Protein AF-A0A0P1AI54-F1 (afdb_monomer_lite)

Structure (mmCIF, N/CA/C/O backbone):
data_AF-A0A0P1AI54-F1
#
_entry.id   AF-A0A0P1AI54-F1
#
loop_
_atom_site.group_PDB
_atom_site.id
_atom_site.type_symbol
_atom_site.label_atom_id
_atom_site.label_alt_id
_atom_site.label_comp_id
_atom_site.label_asym_id
_atom_site.label_entity_id
_atom_site.label_seq_id
_atom_site.pdbx_PDB_ins_code
_atom_site.Cartn_x
_atom_site.Cartn_y
_atom_site.Cartn_z
_atom_site.occupancy
_atom_site.B_iso_or_equiv
_atom_site.auth_seq_id
_atom_site.auth_comp_id
_atom_site.auth_asym_id
_atom_site.auth_atom_id
_atom_site.pdbx_PDB_model_num
ATOM 1 N N . MET A 1 1 ? -17.563 -30.679 -16.418 1.00 31.25 1 MET A N 1
ATOM 2 C CA . MET A 1 1 ? -17.330 -30.135 -15.068 1.00 31.25 1 MET A CA 1
ATOM 3 C C . MET A 1 1 ? -17.591 -28.644 -15.200 1.00 31.25 1 MET A C 1
ATOM 5 O O . MET A 1 1 ? -16.714 -27.919 -15.642 1.00 31.25 1 MET A O 1
ATOM 9 N N . ASP A 1 2 ? -18.848 -28.240 -15.010 1.00 28.00 2 ASP A N 1
ATOM 10 C CA . ASP A 1 2 ? -19.284 -26.843 -15.130 1.00 28.00 2 ASP A CA 1
ATOM 11 C C . ASP A 1 2 ? -18.928 -26.114 -13.836 1.00 28.00 2 ASP A C 1
ATOM 13 O O . ASP A 1 2 ? -19.722 -26.059 -12.901 1.00 28.00 2 ASP A O 1
ATOM 17 N N . ILE A 1 3 ? -17.706 -25.594 -13.763 1.00 29.05 3 ILE A N 1
ATOM 18 C CA . ILE A 1 3 ? -17.363 -24.559 -12.791 1.00 29.05 3 ILE A CA 1
ATOM 19 C C . ILE A 1 3 ? -17.560 -23.247 -13.541 1.00 29.05 3 ILE A C 1
ATOM 21 O O . ILE A 1 3 ? -16.809 -22.941 -14.469 1.00 29.05 3 ILE A O 1
ATOM 25 N N . ARG A 1 4 ? -18.610 -22.494 -13.197 1.00 36.34 4 ARG A N 1
ATOM 26 C CA . ARG A 1 4 ? -18.769 -21.134 -13.715 1.00 36.34 4 ARG A CA 1
ATOM 27 C C . ARG A 1 4 ? -17.551 -20.339 -13.228 1.00 36.34 4 ARG A C 1
ATOM 29 O O . ARG A 1 4 ? -17.322 -20.323 -12.021 1.00 36.34 4 ARG A O 1
ATOM 36 N N . PRO A 1 5 ? -16.784 -19.667 -14.106 1.00 43.66 5 PRO A N 1
ATOM 37 C CA . PRO A 1 5 ? -15.589 -18.914 -13.704 1.00 43.66 5 PRO A CA 1
ATOM 38 C C . PRO A 1 5 ? -15.851 -17.884 -12.593 1.00 43.66 5 PRO A C 1
ATOM 40 O O . PRO A 1 5 ? -14.940 -17.531 -11.856 1.00 43.66 5 PRO A O 1
ATOM 43 N N . TYR A 1 6 ? -17.105 -17.443 -12.455 1.00 44.25 6 TYR A N 1
ATOM 44 C CA . TYR A 1 6 ? -17.569 -16.526 -11.418 1.00 44.25 6 TYR A CA 1
ATOM 45 C C . TYR A 1 6 ? -17.588 -17.131 -10.009 1.00 44.25 6 TYR A C 1
ATOM 47 O O . TYR A 1 6 ? -17.234 -16.433 -9.066 1.00 44.25 6 TYR A O 1
ATOM 55 N N . ASP A 1 7 ? -17.921 -18.417 -9.853 1.00 40.78 7 ASP A N 1
ATOM 56 C CA . ASP A 1 7 ? -17.997 -19.053 -8.527 1.00 40.78 7 ASP A CA 1
ATOM 57 C C . ASP A 1 7 ? -16.594 -19.362 -7.964 1.00 40.78 7 ASP A C 1
ATOM 59 O O . ASP A 1 7 ? -16.395 -19.417 -6.752 1.00 40.78 7 ASP A O 1
ATOM 63 N N . ALA A 1 8 ? -15.598 -19.511 -8.847 1.00 41.72 8 ALA A N 1
ATOM 64 C CA . ALA A 1 8 ? -14.188 -19.710 -8.501 1.00 41.72 8 ALA A CA 1
ATOM 65 C C . ALA A 1 8 ? -13.423 -18.398 -8.230 1.00 41.72 8 ALA A C 1
ATOM 67 O O . ALA A 1 8 ? -12.221 -18.445 -7.991 1.00 41.72 8 ALA A O 1
ATOM 68 N N . ALA A 1 9 ? -14.103 -17.246 -8.297 1.00 47.72 9 ALA A N 1
ATOM 69 C CA . ALA A 1 9 ? -13.555 -15.925 -7.985 1.00 47.72 9 ALA A CA 1
ATOM 70 C C . ALA A 1 9 ? -14.192 -15.296 -6.727 1.00 47.72 9 ALA A C 1
ATOM 72 O O . ALA A 1 9 ? -14.035 -14.088 -6.508 1.00 47.72 9 ALA A O 1
ATOM 73 N N . ASN A 1 10 ? -14.900 -16.098 -5.919 1.00 55.19 10 ASN A N 1
ATOM 74 C CA . ASN A 1 10 ? -15.492 -15.696 -4.640 1.00 55.19 10 ASN A CA 1
ATOM 75 C C . ASN A 1 10 ? -14.417 -15.294 -3.613 1.00 55.19 10 ASN A C 1
ATOM 77 O O . ASN A 1 10 ? -13.265 -15.718 -3.712 1.00 55.19 10 ASN A O 1
ATOM 81 N N . GLU A 1 11 ? -14.799 -14.490 -2.620 1.00 55.06 11 GLU A N 1
ATOM 82 C CA . GLU A 1 11 ? -13.898 -13.928 -1.592 1.00 55.06 11 GLU A CA 1
ATOM 83 C C . GLU A 1 11 ? -13.115 -15.007 -0.811 1.00 55.06 11 GLU A C 1
ATOM 85 O O . GLU A 1 11 ? -11.970 -14.774 -0.431 1.00 55.06 11 GLU A O 1
ATOM 90 N N . ASP A 1 12 ? -13.667 -16.223 -0.701 1.00 55.34 12 ASP A N 1
ATOM 91 C CA . ASP A 1 12 ? -13.059 -17.364 0.004 1.00 55.34 12 ASP A CA 1
ATOM 92 C C . ASP A 1 12 ? -12.129 -18.240 -0.865 1.00 55.34 12 ASP A C 1
ATOM 94 O O . ASP A 1 12 ? -11.528 -19.199 -0.374 1.00 55.34 12 ASP A O 1
ATOM 98 N N . SER A 1 13 ? -12.022 -17.966 -2.170 1.00 66.81 13 SER A N 1
ATOM 99 C CA . SER A 1 13 ? -11.227 -18.780 -3.102 1.00 66.81 13 SER A CA 1
ATOM 100 C C . SER A 1 13 ? -9.772 -18.304 -3.189 1.00 66.81 13 SER A C 1
ATOM 102 O O . SER A 1 13 ? -9.500 -17.107 -3.245 1.00 66.81 13 SER A O 1
ATOM 104 N N . SER A 1 14 ? -8.824 -19.249 -3.201 1.00 82.69 14 SER A N 1
ATOM 105 C CA . SER A 1 14 ? -7.398 -18.954 -3.400 1.00 82.69 14 SER A CA 1
ATOM 106 C C . SER A 1 14 ? -7.132 -18.554 -4.854 1.00 82.69 14 SER A C 1
ATOM 108 O O . SER A 1 14 ? -7.448 -19.303 -5.787 1.00 82.69 14 SER A O 1
ATOM 110 N N . LEU A 1 15 ? -6.530 -17.378 -5.049 1.00 86.56 15 LEU A N 1
ATOM 111 C CA . LEU A 1 15 ? -6.048 -16.925 -6.348 1.00 86.56 15 LEU A CA 1
ATOM 112 C C . LEU A 1 15 ? -4.911 -17.809 -6.864 1.00 86.56 15 LEU A C 1
ATOM 114 O O . LEU A 1 15 ? -4.839 -18.036 -8.067 1.00 86.56 15 LEU A O 1
ATOM 118 N N . GLU A 1 16 ? -4.070 -18.376 -6.004 1.00 86.19 16 GLU A N 1
ATOM 119 C CA . GLU A 1 16 ? -3.041 -19.336 -6.406 1.00 86.19 16 GLU A CA 1
ATOM 120 C C . GLU A 1 16 ? -3.656 -20.507 -7.177 1.00 86.19 16 GLU A C 1
ATOM 122 O O . GLU A 1 16 ? -3.238 -20.803 -8.301 1.00 86.19 16 GLU A O 1
ATOM 127 N N . GLU A 1 17 ? -4.704 -21.124 -6.627 1.00 87.00 17 GLU A N 1
ATOM 128 C CA . GLU A 1 17 ? -5.417 -22.208 -7.301 1.00 87.00 17 GLU A CA 1
ATOM 129 C C . GLU A 1 17 ? -6.096 -21.721 -8.589 1.00 87.00 17 GLU A C 1
ATOM 131 O O . GLU A 1 17 ? -5.990 -22.371 -9.632 1.00 87.00 17 GLU A O 1
ATOM 136 N N . PHE A 1 18 ? -6.736 -20.549 -8.557 1.00 89.38 18 PHE A N 1
ATOM 137 C CA . PHE A 1 18 ? -7.361 -19.930 -9.730 1.00 89.38 18 PHE A CA 1
ATOM 138 C C . PHE A 1 18 ? -6.363 -19.731 -10.885 1.00 89.38 18 PHE A C 1
ATOM 140 O O . PHE A 1 18 ? -6.665 -20.036 -12.047 1.00 89.38 18 PHE A O 1
ATOM 147 N N . PHE A 1 19 ? -5.151 -19.266 -10.571 1.00 89.50 19 PHE A N 1
ATOM 148 C CA . PHE A 1 19 ? -4.081 -19.068 -11.541 1.00 89.50 19 PHE A CA 1
ATOM 149 C C . PHE A 1 19 ? -3.450 -20.381 -11.996 1.00 89.50 19 PHE A C 1
ATOM 151 O O . PHE A 1 19 ? -3.228 -20.564 -13.196 1.00 89.50 19 PHE A O 1
ATOM 158 N N . ARG A 1 20 ? -3.245 -21.335 -11.085 1.00 87.75 20 ARG A N 1
ATOM 159 C CA . ARG A 1 20 ? -2.769 -22.687 -11.408 1.00 87.75 20 ARG A CA 1
ATOM 160 C C . ARG A 1 20 ? -3.699 -23.401 -12.389 1.00 87.75 20 ARG A C 1
ATOM 162 O O . ARG A 1 20 ? -3.227 -24.034 -13.333 1.00 87.75 20 ARG A O 1
ATOM 169 N N . LEU A 1 21 ? -5.011 -23.249 -12.210 1.00 89.62 21 LEU A N 1
ATOM 170 C CA . LEU A 1 21 ? -6.045 -23.790 -13.098 1.00 89.62 21 LEU A CA 1
ATOM 171 C C . LEU A 1 21 ? -6.255 -22.966 -14.381 1.00 89.62 21 LEU A C 1
ATOM 173 O O . LEU A 1 21 ? -7.090 -23.329 -15.208 1.00 89.62 21 LEU A O 1
ATOM 177 N N . LYS A 1 22 ? -5.501 -21.874 -14.572 1.00 89.31 22 LYS A N 1
ATOM 178 C CA . LYS A 1 22 ? -5.599 -20.956 -15.720 1.00 89.31 22 LYS A CA 1
ATOM 179 C C . LYS A 1 22 ? -6.990 -20.346 -15.926 1.00 89.31 22 LYS A C 1
ATOM 181 O O . LYS A 1 22 ? -7.345 -19.966 -17.042 1.00 89.31 22 LYS A O 1
ATOM 186 N N . LEU A 1 23 ? -7.773 -20.203 -14.856 1.00 89.88 23 LEU A N 1
ATOM 187 C CA . LEU A 1 23 ? -9.117 -19.619 -14.921 1.00 89.88 23 LEU A CA 1
ATOM 188 C C . LEU A 1 23 ? -9.090 -18.106 -15.200 1.00 89.88 23 LEU A C 1
ATOM 190 O O . LEU A 1 23 ? -10.095 -17.545 -15.637 1.00 89.88 23 LEU A O 1
ATOM 194 N N . TYR A 1 24 ? -7.933 -17.453 -15.040 1.00 88.94 24 TYR A N 1
ATOM 195 C CA . TYR A 1 24 ? -7.753 -16.049 -15.419 1.00 88.94 24 TYR A CA 1
ATOM 196 C C . TYR A 1 24 ? -7.961 -15.813 -16.915 1.00 88.94 24 TYR A C 1
ATOM 198 O O . TYR A 1 24 ? -8.472 -14.763 -17.274 1.00 88.94 24 TYR A O 1
ATOM 206 N N . SER A 1 25 ? -7.602 -16.749 -17.798 1.00 88.75 25 SER A N 1
ATOM 207 C CA . SER A 1 25 ? -7.679 -16.510 -19.245 1.00 88.75 25 SER A CA 1
ATOM 208 C C . SER A 1 25 ? -9.127 -16.341 -19.730 1.00 88.75 25 SER A C 1
ATOM 210 O O . SER A 1 25 ? -9.440 -15.289 -20.290 1.00 88.75 25 SER A O 1
ATOM 212 N N . PRO A 1 26 ? -10.077 -17.261 -19.439 1.00 90.88 26 PRO A N 1
ATOM 213 C CA . PRO A 1 26 ? -11.476 -17.033 -19.803 1.00 90.88 26 PRO A CA 1
ATOM 214 C C . PRO A 1 26 ? -12.078 -15.796 -19.119 1.00 90.88 26 PRO A C 1
ATOM 216 O O . PRO A 1 26 ? -12.930 -15.137 -19.717 1.00 90.88 26 PRO A O 1
ATOM 219 N N . LEU A 1 27 ? -11.623 -15.442 -17.909 1.00 91.06 27 LEU A N 1
ATOM 220 C CA . LEU A 1 27 ? -12.035 -14.214 -17.227 1.00 91.06 27 LEU A CA 1
ATOM 221 C C . LEU A 1 27 ? -11.553 -12.956 -17.969 1.00 91.06 27 LEU A C 1
ATOM 223 O O . LEU A 1 27 ? -12.364 -12.080 -18.261 1.00 91.06 27 LEU A O 1
ATOM 227 N N . LEU A 1 28 ? -10.264 -12.874 -18.311 1.00 91.50 28 LEU A N 1
ATOM 228 C CA . LEU A 1 28 ? -9.674 -11.759 -19.061 1.00 91.50 28 LEU A CA 1
ATOM 229 C C . LEU A 1 28 ? -10.356 -11.596 -20.420 1.00 91.50 28 LEU A C 1
ATOM 231 O O . LEU A 1 28 ? -10.807 -10.503 -20.758 1.00 91.50 28 LEU A O 1
ATOM 235 N N . SER A 1 29 ? -10.517 -12.697 -21.153 1.00 90.25 29 SER A N 1
ATOM 236 C CA . SER A 1 29 ? -11.259 -12.740 -22.412 1.00 90.25 29 SER A CA 1
ATOM 237 C C . SER A 1 29 ? -12.693 -12.208 -22.270 1.00 90.25 29 SER A C 1
ATOM 239 O O . SER A 1 29 ? -13.188 -11.518 -23.162 1.00 90.25 29 SER A O 1
ATOM 241 N N . HIS A 1 30 ? -13.383 -12.510 -21.165 1.00 91.62 30 HIS A N 1
ATOM 242 C CA . HIS A 1 30 ? -14.716 -11.970 -20.904 1.00 91.62 30 HIS A CA 1
ATOM 243 C C . HIS A 1 30 ? -14.678 -10.465 -20.607 1.00 91.62 30 HIS A C 1
ATOM 245 O O . HIS A 1 30 ? -15.420 -9.714 -21.235 1.00 91.62 30 HIS A O 1
ATOM 251 N N . ILE A 1 31 ? -13.789 -10.015 -19.715 1.00 91.38 31 ILE A N 1
ATOM 252 C CA . ILE A 1 31 ? -13.626 -8.594 -19.365 1.00 91.38 31 ILE A CA 1
ATOM 253 C C . ILE A 1 31 ? -13.360 -7.754 -20.619 1.00 91.38 31 ILE A C 1
ATOM 255 O O . ILE A 1 31 ? -14.019 -6.738 -20.832 1.00 91.38 31 ILE A O 1
ATOM 259 N N . ILE A 1 32 ? -12.438 -8.200 -21.478 1.00 91.12 32 ILE A N 1
ATOM 260 C CA . ILE A 1 32 ? -12.094 -7.511 -22.730 1.00 91.12 32 ILE A CA 1
ATOM 261 C C . ILE A 1 32 ? -13.328 -7.388 -23.630 1.00 91.12 32 ILE A C 1
ATOM 263 O O . ILE A 1 32 ? -13.641 -6.291 -24.088 1.00 91.12 32 ILE A O 1
ATOM 267 N N . LYS A 1 33 ? -14.084 -8.480 -23.814 1.00 91.12 33 LYS A N 1
ATOM 268 C CA . LYS A 1 33 ? -15.316 -8.468 -24.617 1.00 91.12 33 LYS A CA 1
ATOM 269 C C . LYS A 1 33 ? -16.362 -7.502 -24.077 1.00 91.12 33 LYS A C 1
ATOM 271 O O . LYS A 1 33 ? -17.040 -6.867 -24.872 1.00 91.12 33 LYS A O 1
ATOM 276 N N . VAL A 1 34 ? -16.510 -7.395 -22.756 1.00 88.69 34 VAL A N 1
ATOM 277 C CA . VAL A 1 34 ? -17.476 -6.468 -22.145 1.00 88.69 34 VAL A CA 1
ATOM 278 C C . VAL A 1 34 ? -17.059 -5.012 -22.377 1.00 88.69 34 VAL A C 1
ATOM 280 O O . VAL A 1 34 ? -17.919 -4.188 -22.675 1.00 88.69 34 VAL A O 1
ATOM 283 N N . TYR A 1 35 ? -15.758 -4.704 -22.327 1.00 86.50 35 TYR A N 1
ATOM 284 C CA . TYR A 1 35 ? -15.234 -3.387 -22.711 1.00 86.50 35 TYR A CA 1
ATOM 285 C C . TYR A 1 35 ? -15.419 -3.063 -24.201 1.00 86.50 35 TYR A C 1
ATOM 287 O O . TYR A 1 35 ? -15.546 -1.893 -24.552 1.00 86.50 35 TYR A O 1
ATOM 295 N N . ASP A 1 36 ? -15.416 -4.075 -25.073 1.00 85.69 36 ASP A N 1
ATOM 296 C CA . ASP A 1 36 ? -15.605 -3.924 -26.523 1.00 85.69 36 ASP A CA 1
ATOM 297 C C . ASP A 1 36 ? -17.067 -3.722 -26.944 1.00 85.69 36 ASP A C 1
ATOM 299 O O . ASP A 1 36 ? -17.335 -3.432 -28.112 1.00 85.69 36 ASP A O 1
ATOM 303 N N . LEU A 1 37 ? -18.028 -3.873 -26.028 1.00 85.44 37 LEU A N 1
ATOM 304 C CA . LEU A 1 37 ? -19.430 -3.622 -26.342 1.00 85.44 37 LEU A CA 1
ATOM 305 C C . LEU A 1 37 ? -19.642 -2.125 -26.606 1.00 85.44 37 LEU A C 1
ATOM 307 O O . LEU A 1 37 ? -19.552 -1.301 -25.691 1.00 85.44 37 LEU A O 1
ATOM 311 N N . ASP A 1 38 ? -19.970 -1.788 -27.855 1.00 70.44 38 ASP A N 1
ATOM 312 C CA . ASP A 1 38 ? -20.347 -0.434 -28.268 1.00 70.44 38 ASP A CA 1
ATOM 313 C C . ASP A 1 38 ? -21.663 -0.035 -27.583 1.00 70.44 38 ASP A C 1
ATOM 315 O O . ASP A 1 38 ? -22.762 -0.459 -27.950 1.00 70.44 38 ASP A O 1
ATOM 319 N N . THR A 1 39 ? -21.525 0.688 -26.478 1.00 76.19 39 THR A N 1
ATOM 320 C CA . THR A 1 39 ? -22.579 0.963 -25.502 1.00 76.19 39 THR A CA 1
ATOM 321 C C . THR A 1 39 ? -22.452 2.395 -24.998 1.00 76.19 39 THR A C 1
ATOM 323 O O . THR A 1 39 ? -21.457 3.080 -25.230 1.00 76.19 39 THR A O 1
ATOM 326 N N . SER A 1 40 ? -23.486 2.889 -24.314 1.00 81.56 40 SER A N 1
ATOM 327 C CA . SER A 1 40 ? -23.472 4.247 -23.770 1.00 81.56 40 SER A CA 1
ATOM 328 C C . SER A 1 40 ? -22.318 4.459 -22.778 1.00 81.56 40 SER A C 1
ATOM 330 O O . SER A 1 40 ? -21.909 3.543 -22.062 1.00 81.56 40 SER A O 1
ATOM 332 N N . SER A 1 41 ? -21.842 5.702 -22.661 1.00 81.88 41 SER A N 1
ATOM 333 C CA . SER A 1 41 ? -20.772 6.073 -21.720 1.00 81.88 41 SER A CA 1
ATOM 334 C C . SER A 1 41 ? -21.094 5.714 -20.262 1.00 81.88 41 SER A C 1
ATOM 336 O O . SER A 1 41 ? -20.203 5.357 -19.490 1.00 81.88 41 SER A O 1
ATOM 338 N N . THR A 1 42 ? -22.374 5.750 -19.878 1.00 83.75 42 THR A N 1
ATOM 339 C CA . THR A 1 42 ? -22.841 5.317 -18.553 1.00 83.75 42 THR A CA 1
ATOM 340 C C . THR A 1 42 ? -22.618 3.823 -18.327 1.00 83.75 42 THR A C 1
ATOM 342 O O . THR A 1 42 ? -22.170 3.441 -17.249 1.00 83.75 42 THR A O 1
ATOM 345 N N . TYR A 1 43 ? -22.888 2.983 -19.330 1.00 85.75 43 TYR A N 1
ATOM 346 C CA . TYR A 1 43 ? -22.650 1.543 -19.231 1.00 85.75 43 TYR A CA 1
ATOM 347 C C . TYR A 1 43 ? -21.152 1.239 -19.139 1.00 85.75 43 TYR A C 1
ATOM 349 O O . TYR A 1 43 ? -20.738 0.493 -18.259 1.00 85.75 43 TYR A O 1
ATOM 357 N N . GLN A 1 44 ? -20.326 1.885 -19.968 1.00 84.75 44 GLN A N 1
ATOM 358 C CA . GLN A 1 44 ? -18.869 1.724 -19.907 1.00 84.75 44 GLN A CA 1
ATOM 359 C C . GLN A 1 44 ? -18.282 2.145 -18.553 1.00 84.75 44 GLN A C 1
ATOM 361 O O . GLN A 1 44 ? -17.369 1.494 -18.050 1.00 84.75 44 GLN A O 1
ATOM 366 N N . THR A 1 45 ? -18.832 3.194 -17.934 1.00 86.12 45 THR A N 1
ATOM 367 C CA . THR A 1 45 ? -18.430 3.612 -16.583 1.00 86.12 45 THR A CA 1
ATOM 368 C C . THR A 1 45 ? -18.776 2.539 -15.550 1.00 86.12 45 THR A C 1
ATOM 370 O O . THR A 1 45 ? -17.922 2.193 -14.740 1.00 86.12 45 THR A O 1
ATOM 373 N N . ALA A 1 46 ? -19.989 1.978 -15.601 1.00 86.56 46 ALA A N 1
ATOM 374 C CA . ALA A 1 46 ? -20.408 0.911 -14.690 1.00 86.56 46 ALA A CA 1
ATOM 375 C C . ALA A 1 46 ? -19.546 -0.353 -14.855 1.00 86.56 46 ALA A C 1
ATOM 377 O O . ALA A 1 46 ? -19.052 -0.893 -13.871 1.00 86.56 46 ALA A O 1
ATOM 378 N N . VAL A 1 47 ? -19.268 -0.762 -16.099 1.00 89.44 47 VAL A N 1
ATOM 379 C CA . VAL A 1 47 ? -18.339 -1.864 -16.398 1.00 89.44 47 VAL A CA 1
ATOM 380 C C . VAL A 1 47 ? -16.960 -1.594 -15.802 1.00 89.44 47 VAL A C 1
ATOM 382 O O . VAL A 1 47 ? -16.359 -2.483 -15.206 1.00 89.44 47 VAL A O 1
ATOM 385 N N . ALA A 1 48 ? -16.444 -0.373 -15.946 1.00 89.75 48 ALA A N 1
ATOM 386 C CA . ALA A 1 48 ? -15.135 -0.021 -15.414 1.00 89.75 48 ALA A CA 1
ATOM 387 C C . ALA A 1 48 ? -15.098 -0.033 -13.879 1.00 89.75 48 ALA A C 1
ATOM 389 O O . ALA A 1 48 ? -14.091 -0.442 -13.304 1.00 89.75 48 ALA A O 1
ATOM 390 N N . GLU A 1 49 ? -16.184 0.367 -13.214 1.00 87.44 49 GLU A N 1
ATOM 391 C CA . GLU A 1 49 ? -16.335 0.245 -11.760 1.00 87.44 49 GLU A CA 1
ATOM 392 C C . GLU A 1 49 ? -16.372 -1.227 -11.315 1.00 87.44 49 GLU A C 1
ATOM 394 O O . GLU A 1 49 ? -15.646 -1.596 -10.388 1.00 87.44 49 GLU A O 1
ATOM 399 N N . ASP A 1 50 ? -17.124 -2.083 -12.012 1.00 88.12 50 ASP A N 1
ATOM 400 C CA . ASP A 1 50 ? -17.202 -3.521 -11.724 1.00 88.12 50 ASP A CA 1
ATOM 401 C C . ASP A 1 50 ? -15.850 -4.217 -11.928 1.00 88.12 50 ASP A C 1
ATOM 403 O O . ASP A 1 50 ? -15.409 -5.005 -11.088 1.00 88.12 50 ASP A O 1
ATOM 407 N N . VAL A 1 51 ? -15.145 -3.895 -13.017 1.00 91.12 51 VAL A N 1
ATOM 408 C CA . VAL A 1 51 ? -13.802 -4.424 -13.291 1.00 91.12 51 VAL A CA 1
ATOM 409 C C . VAL A 1 51 ? -12.807 -3.924 -12.251 1.00 91.12 51 VAL A C 1
ATOM 411 O O . VAL A 1 51 ? -12.003 -4.714 -11.753 1.00 91.12 51 VAL A O 1
ATOM 414 N N . ALA A 1 52 ? -12.863 -2.642 -11.881 1.00 88.81 52 ALA A N 1
ATOM 415 C CA . ALA A 1 52 ? -12.021 -2.106 -10.820 1.00 88.81 52 ALA A CA 1
ATOM 416 C C . ALA A 1 52 ? -12.251 -2.852 -9.502 1.00 88.81 52 ALA A C 1
ATOM 418 O O . ALA A 1 52 ? -11.277 -3.252 -8.861 1.00 88.81 52 ALA A O 1
ATOM 419 N N . SER A 1 53 ? -13.512 -3.099 -9.134 1.00 84.75 53 SER A N 1
ATOM 420 C CA . SER A 1 53 ? -13.860 -3.894 -7.957 1.00 84.75 53 SER A CA 1
ATOM 421 C C . SER A 1 53 ? -13.281 -5.305 -8.063 1.00 84.75 53 SER A C 1
ATOM 423 O O . SER A 1 53 ? -12.487 -5.698 -7.217 1.00 84.75 53 SER A O 1
ATOM 425 N N . LEU A 1 54 ? -13.579 -6.043 -9.136 1.00 88.31 54 LEU A N 1
ATOM 426 C CA . LEU A 1 54 ? -13.090 -7.409 -9.351 1.00 88.31 54 LEU A CA 1
ATOM 427 C C . LEU A 1 54 ? -11.563 -7.524 -9.216 1.00 88.31 54 LEU A C 1
ATOM 429 O O . LEU A 1 54 ? -11.058 -8.468 -8.599 1.00 88.31 54 LEU A O 1
ATOM 433 N N . LEU A 1 55 ? -10.839 -6.566 -9.804 1.00 89.44 55 LEU A N 1
ATOM 434 C CA . LEU A 1 55 ? -9.381 -6.544 -9.823 1.00 89.44 55 LEU A CA 1
ATOM 435 C C . LEU A 1 55 ? -8.762 -6.243 -8.453 1.00 89.44 55 LEU A C 1
ATOM 437 O O . LEU A 1 55 ? -7.646 -6.693 -8.190 1.00 89.44 55 LEU A O 1
ATOM 441 N N . THR A 1 56 ? -9.463 -5.495 -7.599 1.00 84.81 56 THR A N 1
ATOM 442 C CA . THR A 1 56 ? -8.926 -4.963 -6.335 1.00 84.81 56 THR A CA 1
ATOM 443 C C . THR A 1 56 ? -9.512 -5.594 -5.079 1.00 84.81 56 THR A C 1
ATOM 445 O O . THR A 1 56 ? -8.912 -5.439 -4.020 1.00 84.81 56 THR A O 1
ATOM 448 N N . THR A 1 57 ? -10.617 -6.338 -5.178 1.00 81.44 57 THR A N 1
ATOM 449 C CA . THR A 1 57 ? -11.173 -7.098 -4.053 1.00 81.44 57 THR A CA 1
ATOM 450 C C . THR A 1 57 ? -10.136 -8.075 -3.503 1.00 81.44 57 THR A C 1
ATOM 452 O O . THR A 1 57 ? -9.538 -8.862 -4.250 1.00 81.44 57 THR A O 1
ATOM 455 N N . ASN A 1 58 ? -9.958 -8.027 -2.186 1.00 74.81 58 ASN A N 1
ATOM 456 C CA . ASN A 1 58 ? -9.039 -8.888 -1.456 1.00 74.81 58 ASN A CA 1
ATOM 457 C C . ASN A 1 58 ? -9.577 -10.305 -1.336 1.00 74.81 58 ASN A C 1
ATOM 459 O O . ASN A 1 58 ? -10.771 -10.515 -1.142 1.00 74.81 58 ASN A O 1
ATOM 463 N N . ARG A 1 59 ? -8.663 -11.260 -1.442 1.00 79.31 59 ARG A N 1
ATOM 464 C CA . ARG A 1 59 ? -8.863 -12.694 -1.238 1.00 79.31 59 ARG A CA 1
ATOM 465 C C . ARG A 1 59 ? -7.729 -13.213 -0.352 1.00 79.31 59 ARG A C 1
ATOM 467 O O . ARG A 1 59 ? -6.791 -12.470 -0.054 1.00 79.31 59 ARG A O 1
ATOM 474 N N . ASN A 1 60 ? -7.809 -14.480 0.049 1.00 72.12 60 ASN A N 1
ATOM 475 C CA . ASN A 1 60 ? -6.902 -15.105 1.026 1.00 72.12 60 ASN A CA 1
ATOM 476 C C . ASN A 1 60 ? -5.401 -14.913 0.730 1.00 72.12 60 ASN A C 1
ATOM 478 O O . ASN A 1 60 ? -4.597 -14.831 1.652 1.00 72.12 60 ASN A O 1
ATOM 482 N N . ASP A 1 61 ? -5.025 -14.827 -0.542 1.00 74.19 61 ASP A N 1
ATOM 483 C CA . ASP A 1 61 ? -3.651 -14.731 -1.044 1.00 74.19 61 ASP A CA 1
ATOM 484 C C . ASP A 1 61 ? -3.418 -13.472 -1.908 1.00 74.19 61 ASP A C 1
ATOM 486 O O . ASP A 1 61 ? -2.528 -13.434 -2.759 1.00 74.19 61 ASP A O 1
ATOM 490 N N . GLY A 1 62 ? -4.210 -12.414 -1.694 1.00 78.94 62 GLY A N 1
ATOM 491 C CA . GLY A 1 62 ? -4.031 -11.097 -2.315 1.00 78.94 62 GLY A CA 1
ATOM 492 C C . GLY A 1 62 ? -5.183 -10.683 -3.232 1.00 78.94 62 GLY A C 1
ATOM 493 O O . GLY A 1 62 ? -6.326 -11.092 -3.053 1.00 78.94 62 GLY A O 1
ATOM 494 N N . ASN A 1 63 ? -4.903 -9.828 -4.218 1.00 85.62 63 ASN A N 1
ATOM 495 C CA . ASN A 1 63 ? -5.895 -9.360 -5.191 1.00 85.62 63 ASN A CA 1
ATOM 496 C C . ASN A 1 63 ? -5.479 -9.686 -6.633 1.00 85.62 63 ASN A C 1
ATOM 498 O O . ASN A 1 63 ? -4.302 -9.879 -6.947 1.00 85.62 63 ASN A O 1
ATOM 502 N N . MET A 1 64 ? -6.470 -9.761 -7.523 1.00 90.00 64 MET A N 1
ATOM 503 C CA . MET A 1 64 ? -6.291 -10.225 -8.902 1.00 90.00 64 MET A CA 1
ATOM 504 C C . MET A 1 64 ? -5.285 -9.366 -9.677 1.00 90.00 64 MET A C 1
ATOM 506 O O . MET A 1 64 ? -4.498 -9.902 -10.452 1.00 90.00 64 MET A O 1
ATOM 510 N N . ILE A 1 65 ? -5.268 -8.046 -9.469 1.0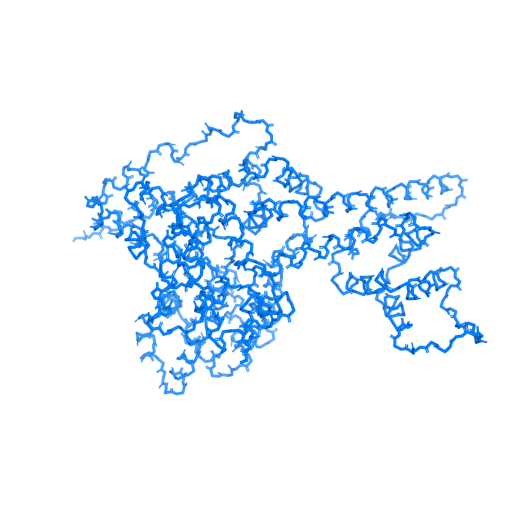0 90.88 65 ILE A N 1
ATOM 511 C CA . ILE A 1 65 ? -4.318 -7.163 -10.157 1.00 90.88 65 ILE A CA 1
ATOM 512 C C . ILE A 1 65 ? -2.862 -7.441 -9.761 1.00 90.88 65 ILE A C 1
ATOM 514 O O . ILE A 1 65 ? -2.011 -7.474 -10.650 1.00 90.88 65 ILE A O 1
ATOM 518 N N . SER A 1 66 ? -2.572 -7.695 -8.478 1.00 88.12 66 SER A N 1
ATOM 519 C CA . SER A 1 66 ? -1.232 -8.104 -8.033 1.00 88.12 66 SER A CA 1
ATOM 520 C C . SER A 1 66 ? -0.824 -9.422 -8.694 1.00 88.12 66 SER A C 1
ATOM 522 O O . SER A 1 66 ? 0.266 -9.524 -9.257 1.00 88.12 66 SER A O 1
ATOM 524 N N . TRP A 1 67 ? -1.722 -10.412 -8.710 1.00 89.06 67 TRP A N 1
ATOM 525 C CA . TRP A 1 67 ? -1.457 -11.696 -9.359 1.00 89.06 67 TRP A CA 1
ATOM 526 C C . TRP A 1 67 ? -1.219 -11.554 -10.866 1.00 89.06 67 TRP A C 1
ATOM 528 O O . TRP A 1 67 ? -0.234 -12.075 -11.379 1.00 89.06 67 TRP A O 1
ATOM 538 N N . LEU A 1 68 ? -2.038 -10.782 -11.587 1.00 91.56 68 LEU A N 1
ATOM 539 C CA . LEU A 1 68 ? -1.810 -10.489 -13.009 1.00 91.56 68 LEU A CA 1
ATOM 540 C C . LEU A 1 68 ? -0.480 -9.755 -13.249 1.00 91.56 68 LEU A C 1
ATOM 542 O O . LEU A 1 68 ? 0.134 -9.916 -14.306 1.00 91.56 68 LEU A O 1
ATOM 546 N N . GLY A 1 69 ? -0.021 -8.953 -12.288 1.00 88.69 69 GLY A N 1
ATOM 547 C CA . GLY A 1 69 ? 1.271 -8.275 -12.339 1.00 88.69 69 GLY A CA 1
ATOM 548 C C . GLY A 1 69 ? 2.463 -9.220 -12.189 1.00 88.69 69 GLY A C 1
ATOM 549 O O . GLY A 1 69 ? 3.445 -9.072 -12.914 1.00 88.69 69 GLY A O 1
ATOM 550 N N . MET A 1 70 ? 2.367 -10.196 -11.284 1.00 85.12 70 MET A N 1
ATOM 551 C CA . MET A 1 70 ? 3.500 -11.027 -10.854 1.00 85.12 70 MET A CA 1
ATOM 552 C C . MET A 1 70 ? 3.536 -12.419 -11.491 1.00 85.12 70 MET A C 1
ATOM 554 O O . MET A 1 70 ? 4.603 -13.023 -11.594 1.00 85.12 70 MET A O 1
ATOM 558 N N . TYR A 1 71 ? 2.393 -12.945 -11.932 1.00 84.06 71 TYR A N 1
ATOM 559 C CA . TYR A 1 71 ? 2.296 -14.321 -12.405 1.00 84.06 71 TYR A CA 1
ATOM 560 C C . TYR A 1 71 ? 3.048 -14.533 -13.724 1.00 84.06 71 TYR A C 1
ATOM 562 O O . TYR A 1 71 ? 2.904 -13.772 -14.693 1.00 84.06 71 TYR A O 1
ATOM 570 N N . LYS A 1 72 ? 3.824 -15.622 -13.795 1.00 79.81 72 LYS A N 1
ATOM 571 C CA . LYS A 1 72 ? 4.553 -16.023 -15.003 1.00 79.81 72 LYS A CA 1
ATOM 572 C C . LYS A 1 72 ? 3.565 -16.524 -16.056 1.00 79.81 72 LYS A C 1
ATOM 574 O O . LYS A 1 72 ? 3.046 -17.632 -15.989 1.00 79.81 72 LYS A O 1
ATOM 579 N N . CYS A 1 73 ? 3.309 -15.670 -17.035 1.00 79.69 73 CYS A N 1
ATOM 580 C CA . CYS A 1 73 ? 2.324 -15.899 -18.083 1.00 79.69 73 CYS A CA 1
ATOM 581 C C . CYS A 1 73 ? 2.966 -16.487 -19.345 1.00 79.69 73 CYS A C 1
ATOM 583 O O . CYS A 1 73 ? 4.094 -16.129 -19.697 1.00 79.69 73 CYS A O 1
ATOM 585 N N . ASP A 1 74 ? 2.219 -17.321 -20.070 1.00 83.56 74 ASP A N 1
ATOM 586 C CA . ASP A 1 74 ? 2.553 -17.637 -21.460 1.00 83.56 74 ASP A CA 1
ATOM 587 C C . ASP A 1 74 ? 2.340 -16.418 -22.382 1.00 83.56 74 ASP A C 1
ATOM 589 O O . ASP A 1 74 ? 1.817 -15.375 -21.975 1.00 83.56 74 ASP A O 1
ATOM 593 N N . ILE A 1 75 ? 2.790 -16.527 -23.636 1.00 84.25 75 ILE A N 1
ATOM 594 C CA . ILE A 1 75 ? 2.740 -15.426 -24.613 1.00 84.25 75 ILE A CA 1
ATOM 595 C C . ILE A 1 75 ? 1.296 -14.967 -24.869 1.00 84.25 75 ILE A C 1
ATOM 597 O O . ILE A 1 75 ? 1.055 -13.770 -25.013 1.00 84.25 75 ILE A O 1
ATOM 601 N N . HIS A 1 76 ? 0.339 -15.897 -24.903 1.00 84.56 76 HIS A N 1
ATOM 602 C CA . HIS A 1 76 ? -1.063 -15.575 -25.157 1.00 84.56 76 HIS A CA 1
ATOM 603 C C . HIS A 1 76 ? -1.661 -14.763 -24.006 1.00 84.56 76 HIS A C 1
ATOM 605 O O . HIS A 1 76 ? -2.192 -13.677 -24.220 1.00 84.56 76 HIS A O 1
ATOM 611 N N . THR A 1 77 ? -1.461 -15.227 -22.777 1.00 85.00 77 THR A N 1
ATOM 612 C CA . THR A 1 77 ? -1.893 -14.533 -21.561 1.00 85.00 77 THR A CA 1
ATOM 613 C C . THR A 1 77 ? -1.229 -13.163 -21.434 1.00 85.00 77 THR A C 1
ATOM 615 O O . THR A 1 77 ? -1.866 -12.182 -21.053 1.00 85.00 77 THR A O 1
ATOM 618 N N . LYS A 1 78 ? 0.063 -13.062 -21.782 1.00 88.44 78 LYS A N 1
ATOM 619 C CA . LYS A 1 78 ? 0.768 -11.777 -21.817 1.00 88.44 78 LYS A CA 1
ATOM 620 C C . LYS A 1 78 ? 0.054 -10.795 -22.750 1.00 88.44 78 LYS A C 1
ATOM 622 O O . LYS A 1 78 ? -0.146 -9.653 -22.354 1.00 88.44 78 LYS A O 1
ATOM 627 N N . HIS A 1 79 ? -0.366 -11.244 -23.930 1.00 90.19 79 HIS A N 1
ATOM 628 C CA . HIS A 1 79 ? -1.123 -10.415 -24.863 1.00 90.19 79 HIS A CA 1
ATOM 629 C C . HIS A 1 79 ? -2.497 -10.003 -24.308 1.00 90.19 79 HIS A C 1
ATOM 631 O O . HIS A 1 79 ? -2.835 -8.825 -24.377 1.00 90.19 79 HIS A O 1
ATOM 637 N N . GLU A 1 80 ? -3.264 -10.915 -23.698 1.00 91.75 80 GLU A N 1
ATOM 638 C CA . GLU A 1 80 ? -4.560 -10.575 -23.078 1.00 91.75 80 GLU A CA 1
ATOM 639 C C . GLU A 1 80 ? -4.412 -9.501 -21.988 1.00 91.75 80 GLU A C 1
ATOM 641 O O . GLU A 1 80 ? -5.188 -8.547 -21.936 1.00 91.75 80 GLU A O 1
ATOM 646 N N . ILE A 1 81 ? -3.377 -9.605 -21.151 1.00 93.12 81 ILE A N 1
ATOM 647 C CA . ILE A 1 81 ? -3.082 -8.600 -20.123 1.00 93.12 81 ILE A CA 1
ATOM 648 C C . ILE A 1 81 ? -2.730 -7.249 -20.754 1.00 93.12 81 ILE A C 1
ATOM 650 O O . ILE A 1 81 ? -3.175 -6.206 -20.281 1.00 93.12 81 ILE A O 1
ATOM 654 N N . GLU A 1 82 ? -1.952 -7.244 -21.833 1.00 92.06 82 GLU A N 1
ATOM 655 C CA . GLU A 1 82 ? -1.607 -6.018 -22.553 1.00 92.06 82 GLU A CA 1
ATOM 656 C C . GLU A 1 82 ? -2.832 -5.345 -23.190 1.00 92.06 82 GLU A C 1
ATOM 658 O O . GLU A 1 82 ? -2.935 -4.116 -23.156 1.00 92.06 82 GLU A O 1
ATOM 663 N N . VAL A 1 83 ? -3.778 -6.130 -23.716 1.00 93.25 83 VAL A N 1
ATOM 664 C CA . VAL A 1 83 ? -5.069 -5.627 -24.210 1.00 93.25 83 VAL A CA 1
ATOM 665 C C . VAL A 1 83 ? -5.895 -5.055 -23.058 1.00 93.25 83 VAL A C 1
ATOM 667 O O . VAL A 1 83 ? -6.430 -3.953 -23.184 1.00 93.25 83 VAL A O 1
ATOM 670 N N . LEU A 1 84 ? -5.952 -5.749 -21.915 1.00 94.81 84 LEU A N 1
ATOM 671 C CA . LEU A 1 84 ? -6.626 -5.253 -20.717 1.00 94.81 84 LEU A CA 1
ATOM 672 C C . LEU A 1 84 ? -6.044 -3.906 -20.266 1.00 94.81 84 LEU A C 1
ATOM 674 O O . LEU A 1 84 ? -6.815 -2.985 -20.015 1.00 94.81 84 LEU A O 1
ATOM 678 N N . ILE A 1 85 ? -4.713 -3.751 -20.216 1.00 95.69 85 ILE A N 1
ATOM 679 C CA . ILE A 1 85 ? -4.062 -2.465 -19.894 1.00 95.69 85 ILE A CA 1
ATOM 680 C C . ILE A 1 85 ? -4.590 -1.364 -20.823 1.00 95.69 85 ILE A C 1
ATOM 682 O O . ILE A 1 85 ? -5.024 -0.323 -20.335 1.00 95.69 85 ILE A O 1
ATOM 686 N N . GLY A 1 86 ? -4.628 -1.612 -22.137 1.00 93.75 86 GLY A N 1
ATOM 687 C CA . GLY A 1 86 ? -5.187 -0.675 -23.117 1.00 93.75 86 GLY A CA 1
ATOM 688 C C . GLY A 1 86 ? -6.633 -0.271 -22.810 1.00 93.75 86 GLY A C 1
ATOM 689 O O . GLY A 1 86 ? -6.962 0.912 -22.841 1.00 93.75 86 GLY A O 1
ATOM 690 N N . LYS A 1 87 ? -7.492 -1.229 -22.438 1.00 92.69 87 LYS A N 1
ATOM 691 C CA . LYS A 1 87 ? -8.888 -0.950 -22.052 1.00 92.69 87 LYS A CA 1
ATOM 692 C C . LYS A 1 87 ? -8.992 -0.129 -20.773 1.00 92.69 87 LYS A C 1
ATOM 694 O O . LYS A 1 87 ? -9.741 0.846 -20.739 1.00 92.69 87 LYS A O 1
ATOM 699 N N . LEU A 1 88 ? -8.209 -0.465 -19.751 1.00 94.38 88 LEU A N 1
ATOM 700 C CA . LEU A 1 88 ? -8.210 0.246 -18.471 1.00 94.38 88 LEU A CA 1
ATOM 701 C C . LEU A 1 88 ? -7.768 1.717 -18.618 1.00 94.38 88 LEU A C 1
ATOM 703 O O . LEU A 1 88 ? -8.243 2.560 -17.857 1.00 94.38 88 LEU A O 1
ATOM 707 N N . LEU A 1 89 ? -6.916 2.043 -19.601 1.00 94.06 89 LEU A N 1
ATOM 708 C CA . LEU A 1 89 ? -6.492 3.422 -19.900 1.00 94.06 89 LEU A CA 1
ATOM 709 C C . LEU A 1 89 ? -7.628 4.312 -20.429 1.00 94.06 89 LEU A C 1
ATOM 711 O O . LEU A 1 89 ? -7.544 5.531 -20.306 1.00 94.06 89 LEU A O 1
ATOM 715 N N . THR A 1 90 ? -8.683 3.728 -21.006 1.00 90.00 90 THR A N 1
ATOM 716 C CA . THR A 1 90 ? -9.783 4.495 -21.623 1.00 90.00 90 THR A CA 1
ATOM 717 C C . THR A 1 90 ? -10.745 5.114 -20.611 1.00 90.00 90 THR A C 1
ATOM 719 O O . THR A 1 90 ? -11.515 6.003 -20.965 1.00 90.00 90 THR A O 1
ATOM 722 N N . GLN A 1 91 ? -10.713 4.667 -19.350 1.00 89.12 91 GLN A N 1
ATOM 723 C CA . GLN A 1 91 ? -11.656 5.099 -18.320 1.00 89.12 91 GLN A CA 1
ATOM 724 C C . GLN A 1 91 ? -10.921 5.721 -17.124 1.00 89.12 91 GLN A C 1
ATOM 726 O O . GLN A 1 91 ? -10.033 5.084 -16.547 1.00 89.12 91 GLN A O 1
ATOM 731 N N . PRO A 1 92 ? -11.315 6.927 -16.664 1.00 86.69 92 PRO A N 1
ATOM 732 C CA . PRO A 1 92 ? -10.660 7.588 -15.534 1.00 86.69 92 PRO A CA 1
ATOM 733 C C . PRO A 1 92 ? -10.629 6.755 -14.245 1.00 86.69 92 PRO A C 1
ATOM 735 O O . PRO A 1 92 ? -9.663 6.831 -13.489 1.00 86.69 92 PRO A O 1
ATOM 738 N N . VAL A 1 93 ? -11.666 5.944 -13.994 1.00 85.75 93 VAL A N 1
ATOM 739 C CA . VAL A 1 93 ? -11.778 5.112 -12.781 1.00 85.75 93 VAL A CA 1
ATOM 740 C C . VAL A 1 93 ? -10.781 3.945 -12.759 1.00 85.75 93 VAL A C 1
ATOM 742 O O . VAL A 1 93 ? -10.354 3.529 -11.684 1.00 85.75 93 VAL A O 1
ATOM 745 N N . THR A 1 94 ? -10.344 3.460 -13.925 1.00 91.50 94 THR A N 1
ATOM 746 C CA . THR A 1 94 ? -9.388 2.347 -14.055 1.00 91.50 94 THR A CA 1
ATOM 747 C C . THR A 1 94 ? -7.982 2.776 -14.463 1.00 91.50 94 THR A C 1
ATOM 749 O O . THR A 1 94 ? -7.081 1.939 -14.495 1.00 91.50 94 THR A O 1
ATOM 752 N N . LEU A 1 95 ? -7.753 4.065 -14.721 1.00 92.12 95 LEU A N 1
ATOM 753 C CA . LEU A 1 95 ? -6.470 4.586 -15.200 1.00 92.12 95 LEU A CA 1
ATOM 754 C C . LEU A 1 95 ? -5.286 4.173 -14.306 1.00 92.12 95 LEU A C 1
ATOM 756 O O . LEU A 1 95 ? -4.295 3.627 -14.785 1.00 92.12 95 LEU A O 1
ATOM 760 N N . ASN A 1 96 ? -5.411 4.352 -12.987 1.00 91.50 96 ASN A N 1
ATOM 761 C CA . ASN A 1 96 ? -4.360 3.960 -12.040 1.00 91.50 96 ASN A CA 1
ATOM 762 C C . ASN A 1 96 ? -4.156 2.434 -11.977 1.00 91.50 96 ASN A C 1
ATOM 764 O O . ASN A 1 96 ? -3.054 1.982 -11.679 1.00 91.50 96 ASN A O 1
ATOM 768 N N . LEU A 1 97 ? -5.191 1.632 -12.263 1.00 93.06 97 LEU A N 1
ATOM 769 C CA . LEU A 1 97 ? -5.060 0.174 -12.348 1.00 93.06 97 LEU A CA 1
ATOM 770 C C . LEU A 1 97 ? -4.265 -0.228 -13.593 1.00 93.06 97 LEU A C 1
ATOM 772 O O . LEU A 1 97 ? -3.420 -1.115 -13.510 1.00 93.06 97 LEU A O 1
ATOM 776 N N . ALA A 1 98 ? -4.467 0.466 -14.717 1.00 95.12 98 ALA A N 1
ATOM 777 C CA . ALA A 1 98 ? -3.642 0.286 -15.908 1.00 95.12 98 ALA A CA 1
ATOM 778 C C . ALA A 1 98 ? -2.168 0.597 -15.613 1.00 95.12 98 ALA A C 1
ATOM 780 O O . ALA A 1 98 ? -1.289 -0.194 -15.950 1.00 95.12 98 ALA A O 1
ATOM 781 N N . PHE A 1 99 ? -1.905 1.720 -14.933 1.00 94.81 99 PHE A N 1
ATOM 782 C CA . PHE A 1 99 ? -0.552 2.122 -14.540 1.00 94.81 99 PHE A CA 1
ATOM 783 C C . PHE A 1 99 ? 0.108 1.092 -13.631 1.00 94.81 99 PHE A C 1
ATOM 785 O O . PHE A 1 99 ? 1.231 0.671 -13.896 1.00 94.81 99 PHE A O 1
ATOM 792 N N . ARG A 1 100 ? -0.609 0.651 -12.597 1.00 92.62 100 ARG A N 1
ATOM 793 C CA . ARG A 1 100 ? -0.164 -0.373 -11.653 1.00 92.62 100 ARG A CA 1
ATOM 794 C C . ARG A 1 100 ? 0.179 -1.689 -12.354 1.00 92.62 100 ARG A C 1
ATOM 796 O O . ARG A 1 100 ? 1.281 -2.207 -12.193 1.00 92.62 100 ARG A O 1
ATOM 803 N N . LEU A 1 101 ? -0.736 -2.204 -13.175 1.00 93.69 101 LEU A N 1
ATOM 804 C CA . LEU A 1 101 ? -0.539 -3.461 -13.896 1.00 93.69 101 LEU A CA 1
ATOM 805 C C . LEU A 1 101 ? 0.614 -3.373 -14.904 1.00 93.69 101 LEU A C 1
ATOM 807 O O . LEU A 1 101 ? 1.408 -4.307 -15.009 1.00 93.69 101 LEU A O 1
ATOM 811 N N . HIS A 1 102 ? 0.742 -2.244 -15.607 1.00 93.19 102 HIS A N 1
ATOM 812 C CA . HIS A 1 102 ? 1.867 -2.003 -16.509 1.00 93.19 102 HIS A CA 1
ATOM 813 C C . HIS A 1 102 ? 3.198 -1.963 -15.753 1.00 93.19 102 HIS A C 1
ATOM 815 O O . HIS A 1 102 ? 4.110 -2.695 -16.120 1.00 93.19 102 HIS A O 1
ATOM 821 N N . ALA A 1 103 ? 3.291 -1.202 -14.659 1.00 90.81 103 ALA A N 1
ATOM 822 C CA . ALA A 1 103 ? 4.521 -1.021 -13.881 1.00 90.81 103 ALA A CA 1
ATOM 823 C C . ALA A 1 103 ? 5.055 -2.310 -13.232 1.00 90.81 103 ALA A C 1
ATOM 825 O O . ALA A 1 103 ? 6.263 -2.452 -13.018 1.00 90.81 103 ALA A O 1
ATOM 826 N N . MET A 1 104 ? 4.165 -3.256 -12.911 1.00 88.50 104 MET A N 1
ATOM 827 C CA . MET A 1 104 ? 4.557 -4.582 -12.424 1.00 88.50 104 MET A CA 1
ATOM 828 C C . MET A 1 104 ? 5.136 -5.471 -13.536 1.00 88.50 104 MET A C 1
ATOM 830 O O . MET A 1 104 ? 5.947 -6.348 -13.249 1.00 88.50 104 MET A O 1
ATOM 834 N N . ARG A 1 105 ? 4.753 -5.243 -14.802 1.00 86.56 105 ARG A N 1
ATOM 835 C CA . ARG A 1 105 ? 5.089 -6.120 -15.939 1.00 86.56 105 ARG A CA 1
ATOM 836 C C . ARG A 1 105 ? 6.164 -5.571 -16.871 1.00 86.56 105 ARG A C 1
ATOM 838 O O . ARG A 1 105 ? 6.887 -6.357 -17.482 1.00 86.56 105 ARG A O 1
ATOM 845 N N . SER A 1 106 ? 6.253 -4.254 -17.006 1.00 85.56 106 SER A N 1
ATOM 846 C CA . SER A 1 106 ? 7.238 -3.551 -17.823 1.00 85.56 106 SER A CA 1
ATOM 847 C C . SER A 1 106 ? 7.726 -2.301 -17.099 1.00 85.56 106 SER A C 1
ATOM 849 O O . SER A 1 106 ? 6.996 -1.653 -16.352 1.00 85.56 106 SER A O 1
ATOM 851 N N . ASN A 1 107 ? 8.985 -1.954 -17.348 1.00 77.56 107 ASN A N 1
ATOM 852 C CA . ASN A 1 107 ? 9.591 -0.719 -16.860 1.00 77.56 107 ASN A CA 1
ATOM 853 C C . ASN A 1 107 ? 9.632 0.377 -17.923 1.00 77.56 107 ASN A C 1
ATOM 855 O O . ASN A 1 107 ? 10.109 1.464 -17.620 1.00 77.56 107 ASN A O 1
ATOM 859 N N . HIS A 1 108 ? 9.172 0.091 -19.143 1.00 86.50 108 HIS A N 1
ATOM 860 C CA . HIS A 1 108 ? 9.296 0.999 -20.273 1.00 86.50 108 HIS A CA 1
ATOM 861 C C . HIS A 1 108 ? 7.994 1.746 -20.517 1.00 86.50 108 HIS A C 1
ATOM 863 O O . HIS A 1 108 ? 6.930 1.167 -20.739 1.00 86.50 108 HIS A O 1
ATOM 869 N N . ILE A 1 109 ? 8.081 3.064 -20.527 1.00 90.31 109 ILE A N 1
ATOM 870 C CA . ILE A 1 109 ? 6.974 3.955 -20.839 1.00 90.31 109 ILE A CA 1
ATOM 871 C C . ILE A 1 109 ? 6.592 3.880 -22.320 1.00 90.31 109 ILE A C 1
ATOM 873 O O . ILE A 1 109 ? 5.428 4.066 -22.670 1.00 90.31 109 ILE A O 1
ATOM 877 N N . LEU A 1 110 ? 7.551 3.548 -23.193 1.00 87.69 110 LEU A N 1
ATOM 878 C CA . LEU A 1 110 ? 7.309 3.338 -24.621 1.00 87.69 110 LEU A CA 1
ATOM 879 C C . LEU A 1 110 ? 6.329 2.192 -24.859 1.00 87.69 110 LEU A C 1
ATOM 881 O O . LEU A 1 110 ? 5.420 2.330 -25.678 1.00 87.69 110 LEU A O 1
ATOM 885 N N . ASP A 1 111 ? 6.451 1.114 -24.088 1.00 89.75 111 ASP A N 1
ATOM 886 C CA . ASP A 1 111 ? 5.492 0.019 -24.121 1.00 89.75 111 ASP A CA 1
ATOM 887 C C . ASP A 1 111 ? 4.088 0.551 -23.791 1.00 89.75 111 ASP A C 1
ATOM 889 O O . ASP A 1 111 ? 3.131 0.290 -24.518 1.00 89.75 111 ASP A O 1
ATOM 893 N N . LEU A 1 112 ? 3.925 1.349 -22.734 1.00 92.81 112 LEU A N 1
ATOM 894 C CA . LEU A 1 112 ? 2.609 1.911 -22.415 1.00 92.81 112 LEU A CA 1
ATOM 895 C C . LEU A 1 112 ? 2.089 2.829 -23.534 1.00 92.81 112 LEU A C 1
ATOM 897 O O . LEU A 1 112 ? 0.903 2.802 -23.853 1.00 92.81 112 LEU A O 1
ATOM 901 N N . SER A 1 113 ? 2.978 3.605 -24.162 1.00 91.06 113 SER A N 1
ATOM 902 C CA . SER A 1 113 ? 2.621 4.610 -25.169 1.00 91.06 113 SER A CA 1
ATOM 903 C C . SER A 1 113 ? 1.882 4.037 -26.379 1.00 91.06 113 SER A C 1
ATOM 905 O O . SER A 1 113 ? 0.915 4.644 -26.839 1.00 91.06 113 SER A O 1
ATOM 907 N N . VAL A 1 114 ? 2.275 2.846 -26.849 1.00 90.81 114 VAL A N 1
ATOM 908 C CA . VAL A 1 114 ? 1.648 2.188 -28.010 1.00 90.81 114 VAL A CA 1
ATOM 909 C C . VAL A 1 114 ? 0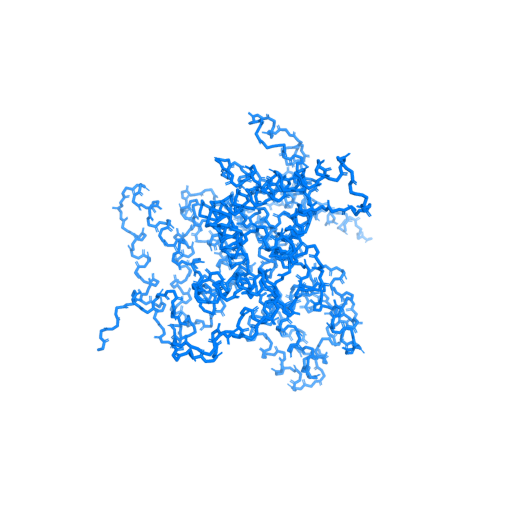.262 1.618 -27.698 1.00 90.81 114 VAL A C 1
ATOM 911 O O . VAL A 1 114 ? -0.450 1.205 -28.607 1.00 90.81 114 VAL A O 1
ATOM 914 N N . ARG A 1 115 ? -0.125 1.586 -26.416 1.00 90.94 115 ARG A N 1
ATOM 915 C CA . ARG A 1 115 ? -1.424 1.086 -25.936 1.00 90.94 115 ARG A CA 1
ATOM 916 C C . ARG A 1 115 ? -2.434 2.205 -25.694 1.00 90.94 115 ARG A C 1
ATOM 918 O O . ARG A 1 115 ? -3.603 1.920 -25.453 1.00 90.94 115 ARG A O 1
ATOM 925 N N . ILE A 1 116 ? -1.994 3.463 -25.741 1.00 89.75 116 ILE A N 1
ATOM 926 C CA . ILE A 1 116 ? -2.867 4.624 -25.579 1.00 89.75 116 ILE A CA 1
ATOM 927 C C . ILE A 1 116 ? -3.550 4.917 -26.912 1.00 89.75 116 ILE A C 1
ATOM 929 O O . ILE A 1 116 ? -2.875 5.201 -27.907 1.00 89.75 116 ILE A O 1
ATOM 933 N N . HIS A 1 117 ? -4.881 4.867 -26.893 1.00 85.19 117 HIS A N 1
ATOM 934 C CA . HIS A 1 117 ? -5.732 5.159 -28.042 1.00 85.19 117 HIS A CA 1
ATOM 935 C C . HIS A 1 117 ? -5.512 6.598 -28.545 1.00 85.19 117 HIS A C 1
ATOM 937 O O . HIS A 1 117 ? -5.229 7.502 -27.758 1.00 85.19 117 HIS A O 1
ATOM 943 N N . ASP A 1 118 ? -5.598 6.806 -29.860 1.00 83.38 118 ASP A N 1
ATOM 944 C CA . ASP A 1 118 ? -5.185 8.062 -30.510 1.00 83.38 118 ASP A CA 1
ATOM 945 C C . ASP A 1 118 ? -6.080 9.273 -30.175 1.00 83.38 118 ASP A C 1
ATOM 947 O O . ASP A 1 118 ? -5.695 10.413 -30.424 1.00 83.38 118 ASP A O 1
ATOM 951 N N . ASP A 1 119 ? -7.267 9.042 -29.612 1.00 82.81 119 ASP A N 1
ATOM 952 C CA . ASP A 1 119 ? -8.200 10.079 -29.148 1.00 82.81 119 ASP A CA 1
ATOM 953 C C . ASP A 1 119 ? -7.881 10.604 -27.737 1.00 82.81 119 ASP A C 1
ATOM 955 O O . ASP A 1 119 ? -8.452 11.609 -27.309 1.00 82.81 119 ASP A O 1
ATOM 959 N N . LEU A 1 120 ? -6.966 9.950 -27.018 1.00 84.38 120 LEU A N 1
ATOM 960 C CA . LEU A 1 120 ? -6.533 10.351 -25.687 1.00 84.38 120 LEU A CA 1
ATOM 961 C C . LEU A 1 120 ? -5.281 11.230 -25.755 1.00 84.38 120 LEU A C 1
ATOM 963 O O . LEU A 1 120 ? -4.412 11.062 -26.614 1.00 84.38 120 LEU A O 1
ATOM 967 N N . ASP A 1 121 ? -5.135 12.133 -24.782 1.00 86.75 121 ASP A N 1
ATOM 968 C CA . ASP A 1 121 ? -3.898 12.896 -24.610 1.00 86.75 121 ASP A CA 1
ATOM 969 C C . ASP A 1 121 ? -2.781 11.969 -24.101 1.00 86.75 121 ASP A C 1
ATOM 971 O O . ASP A 1 121 ? -2.568 11.773 -22.901 1.00 86.75 121 ASP A O 1
ATOM 975 N N . ARG A 1 122 ? -2.068 11.366 -25.057 1.00 88.31 122 ARG A N 1
ATOM 976 C CA . ARG A 1 122 ? -0.963 10.437 -24.809 1.00 88.31 122 ARG A CA 1
ATOM 977 C C . ARG A 1 122 ? 0.118 11.053 -23.928 1.00 88.31 122 ARG A C 1
ATOM 979 O O . ARG A 1 122 ? 0.682 10.349 -23.094 1.00 88.31 122 ARG A O 1
ATOM 986 N N . TYR A 1 123 ? 0.403 12.344 -24.084 1.00 87.50 123 TYR A N 1
ATOM 987 C CA . TYR A 1 123 ? 1.401 13.016 -23.260 1.00 87.50 123 TYR A CA 1
ATOM 988 C C . TYR A 1 123 ? 0.929 13.129 -21.807 1.00 87.50 123 TYR A C 1
ATOM 990 O O . TYR A 1 123 ? 1.673 12.756 -20.896 1.00 87.50 123 TYR A O 1
ATOM 998 N N . ASP A 1 124 ? -0.309 13.582 -21.587 1.00 88.25 124 ASP A N 1
ATOM 999 C CA . ASP A 1 124 ? -0.881 13.721 -20.244 1.00 88.25 124 ASP A CA 1
ATOM 1000 C C . ASP A 1 124 ? -0.906 12.384 -19.492 1.00 88.25 124 ASP A C 1
ATOM 1002 O O . ASP A 1 124 ? -0.464 12.308 -18.341 1.00 88.25 124 ASP A O 1
ATOM 1006 N N . ILE A 1 125 ? -1.333 11.314 -20.172 1.00 91.88 125 ILE A N 1
ATOM 1007 C CA . ILE A 1 125 ? -1.401 9.963 -19.605 1.00 91.88 125 ILE A CA 1
ATOM 1008 C C . ILE A 1 125 ? -0.010 9.444 -19.243 1.00 91.88 125 ILE A C 1
ATOM 1010 O O . ILE A 1 125 ? 0.175 8.936 -18.139 1.00 91.88 125 ILE A O 1
ATOM 1014 N N . LEU A 1 126 ? 0.980 9.569 -20.131 1.00 93.94 126 LEU A N 1
ATOM 1015 C CA . LEU A 1 126 ? 2.328 9.044 -19.877 1.00 93.94 126 LEU A CA 1
ATOM 1016 C C . LEU A 1 126 ? 3.053 9.838 -18.789 1.00 93.94 126 LEU A C 1
ATOM 1018 O O . LEU A 1 126 ? 3.743 9.257 -17.953 1.00 93.94 126 LEU A O 1
ATOM 1022 N N . PHE A 1 127 ? 2.854 11.153 -18.739 1.00 93.38 127 PHE A N 1
ATOM 1023 C CA . PHE A 1 127 ? 3.362 11.964 -17.639 1.00 93.38 127 PHE A CA 1
ATOM 1024 C C . PHE A 1 127 ? 2.672 11.614 -16.310 1.00 93.38 127 PHE A C 1
ATOM 1026 O O . PHE A 1 127 ? 3.329 11.517 -15.271 1.00 93.38 127 PHE A O 1
ATOM 1033 N N . GLY A 1 128 ? 1.360 11.355 -16.343 1.00 93.62 128 GLY A N 1
ATOM 1034 C CA . GLY A 1 128 ? 0.602 10.824 -15.211 1.00 93.62 128 GLY A CA 1
ATOM 1035 C C . GLY A 1 128 ? 1.122 9.465 -14.737 1.00 93.62 128 GLY A C 1
ATOM 1036 O O . GLY A 1 128 ? 1.320 9.283 -13.539 1.00 93.62 128 GLY A O 1
ATOM 1037 N N . TYR A 1 129 ? 1.416 8.551 -15.664 1.00 95.25 129 TYR A N 1
ATOM 1038 C CA . TYR A 1 129 ? 2.022 7.250 -15.381 1.00 95.25 129 TYR A CA 1
ATOM 1039 C C . TYR A 1 129 ? 3.390 7.398 -14.710 1.00 95.25 129 TYR A C 1
ATOM 1041 O O . TYR A 1 129 ? 3.625 6.795 -13.665 1.00 95.25 129 TYR A O 1
ATOM 1049 N N . ALA A 1 130 ? 4.276 8.229 -15.266 1.00 95.75 130 ALA A N 1
ATOM 1050 C CA . ALA A 1 130 ? 5.617 8.437 -14.727 1.00 95.75 130 ALA A CA 1
ATOM 1051 C C . ALA A 1 130 ? 5.574 8.996 -13.292 1.00 95.75 130 ALA A C 1
ATOM 1053 O O . ALA A 1 130 ? 6.255 8.488 -12.400 1.00 95.75 130 ALA A O 1
ATOM 1054 N N . ALA A 1 131 ? 4.703 9.978 -13.040 1.00 95.25 131 ALA A N 1
ATOM 1055 C CA . ALA A 1 131 ? 4.465 10.495 -11.696 1.00 95.25 131 ALA A CA 1
ATOM 1056 C C . ALA A 1 131 ? 3.858 9.432 -10.761 1.00 95.25 131 ALA A C 1
ATOM 1058 O O . ALA A 1 131 ? 4.274 9.325 -9.606 1.00 95.25 131 ALA A O 1
ATOM 1059 N N . PHE A 1 132 ? 2.911 8.629 -11.260 1.00 94.19 132 PHE A N 1
ATOM 1060 C CA . PHE A 1 132 ? 2.270 7.556 -10.503 1.00 94.19 132 PHE A CA 1
ATOM 1061 C C . PHE A 1 132 ? 3.287 6.517 -10.036 1.00 94.19 132 PHE A C 1
ATOM 1063 O O . PHE A 1 132 ? 3.363 6.258 -8.842 1.00 94.19 132 PHE A O 1
ATOM 1070 N N . VAL A 1 133 ? 4.112 5.962 -10.929 1.00 93.19 133 VAL A N 1
ATOM 1071 C CA . VAL A 1 133 ? 5.098 4.938 -10.538 1.00 93.19 133 VAL A CA 1
ATOM 1072 C C . VAL A 1 133 ? 6.197 5.507 -9.648 1.00 93.19 133 VAL A C 1
ATOM 1074 O O . VAL A 1 133 ? 6.708 4.809 -8.780 1.00 93.19 133 VAL A O 1
ATOM 1077 N N . ARG A 1 134 ? 6.542 6.789 -9.807 1.00 93.69 134 ARG A N 1
ATOM 1078 C CA . ARG A 1 134 ? 7.554 7.453 -8.980 1.00 93.69 134 ARG A CA 1
ATOM 1079 C C . ARG A 1 134 ? 7.079 7.733 -7.551 1.00 93.69 134 ARG A C 1
ATOM 1081 O O . ARG A 1 134 ? 7.890 7.705 -6.624 1.00 93.69 134 ARG A O 1
ATOM 1088 N N . PHE A 1 135 ? 5.793 8.029 -7.369 1.00 93.19 135 PHE A N 1
ATOM 1089 C CA . PHE A 1 135 ? 5.212 8.442 -6.086 1.00 93.19 135 PHE A CA 1
ATOM 1090 C C . PHE A 1 135 ? 4.027 7.568 -5.658 1.00 93.19 135 PHE A C 1
ATOM 1092 O O . PHE A 1 135 ? 3.138 8.045 -4.948 1.00 93.19 135 PHE A O 1
ATOM 1099 N N . ASN A 1 136 ? 3.996 6.304 -6.084 1.00 89.12 136 ASN A N 1
ATOM 1100 C CA . ASN A 1 136 ? 2.911 5.375 -5.776 1.00 89.12 136 ASN A CA 1
ATOM 1101 C C . ASN A 1 136 ? 2.712 5.253 -4.253 1.00 89.12 136 ASN A C 1
ATOM 1103 O O . ASN A 1 136 ? 3.639 5.449 -3.467 1.00 89.12 136 ASN A O 1
ATOM 1107 N N . PHE A 1 137 ? 1.489 4.959 -3.819 1.00 87.62 137 PHE A N 1
ATOM 1108 C CA . PHE A 1 137 ? 1.217 4.703 -2.404 1.00 87.62 137 PHE A CA 1
ATOM 1109 C C . PHE A 1 137 ? 1.587 3.274 -1.989 1.00 87.62 137 PHE A C 1
ATOM 1111 O O . PHE A 1 137 ? 1.906 3.037 -0.821 1.00 87.62 137 PHE A O 1
ATOM 1118 N N . ILE A 1 138 ? 1.609 2.351 -2.952 1.00 87.88 138 ILE A N 1
ATOM 1119 C CA . ILE A 1 138 ? 2.081 0.981 -2.776 1.00 87.88 138 ILE A CA 1
ATOM 1120 C C . ILE A 1 138 ? 3.604 0.985 -2.885 1.00 87.88 138 ILE A C 1
ATOM 1122 O O . ILE A 1 138 ? 4.159 1.135 -3.971 1.00 87.88 138 ILE A O 1
ATOM 1126 N N . GLU A 1 139 ? 4.284 0.856 -1.746 1.00 87.00 139 GLU A N 1
ATOM 1127 C CA . GLU A 1 139 ? 5.724 1.127 -1.646 1.00 87.00 139 GLU A CA 1
ATOM 1128 C C . GLU A 1 139 ? 6.578 0.250 -2.555 1.00 87.00 139 GLU A C 1
ATOM 1130 O O . GLU A 1 139 ? 7.488 0.734 -3.221 1.00 87.00 139 GLU A O 1
ATOM 1135 N N . HIS A 1 140 ? 6.258 -1.036 -2.615 1.00 86.19 140 HIS A N 1
ATOM 1136 C CA . HIS A 1 140 ? 7.023 -2.010 -3.383 1.00 86.19 140 HIS A CA 1
ATOM 1137 C C . HIS A 1 140 ? 6.827 -1.886 -4.906 1.00 86.19 140 HIS A C 1
ATOM 1139 O O . HIS A 1 140 ? 7.582 -2.472 -5.683 1.00 86.19 140 HIS A O 1
ATOM 1145 N N . GLU A 1 141 ? 5.849 -1.086 -5.338 1.00 88.19 141 GLU A N 1
ATOM 1146 C CA . GLU A 1 141 ? 5.612 -0.731 -6.739 1.00 88.19 141 GLU A CA 1
ATOM 1147 C C . GLU A 1 141 ? 6.269 0.606 -7.126 1.00 88.19 141 GLU A C 1
ATOM 1149 O O . GLU A 1 141 ? 6.247 0.978 -8.302 1.00 88.19 141 GLU A O 1
ATOM 1154 N N . ILE A 1 142 ? 6.851 1.337 -6.165 1.00 90.31 142 ILE A N 1
ATOM 1155 C CA . ILE A 1 142 ? 7.530 2.605 -6.432 1.00 90.31 142 ILE A CA 1
ATOM 1156 C C . ILE A 1 142 ? 8.796 2.357 -7.255 1.00 90.31 142 ILE A C 1
ATOM 1158 O O . ILE A 1 142 ? 9.601 1.473 -6.963 1.00 90.31 142 ILE A O 1
ATOM 1162 N N . LYS A 1 143 ? 8.997 3.202 -8.265 1.00 89.94 143 LYS A N 1
ATOM 1163 C CA . LYS A 1 143 ? 10.196 3.245 -9.100 1.00 89.94 143 LYS A CA 1
ATOM 1164 C C . LYS A 1 143 ? 11.065 4.433 -8.729 1.00 89.94 143 LYS A C 1
ATOM 1166 O O . LYS A 1 143 ? 10.572 5.530 -8.460 1.00 89.94 143 LYS A O 1
ATOM 1171 N N . ARG A 1 144 ? 12.377 4.225 -8.752 1.00 89.88 144 ARG A N 1
ATOM 1172 C CA . ARG A 1 144 ? 13.350 5.273 -8.432 1.00 89.88 144 ARG A CA 1
ATOM 1173 C C . ARG A 1 144 ? 13.532 6.281 -9.566 1.00 89.88 144 ARG A C 1
ATOM 1175 O O . ARG A 1 144 ? 13.332 5.957 -10.738 1.00 89.88 144 ARG A O 1
ATOM 1182 N N . SER A 1 145 ? 13.954 7.498 -9.222 1.00 91.44 145 SER A N 1
ATOM 1183 C CA . SER A 1 145 ? 14.179 8.585 -10.186 1.00 91.44 145 SER A CA 1
ATOM 1184 C C . SER A 1 145 ? 15.190 8.192 -11.269 1.00 91.44 145 SER A C 1
ATOM 1186 O O . SER A 1 145 ? 14.993 8.514 -12.437 1.00 91.44 145 SER A O 1
ATOM 1188 N N . GLU A 1 146 ? 16.217 7.418 -10.913 1.00 88.44 146 GLU A N 1
ATOM 1189 C CA . GLU A 1 146 ? 17.259 6.915 -11.819 1.00 88.44 146 GLU A CA 1
ATOM 1190 C C . GLU A 1 146 ? 16.723 5.948 -12.885 1.00 88.44 146 GLU A C 1
ATOM 1192 O O . GLU A 1 146 ? 17.420 5.658 -13.856 1.00 88.44 146 GLU A O 1
ATOM 1197 N N . VAL A 1 147 ? 15.503 5.439 -12.706 1.00 88.62 147 VAL A N 1
ATOM 1198 C CA . VAL A 1 147 ? 14.812 4.577 -13.671 1.00 88.62 147 VAL A CA 1
ATOM 1199 C C . VAL A 1 147 ? 13.769 5.374 -14.442 1.00 88.62 147 VAL A C 1
ATOM 1201 O O . VAL A 1 147 ? 13.768 5.354 -15.670 1.00 88.62 147 VAL A O 1
ATOM 1204 N N . VAL A 1 148 ? 12.904 6.104 -13.734 1.00 92.56 148 VAL A N 1
ATOM 1205 C CA . VAL A 1 148 ? 11.749 6.774 -14.348 1.00 92.56 148 VAL A CA 1
ATOM 1206 C C . VAL A 1 148 ? 12.169 7.975 -15.196 1.00 92.56 148 VAL A C 1
ATOM 1208 O O . VAL A 1 148 ? 11.625 8.169 -16.281 1.00 92.56 148 VAL A O 1
ATOM 1211 N N . LEU A 1 149 ? 13.131 8.785 -14.734 1.00 93.75 149 LEU A N 1
ATOM 1212 C CA . LEU A 1 149 ? 13.525 10.003 -15.451 1.00 93.75 149 LEU A CA 1
ATOM 1213 C C . LEU A 1 149 ? 14.189 9.690 -16.798 1.00 93.75 149 LEU A C 1
ATOM 1215 O O . LEU A 1 149 ? 13.731 10.247 -17.798 1.00 93.75 149 LEU A O 1
ATOM 1219 N N . PRO A 1 150 ? 15.199 8.796 -16.891 1.00 91.50 150 PRO A N 1
ATOM 1220 C CA . PRO A 1 150 ? 15.803 8.478 -18.183 1.00 91.50 150 PRO A CA 1
ATOM 1221 C C . PRO A 1 150 ? 14.814 7.850 -19.164 1.00 91.50 150 PRO A C 1
ATOM 1223 O O . PRO A 1 150 ? 14.864 8.161 -20.351 1.00 91.50 150 PRO A O 1
ATOM 1226 N N . ASP A 1 151 ? 13.900 7.005 -18.682 1.00 91.44 151 ASP A N 1
ATOM 1227 C CA . ASP A 1 151 ? 12.887 6.363 -19.522 1.00 91.44 151 ASP A CA 1
ATOM 1228 C C . ASP A 1 151 ? 11.870 7.390 -20.063 1.00 91.44 151 ASP A C 1
ATOM 1230 O O . ASP A 1 151 ? 11.604 7.433 -21.267 1.00 91.44 151 ASP A O 1
ATOM 1234 N N . PHE A 1 152 ? 11.400 8.317 -19.216 1.00 94.06 152 PHE A N 1
ATOM 1235 C CA . PHE A 1 152 ? 10.528 9.420 -19.635 1.00 94.06 152 PHE A CA 1
ATOM 1236 C C . PHE A 1 152 ? 11.224 10.381 -20.614 1.00 94.06 152 PHE A C 1
ATOM 1238 O O . PHE A 1 152 ? 10.652 10.746 -21.642 1.00 94.06 152 PHE A O 1
ATOM 1245 N N . ILE A 1 153 ? 12.478 10.767 -20.346 1.00 92.69 153 ILE A N 1
ATOM 1246 C CA . ILE A 1 153 ? 13.280 11.604 -21.257 1.00 92.69 153 ILE A CA 1
ATOM 1247 C C . ILE A 1 153 ? 13.499 10.888 -22.591 1.00 92.69 153 ILE A C 1
ATOM 1249 O O . ILE A 1 153 ? 13.395 11.513 -23.649 1.00 92.69 153 ILE A O 1
ATOM 1253 N N . GLY A 1 154 ? 13.784 9.586 -22.552 1.00 91.19 154 GLY A N 1
ATOM 1254 C CA . GLY A 1 154 ? 13.940 8.743 -23.732 1.00 91.19 154 GLY A CA 1
ATOM 1255 C C . GLY A 1 154 ? 12.678 8.716 -24.589 1.00 91.19 154 GLY A C 1
ATOM 1256 O O . GLY A 1 154 ? 12.767 8.863 -25.807 1.00 91.19 154 GLY A O 1
ATOM 1257 N N . PHE A 1 155 ? 11.499 8.629 -23.972 1.00 91.44 155 PHE A N 1
ATOM 1258 C CA . PHE A 1 155 ? 10.225 8.778 -24.672 1.00 91.44 155 PHE A CA 1
ATOM 1259 C C . PHE A 1 155 ? 10.035 10.172 -25.281 1.00 91.44 155 PHE A C 1
ATOM 1261 O O . PHE A 1 155 ? 9.694 10.282 -26.456 1.00 91.44 155 PHE A O 1
ATOM 1268 N N . MET A 1 156 ? 10.300 11.239 -24.530 1.00 90.38 156 MET A N 1
ATOM 1269 C CA . MET A 1 156 ? 10.167 12.608 -25.043 1.00 90.38 156 MET A CA 1
ATOM 1270 C C . MET A 1 156 ? 11.112 12.866 -26.227 1.00 90.38 156 MET A C 1
ATOM 1272 O O . MET A 1 156 ? 10.719 13.479 -27.222 1.00 90.38 156 MET A O 1
ATOM 1276 N N . SER A 1 157 ? 12.334 12.339 -26.143 1.00 89.31 157 SER A N 1
ATOM 1277 C CA . SER A 1 157 ? 13.371 12.517 -27.160 1.00 89.31 157 SER A CA 1
ATOM 1278 C C . SER A 1 157 ? 13.127 11.665 -28.398 1.00 89.31 157 SER A C 1
ATOM 1280 O O . SER A 1 157 ? 13.209 12.176 -29.506 1.00 89.31 157 SER A O 1
ATOM 1282 N N . ASN A 1 158 ? 12.802 10.382 -28.235 1.00 86.38 158 ASN A N 1
ATOM 1283 C CA . ASN A 1 158 ? 12.694 9.448 -29.360 1.00 86.38 158 ASN A CA 1
ATOM 1284 C C . ASN A 1 158 ? 11.260 9.304 -29.881 1.00 86.38 158 ASN A C 1
ATOM 1286 O O . ASN A 1 158 ? 11.054 9.120 -31.075 1.00 86.38 158 ASN A O 1
ATOM 1290 N N . GLY A 1 159 ? 10.269 9.377 -28.992 1.00 80.06 159 GLY A N 1
ATOM 1291 C CA . GLY A 1 159 ? 8.854 9.229 -29.327 1.00 80.06 159 GLY A CA 1
ATOM 1292 C C . GLY A 1 159 ? 8.222 10.520 -29.846 1.00 80.06 159 GLY A C 1
ATOM 1293 O O . GLY A 1 159 ? 7.462 10.477 -30.809 1.00 80.06 159 GLY A O 1
ATOM 1294 N N . ILE A 1 160 ? 8.552 11.668 -29.239 1.00 83.25 160 ILE A N 1
ATOM 1295 C CA . ILE A 1 160 ? 7.992 12.989 -29.609 1.00 83.25 160 ILE A CA 1
ATOM 1296 C C . ILE A 1 160 ? 9.027 13.878 -30.333 1.00 83.25 160 ILE A C 1
ATOM 1298 O O . ILE A 1 160 ? 8.698 14.953 -30.829 1.00 83.25 160 ILE A O 1
ATOM 1302 N N . ASN A 1 161 ? 10.275 13.418 -30.479 1.00 87.00 161 ASN A N 1
ATOM 1303 C CA . ASN A 1 161 ? 11.345 14.138 -31.180 1.00 87.00 161 ASN A CA 1
ATOM 1304 C C . ASN A 1 161 ? 11.663 15.518 -30.565 1.00 87.00 161 ASN A C 1
ATOM 1306 O O . ASN A 1 161 ? 11.900 16.510 -31.266 1.00 87.00 161 ASN A O 1
ATOM 1310 N N . LEU A 1 162 ? 11.629 15.594 -29.229 1.00 87.12 162 LEU A N 1
ATOM 1311 C CA . LEU A 1 162 ? 11.995 16.787 -28.470 1.00 87.12 162 LEU A CA 1
ATOM 1312 C C . LEU A 1 162 ? 13.451 16.701 -28.020 1.00 87.12 162 LEU A C 1
ATOM 1314 O O . LEU A 1 162 ? 13.838 15.797 -27.290 1.00 87.12 162 LEU A O 1
ATOM 1318 N N . ASP A 1 163 ? 14.266 17.677 -28.413 1.00 87.81 163 ASP A N 1
ATOM 1319 C CA . ASP A 1 163 ? 15.615 17.791 -27.867 1.00 87.81 163 ASP A CA 1
ATOM 1320 C C . ASP A 1 163 ? 15.592 18.156 -26.370 1.00 87.81 163 ASP A C 1
ATOM 1322 O O . ASP A 1 163 ? 14.630 18.732 -25.857 1.00 87.81 163 ASP A O 1
ATOM 1326 N N . VAL A 1 164 ? 16.686 17.839 -25.674 1.00 85.38 164 VAL A N 1
ATOM 1327 C CA . VAL A 1 164 ? 16.848 18.047 -24.224 1.00 85.38 164 VAL A CA 1
ATOM 1328 C C . VAL A 1 164 ? 16.523 19.485 -23.801 1.00 85.38 164 VAL A C 1
ATOM 1330 O O . VAL A 1 164 ? 15.848 19.675 -22.795 1.00 85.38 164 VAL A O 1
ATOM 1333 N N . LYS A 1 165 ? 16.907 20.490 -24.599 1.00 85.69 165 LYS A N 1
ATOM 1334 C CA . LYS A 1 165 ? 16.659 21.908 -24.288 1.00 85.69 165 LYS A CA 1
ATOM 1335 C C . LYS A 1 165 ? 15.184 22.274 -24.400 1.00 85.69 165 LYS A C 1
ATOM 1337 O O . LYS A 1 165 ? 14.689 23.098 -23.637 1.00 85.69 165 LYS A O 1
ATOM 1342 N N . LYS A 1 166 ? 14.459 21.697 -25.361 1.00 87.69 166 LYS A N 1
ATOM 1343 C CA . LYS A 1 166 ? 13.001 21.853 -25.450 1.00 87.69 166 LYS A CA 1
ATOM 1344 C C . LYS A 1 166 ? 12.308 21.184 -24.272 1.00 87.69 166 LYS A C 1
ATOM 1346 O O . LYS A 1 166 ? 11.388 21.783 -23.729 1.00 87.69 166 LYS A O 1
ATOM 1351 N N . ILE A 1 167 ? 12.753 19.992 -23.869 1.00 86.06 167 ILE A N 1
ATOM 1352 C CA . ILE A 1 167 ? 12.214 19.303 -22.687 1.00 86.06 167 ILE A CA 1
ATOM 1353 C C . ILE A 1 167 ? 12.440 20.168 -21.444 1.00 86.06 167 ILE A C 1
ATOM 1355 O O . ILE A 1 167 ? 11.491 20.453 -20.724 1.00 86.06 167 ILE A O 1
ATOM 1359 N N . GLU A 1 168 ? 13.657 20.661 -21.232 1.00 85.31 168 GLU A N 1
ATOM 1360 C CA . GLU A 1 168 ? 13.977 21.543 -20.110 1.00 85.31 168 GLU A CA 1
ATOM 1361 C C . GLU A 1 168 ? 13.071 22.781 -20.087 1.00 85.31 168 GLU A C 1
ATOM 1363 O O . GLU A 1 168 ? 12.429 23.036 -19.074 1.00 85.31 168 GLU A O 1
ATOM 1368 N N . ARG A 1 169 ? 12.909 23.484 -21.219 1.00 85.31 169 ARG A N 1
ATOM 1369 C CA . ARG A 1 169 ? 12.002 24.645 -21.318 1.00 85.31 169 ARG A CA 1
ATOM 1370 C C . ARG A 1 169 ? 10.539 24.320 -21.012 1.00 85.31 169 ARG A C 1
ATOM 1372 O O . ARG A 1 169 ? 9.819 25.181 -20.516 1.00 85.31 169 ARG A O 1
ATOM 1379 N N . LEU A 1 170 ? 10.074 23.111 -21.338 1.00 84.19 170 LEU A N 1
ATOM 1380 C CA . LEU A 1 170 ? 8.704 22.681 -21.030 1.00 84.19 170 LEU A CA 1
ATOM 1381 C C . LEU A 1 170 ? 8.479 22.529 -19.520 1.00 84.19 170 LEU A C 1
ATOM 1383 O O . LEU A 1 170 ? 7.371 22.782 -19.042 1.00 84.19 170 LEU A O 1
ATOM 1387 N N . PHE A 1 171 ? 9.516 22.128 -18.780 1.00 84.69 171 PHE A N 1
ATOM 1388 C CA . PHE A 1 171 ? 9.454 21.882 -17.336 1.00 84.69 171 PHE A CA 1
ATOM 1389 C C . PHE A 1 171 ? 10.058 23.006 -16.481 1.00 84.69 171 PHE A C 1
ATOM 1391 O O . PHE A 1 171 ? 9.839 23.018 -15.273 1.00 84.69 171 PHE A O 1
ATOM 1398 N N . SER A 1 172 ? 10.739 23.980 -17.091 1.00 76.88 172 SER A N 1
ATOM 1399 C CA . SER A 1 172 ? 11.240 25.194 -16.432 1.00 76.88 172 SER A CA 1
ATOM 1400 C C . SER A 1 172 ? 10.144 26.231 -16.159 1.00 76.88 172 SER A C 1
ATOM 1402 O O . SER A 1 172 ? 10.384 27.220 -15.473 1.00 76.88 172 SER A O 1
ATOM 1404 N N . ASP A 1 173 ? 8.963 26.060 -16.756 1.00 69.62 173 ASP A N 1
ATOM 1405 C CA . ASP A 1 173 ? 7.845 26.996 -16.655 1.00 69.62 173 ASP A CA 1
ATOM 1406 C C . ASP A 1 173 ? 7.319 27.106 -15.210 1.00 69.62 173 ASP A C 1
ATOM 1408 O O . ASP A 1 173 ? 7.081 26.099 -14.532 1.00 69.62 173 ASP A O 1
ATOM 1412 N N . GLU A 1 174 ? 7.068 28.340 -14.756 1.00 60.56 174 GLU A N 1
ATOM 1413 C CA . GLU A 1 174 ? 6.465 28.640 -13.453 1.00 60.56 174 GLU A CA 1
ATOM 1414 C C . GLU A 1 174 ? 5.122 27.938 -13.225 1.00 60.56 174 GLU A C 1
ATOM 1416 O O . GLU A 1 174 ? 4.756 27.679 -12.079 1.00 60.56 174 GLU A O 1
ATOM 1421 N N . ARG A 1 175 ? 4.423 27.527 -14.293 1.00 63.91 175 ARG A N 1
ATOM 1422 C CA . ARG A 1 175 ? 3.213 26.691 -14.212 1.00 63.91 175 ARG A CA 1
ATOM 1423 C C . ARG A 1 175 ? 3.420 25.384 -13.439 1.00 63.91 175 ARG A C 1
ATOM 1425 O O . ARG A 1 175 ? 2.462 24.866 -12.867 1.00 63.91 175 ARG A O 1
ATOM 1432 N N . TRP A 1 176 ? 4.648 24.864 -13.384 1.00 65.94 176 TRP A N 1
ATOM 1433 C CA . TRP A 1 176 ? 5.005 23.709 -12.557 1.00 65.94 176 TRP A CA 1
ATOM 1434 C C . TRP A 1 176 ? 5.586 24.117 -11.197 1.00 65.94 176 TRP A C 1
ATOM 1436 O O . TRP A 1 176 ? 5.438 23.385 -10.217 1.00 65.94 176 TRP A O 1
ATOM 1446 N N . THR A 1 177 ? 6.245 25.275 -11.099 1.00 52.38 177 THR A N 1
ATOM 1447 C CA . THR A 1 177 ? 7.032 25.654 -9.915 1.00 52.38 177 THR A CA 1
ATOM 1448 C C . THR A 1 177 ? 6.322 26.613 -8.954 1.00 52.38 177 THR A C 1
ATOM 1450 O O . THR A 1 177 ? 6.730 26.672 -7.793 1.00 52.38 177 THR A O 1
ATOM 1453 N N . HIS A 1 178 ? 5.229 27.284 -9.335 1.00 49.97 178 HIS A N 1
ATOM 1454 C CA . HIS A 1 178 ? 4.510 28.239 -8.480 1.00 49.97 178 HIS A CA 1
ATOM 1455 C C . HIS A 1 178 ? 3.202 27.708 -7.866 1.00 49.97 178 HIS A C 1
ATOM 1457 O O . HIS A 1 178 ? 2.514 26.832 -8.388 1.00 49.97 178 HIS A O 1
ATOM 1463 N N . LYS A 1 179 ? 2.942 28.201 -6.646 1.00 54.78 179 LYS A N 1
ATOM 1464 C CA . LYS A 1 179 ? 1.732 27.991 -5.837 1.00 54.78 179 LYS A CA 1
ATOM 1465 C C . LYS A 1 179 ? 0.526 28.666 -6.512 1.00 54.78 179 LYS A C 1
ATOM 1467 O O . LYS A 1 179 ? 0.699 29.594 -7.285 1.00 54.78 179 LYS A O 1
ATOM 1472 N N . ASP A 1 180 ? -0.668 28.231 -6.118 1.00 47.31 180 ASP A N 1
ATOM 1473 C CA . ASP A 1 180 ? -1.961 28.896 -6.350 1.00 47.31 180 ASP A CA 1
ATOM 1474 C C . ASP A 1 180 ? -2.766 28.534 -7.604 1.00 47.31 180 ASP A C 1
ATOM 1476 O O . ASP A 1 180 ? -3.066 29.352 -8.460 1.00 47.31 180 ASP A O 1
ATOM 1480 N N . GLU A 1 181 ? -3.338 27.330 -7.561 1.00 43.28 181 GLU A N 1
ATOM 1481 C CA . GLU A 1 181 ? -4.777 27.165 -7.842 1.00 43.28 181 GLU A CA 1
ATOM 1482 C C . GLU A 1 181 ? -5.511 26.358 -6.756 1.00 43.28 181 GLU A C 1
ATOM 1484 O O . GLU A 1 181 ? -6.663 25.956 -6.909 1.00 43.28 181 GLU A O 1
ATOM 1489 N N . PHE A 1 182 ? -4.870 26.131 -5.610 1.00 45.91 182 PHE A N 1
ATOM 1490 C CA . PHE A 1 182 ? -5.470 25.358 -4.527 1.00 45.91 182 PHE A CA 1
ATOM 1491 C C . PHE A 1 182 ? -6.447 26.160 -3.653 1.00 45.91 182 PHE A C 1
ATOM 1493 O O . PHE A 1 182 ? -7.300 25.581 -2.986 1.00 45.91 182 PHE A O 1
ATOM 1500 N N . ILE A 1 183 ? -6.382 27.495 -3.704 1.00 42.97 183 ILE A N 1
ATOM 1501 C CA . ILE A 1 183 ? -7.181 28.386 -2.848 1.00 42.97 183 ILE A CA 1
ATOM 1502 C C . ILE A 1 183 ? -8.659 28.451 -3.285 1.00 42.97 183 ILE A C 1
ATOM 1504 O O . ILE A 1 183 ? -9.526 28.800 -2.488 1.00 42.97 183 ILE A O 1
ATOM 1508 N N . ARG A 1 184 ? -9.003 28.056 -4.519 1.00 41.09 184 ARG A N 1
ATOM 1509 C CA . ARG A 1 184 ? -10.358 28.283 -5.060 1.00 41.09 184 ARG A CA 1
ATOM 1510 C C . ARG A 1 184 ? -11.462 27.375 -4.519 1.00 41.09 184 ARG A C 1
ATOM 1512 O O . ARG A 1 184 ? -12.623 27.659 -4.792 1.00 41.09 184 ARG A O 1
ATOM 1519 N N . LEU A 1 185 ? -11.146 26.329 -3.752 1.00 42.03 185 LEU A N 1
ATOM 1520 C CA . LEU A 1 185 ? -12.174 25.428 -3.218 1.00 42.03 185 LEU A CA 1
ATOM 1521 C C . LEU A 1 185 ? -12.376 25.500 -1.706 1.00 42.03 185 LEU A C 1
ATOM 1523 O O . LEU A 1 185 ? -13.320 24.881 -1.247 1.00 42.03 185 LEU A O 1
ATOM 1527 N N . GLY A 1 186 ? -11.563 26.233 -0.933 1.00 47.72 186 GLY A N 1
ATOM 1528 C CA . GLY A 1 186 ? -11.815 26.525 0.494 1.00 47.72 186 GLY A CA 1
ATOM 1529 C C . GLY A 1 186 ? -12.006 25.333 1.455 1.00 47.72 186 GLY A C 1
ATOM 1530 O O . GLY A 1 186 ? -12.279 25.556 2.628 1.00 47.72 186 GLY A O 1
ATOM 1531 N N . LEU A 1 187 ? -11.885 24.084 0.990 1.00 51.41 187 LEU A N 1
ATOM 1532 C CA . LEU A 1 187 ? -12.374 22.898 1.710 1.00 51.41 187 LEU A CA 1
ATOM 1533 C C . LEU A 1 187 ? -11.253 21.967 2.197 1.00 51.41 187 LEU A C 1
ATOM 1535 O O . LEU A 1 187 ? -11.457 21.224 3.151 1.00 51.41 187 LEU A O 1
ATOM 1539 N N . VAL A 1 188 ? -10.060 22.031 1.592 1.00 53.03 188 VAL A N 1
ATOM 1540 C CA . VAL A 1 188 ? -8.843 21.348 2.059 1.00 53.03 188 VAL A CA 1
ATOM 1541 C C . VAL A 1 188 ? -7.666 22.280 1.801 1.00 53.03 188 VAL A C 1
ATOM 1543 O O . VAL A 1 188 ? -7.342 22.561 0.648 1.00 53.03 188 VAL A O 1
ATOM 1546 N N . ASP A 1 189 ? -7.042 22.787 2.865 1.00 61.72 189 ASP A N 1
ATOM 1547 C CA . ASP A 1 189 ? -5.782 23.521 2.754 1.00 61.72 189 ASP A CA 1
ATOM 1548 C C . ASP A 1 189 ? -4.740 22.570 2.167 1.00 61.72 189 ASP A C 1
ATOM 1550 O O . ASP A 1 189 ? -4.273 21.655 2.828 1.00 61.72 189 ASP A O 1
ATOM 1554 N N . THR A 1 190 ? -4.373 22.713 0.905 1.00 58.69 190 THR A N 1
ATOM 1555 C CA . THR A 1 190 ? -3.431 21.770 0.287 1.00 58.69 190 THR A CA 1
ATOM 1556 C C . THR A 1 190 ? -2.004 21.958 0.775 1.00 58.69 190 THR A C 1
ATOM 1558 O O . THR A 1 190 ? -1.151 21.122 0.478 1.00 58.69 190 THR A O 1
ATOM 1561 N N . ASN A 1 191 ? -1.739 22.991 1.587 1.00 66.38 191 ASN A N 1
ATOM 1562 C CA . ASN A 1 191 ? -0.531 23.029 2.403 1.00 66.38 191 ASN A CA 1
ATOM 1563 C C . ASN A 1 191 ? -0.512 21.903 3.445 1.00 66.38 191 ASN A C 1
ATOM 1565 O O . ASN A 1 191 ? 0.556 21.604 3.973 1.00 66.38 191 ASN A O 1
ATOM 1569 N N . ILE A 1 192 ? -1.639 21.233 3.716 1.00 74.81 192 ILE A N 1
ATOM 1570 C CA . ILE A 1 192 ? -1.691 20.014 4.531 1.00 74.81 192 ILE A CA 1
ATOM 1571 C C . ILE A 1 192 ? -0.673 18.996 4.018 1.00 74.81 192 ILE A C 1
ATOM 1573 O O . ILE A 1 192 ? 0.121 18.512 4.815 1.00 74.81 192 ILE A O 1
ATOM 1577 N N . PHE A 1 193 ? -0.594 18.751 2.705 1.00 79.75 193 PHE A N 1
ATOM 1578 C CA . PHE A 1 193 ? 0.346 17.766 2.151 1.00 79.75 193 PHE A CA 1
ATOM 1579 C C . PHE A 1 193 ? 1.821 18.156 2.297 1.00 79.75 193 PHE A C 1
ATOM 1581 O O . PHE A 1 193 ? 2.681 17.293 2.153 1.00 79.75 193 PHE A O 1
ATOM 1588 N N . ASN A 1 194 ? 2.124 19.427 2.579 1.00 79.12 194 ASN A N 1
ATOM 1589 C CA . ASN A 1 194 ? 3.483 19.867 2.906 1.00 79.12 194 ASN A CA 1
ATOM 1590 C C . ASN A 1 194 ? 3.833 19.608 4.381 1.00 79.12 194 ASN A C 1
ATOM 1592 O O . ASN A 1 194 ? 5.003 19.641 4.742 1.00 79.12 194 ASN A O 1
ATOM 1596 N N . ASN A 1 195 ? 2.825 19.378 5.228 1.00 84.62 195 ASN A N 1
ATOM 1597 C CA . ASN A 1 195 ? 2.971 19.055 6.649 1.00 84.62 195 ASN A CA 1
ATOM 1598 C C . ASN A 1 195 ? 2.854 17.550 6.935 1.00 84.62 195 ASN A C 1
ATOM 1600 O O . ASN A 1 195 ? 2.937 17.153 8.097 1.00 84.62 195 ASN A O 1
ATOM 1604 N N . LEU A 1 196 ? 2.593 16.749 5.903 1.00 88.44 196 LEU A N 1
ATOM 1605 C CA . LEU A 1 196 ? 2.584 15.296 5.973 1.00 88.44 196 LEU A CA 1
ATOM 1606 C C . LEU A 1 196 ? 3.936 14.774 5.500 1.00 88.44 196 LEU A C 1
ATOM 1608 O O . LEU A 1 196 ? 4.488 15.272 4.513 1.00 88.44 196 LEU A O 1
ATOM 1612 N N . ASP A 1 197 ? 4.455 13.760 6.180 1.00 91.50 197 ASP A N 1
ATOM 1613 C CA . ASP A 1 197 ? 5.611 13.035 5.663 1.00 91.50 197 ASP A CA 1
ATOM 1614 C C . ASP A 1 197 ? 5.225 12.136 4.467 1.00 91.50 197 ASP A C 1
ATOM 1616 O O . ASP A 1 197 ? 4.073 12.086 4.021 1.00 91.50 197 ASP A O 1
ATOM 1620 N N . LYS A 1 198 ? 6.213 11.447 3.884 1.00 90.69 198 LYS A N 1
ATOM 1621 C CA . LYS A 1 198 ? 5.986 10.593 2.707 1.00 90.69 198 LYS A CA 1
ATOM 1622 C C . LYS A 1 198 ? 4.990 9.469 2.998 1.00 90.69 198 LYS A C 1
ATOM 1624 O O . LYS A 1 198 ? 4.159 9.180 2.143 1.00 90.69 198 LYS A O 1
ATOM 1629 N N . ASP A 1 199 ? 5.065 8.867 4.174 1.00 92.69 199 ASP A N 1
ATOM 1630 C CA . ASP A 1 199 ? 4.269 7.713 4.579 1.00 92.69 199 ASP A CA 1
ATOM 1631 C C . ASP A 1 199 ? 2.819 8.109 4.866 1.00 92.69 199 ASP A C 1
ATOM 1633 O O . ASP A 1 199 ? 1.873 7.456 4.423 1.00 92.69 199 ASP A O 1
ATOM 1637 N N . GLU A 1 200 ? 2.626 9.268 5.485 1.00 94.06 200 GLU A N 1
ATOM 1638 C CA . GLU A 1 200 ? 1.310 9.864 5.683 1.00 94.06 200 GLU A CA 1
ATOM 1639 C C . GLU A 1 200 ? 0.651 10.243 4.356 1.00 94.06 200 GLU A C 1
ATOM 1641 O O . GLU A 1 200 ? -0.538 10.001 4.153 1.00 94.06 200 GLU A O 1
ATOM 1646 N N . VAL A 1 201 ? 1.414 10.775 3.397 1.00 93.56 201 VAL A N 1
ATOM 1647 C CA . VAL A 1 201 ? 0.891 11.021 2.048 1.00 93.56 201 VAL A CA 1
ATOM 1648 C C . VAL A 1 201 ? 0.464 9.714 1.369 1.00 93.56 201 VAL A C 1
ATOM 1650 O O . VAL A 1 201 ? -0.569 9.700 0.694 1.00 93.56 201 VAL A O 1
ATOM 1653 N N . ARG A 1 202 ? 1.210 8.613 1.549 1.00 94.19 202 ARG A N 1
ATOM 1654 C CA . ARG A 1 202 ? 0.817 7.291 1.029 1.00 94.19 202 ARG A CA 1
ATOM 1655 C C . ARG A 1 202 ? -0.507 6.832 1.647 1.00 94.19 202 ARG A C 1
ATOM 1657 O O . ARG A 1 202 ? -1.398 6.421 0.908 1.00 94.19 202 ARG A O 1
ATOM 1664 N N . LEU A 1 203 ? -0.683 6.990 2.959 1.00 95.50 203 LEU A N 1
ATOM 1665 C CA . LEU A 1 203 ? -1.944 6.670 3.633 1.00 95.50 203 LEU A CA 1
ATOM 1666 C C . LEU A 1 203 ? -3.118 7.488 3.082 1.00 95.50 203 LEU A C 1
ATOM 1668 O O . LEU A 1 203 ? -4.170 6.927 2.783 1.00 95.50 203 LEU A O 1
ATOM 1672 N N . PHE A 1 204 ? -2.943 8.797 2.885 1.00 94.06 204 PHE A N 1
ATOM 1673 C CA . PHE A 1 204 ? -3.997 9.640 2.313 1.00 94.06 204 PHE A CA 1
ATOM 1674 C C . PHE A 1 204 ? -4.375 9.192 0.899 1.00 94.06 204 PHE A C 1
ATOM 1676 O O . PHE A 1 204 ? -5.560 9.140 0.583 1.00 94.06 204 PHE A O 1
ATOM 1683 N N . LYS A 1 205 ? -3.394 8.828 0.063 1.00 93.62 205 LYS A N 1
ATOM 1684 C CA . LYS A 1 205 ? -3.649 8.278 -1.278 1.00 93.62 205 LYS A CA 1
ATOM 1685 C C . LYS A 1 205 ? -4.439 6.976 -1.225 1.00 93.62 205 LYS A C 1
ATOM 1687 O O . LYS A 1 205 ? -5.405 6.856 -1.973 1.00 93.62 205 LYS A O 1
ATOM 1692 N N . ALA A 1 206 ? -4.065 6.047 -0.344 1.00 93.25 206 ALA A N 1
ATOM 1693 C CA . ALA A 1 206 ? -4.786 4.789 -0.159 1.00 93.25 206 ALA A CA 1
ATOM 1694 C C . ALA A 1 206 ? -6.237 5.039 0.287 1.00 93.25 206 ALA A C 1
ATOM 1696 O O . ALA A 1 206 ? -7.175 4.488 -0.284 1.00 93.25 206 ALA A O 1
ATOM 1697 N N . ALA A 1 207 ? -6.433 5.951 1.243 1.00 93.62 207 ALA A N 1
ATOM 1698 C CA . ALA A 1 207 ? -7.746 6.285 1.782 1.00 93.62 207 ALA A CA 1
ATOM 1699 C C . ALA A 1 207 ? -8.695 6.916 0.748 1.00 93.62 207 ALA A C 1
ATOM 1701 O O . ALA A 1 207 ? -9.902 6.725 0.842 1.00 93.62 207 ALA A O 1
ATOM 1702 N N . VAL A 1 208 ? -8.183 7.662 -0.240 1.00 91.62 208 VAL A N 1
ATOM 1703 C CA . VAL A 1 208 ? -9.015 8.326 -1.268 1.00 91.62 208 VAL A CA 1
ATOM 1704 C C . VAL A 1 208 ? -8.936 7.675 -2.647 1.00 91.62 208 VAL A C 1
ATOM 1706 O O . VAL A 1 208 ? -9.422 8.250 -3.623 1.00 91.62 208 VAL A O 1
ATOM 1709 N N . GLN A 1 209 ? -8.322 6.496 -2.762 1.00 87.44 209 GLN A N 1
ATOM 1710 C CA . GLN A 1 209 ? -8.115 5.838 -4.053 1.00 87.44 209 GLN A CA 1
ATOM 1711 C C . GLN A 1 209 ? -9.447 5.500 -4.749 1.00 87.44 209 GLN A C 1
ATOM 1713 O O . GLN A 1 209 ? -9.532 5.583 -5.976 1.00 87.44 209 GLN A O 1
ATOM 1718 N N . SER A 1 210 ? -10.495 5.184 -3.986 1.00 84.62 210 SER A N 1
ATOM 1719 C CA . SER A 1 210 ? -11.843 4.919 -4.493 1.00 84.62 210 SER A CA 1
ATOM 1720 C C . SER A 1 210 ? -12.922 5.442 -3.544 1.00 84.62 210 SER A C 1
ATOM 1722 O O . SER A 1 210 ? -12.677 5.713 -2.367 1.00 84.62 210 SER A O 1
ATOM 1724 N N . ARG A 1 211 ? -14.163 5.528 -4.044 1.00 86.25 211 ARG A N 1
ATOM 1725 C CA . ARG A 1 211 ? -15.335 5.870 -3.222 1.00 86.25 211 ARG A CA 1
ATOM 1726 C C . ARG A 1 211 ? -15.517 4.903 -2.052 1.00 86.25 211 ARG A C 1
ATOM 1728 O O . ARG A 1 211 ? -15.916 5.328 -0.973 1.00 86.25 211 ARG A O 1
ATOM 1735 N N . TYR A 1 212 ? -15.279 3.616 -2.295 1.00 86.00 212 TYR A N 1
ATOM 1736 C CA . TYR A 1 212 ? -15.441 2.565 -1.299 1.00 86.00 212 TYR A CA 1
ATOM 1737 C C . TYR A 1 212 ? -14.417 2.715 -0.169 1.00 86.00 212 TYR A C 1
ATOM 1739 O O . TYR A 1 212 ? -14.811 2.785 0.990 1.00 86.00 212 TYR A O 1
ATOM 1747 N N . GLN A 1 213 ? -13.135 2.879 -0.503 1.00 89.69 213 GLN A N 1
ATOM 1748 C CA . GLN A 1 213 ? -12.069 3.075 0.489 1.00 89.69 213 GLN A CA 1
ATOM 1749 C C . GLN A 1 213 ? -12.271 4.366 1.291 1.00 89.69 213 GLN A C 1
ATOM 1751 O O . GLN A 1 213 ? -12.192 4.347 2.518 1.00 89.69 213 GLN A O 1
ATOM 1756 N N . ALA A 1 214 ? -12.646 5.464 0.624 1.00 93.38 214 ALA A N 1
ATOM 1757 C CA . ALA A 1 214 ? -12.961 6.718 1.305 1.00 93.38 214 ALA A CA 1
ATOM 1758 C C . ALA A 1 214 ? -14.125 6.539 2.289 1.00 93.38 214 ALA A C 1
ATOM 1760 O O . ALA A 1 214 ? -14.054 6.993 3.428 1.00 93.38 214 ALA A O 1
ATOM 1761 N N . LYS A 1 215 ? -15.173 5.812 1.884 1.00 93.94 215 LYS A N 1
ATOM 1762 C CA . LYS A 1 215 ? -16.300 5.484 2.759 1.00 93.94 215 LYS A CA 1
ATOM 1763 C C . LYS A 1 215 ? -15.862 4.644 3.964 1.00 93.94 215 LYS A C 1
ATOM 1765 O O . LYS A 1 215 ? -16.239 4.996 5.075 1.00 93.94 215 LYS A O 1
ATOM 1770 N N . LEU A 1 216 ? -15.066 3.590 3.763 1.00 94.12 216 LEU A N 1
ATOM 1771 C CA . LEU A 1 216 ? -14.568 2.741 4.853 1.00 94.12 216 LEU A CA 1
ATOM 1772 C C . LEU A 1 216 ? -13.808 3.556 5.902 1.00 94.12 216 LEU A C 1
ATOM 1774 O O . LEU A 1 216 ? -14.139 3.498 7.085 1.00 94.12 216 LEU A O 1
ATOM 1778 N N . VAL A 1 217 ? -12.831 4.357 5.465 1.00 96.44 217 VAL A N 1
ATOM 1779 C CA . VAL A 1 217 ? -12.024 5.181 6.375 1.00 96.44 217 VAL A CA 1
ATOM 1780 C C . VAL A 1 217 ? -12.892 6.210 7.087 1.00 96.44 217 VAL A C 1
ATOM 1782 O O . VAL A 1 217 ? -12.785 6.361 8.301 1.00 96.44 217 VAL A O 1
ATOM 1785 N N . LYS A 1 218 ? -13.790 6.886 6.363 1.00 96.44 218 LYS A N 1
ATOM 1786 C CA . LYS A 1 218 ? -14.710 7.861 6.953 1.00 96.44 218 LYS A CA 1
ATOM 1787 C C . LYS A 1 218 ? -15.551 7.232 8.066 1.00 96.44 218 LYS A C 1
ATOM 1789 O O . LYS A 1 218 ? -15.594 7.764 9.171 1.00 96.44 218 LYS A O 1
ATOM 1794 N N . GLU A 1 219 ? -16.209 6.114 7.778 1.00 96.94 219 GLU A N 1
ATOM 1795 C CA . GLU A 1 219 ? -17.098 5.465 8.738 1.00 96.94 219 GLU A CA 1
ATOM 1796 C C . GLU A 1 219 ? -16.328 4.913 9.948 1.00 96.94 219 GLU A C 1
ATOM 1798 O O . GLU A 1 219 ? -16.826 4.976 11.071 1.00 96.94 219 GLU A O 1
ATOM 1803 N N . ALA A 1 220 ? -15.100 4.420 9.754 1.00 97.44 220 ALA A N 1
ATOM 1804 C CA . ALA A 1 220 ? -14.234 4.026 10.863 1.00 97.44 220 ALA A CA 1
ATOM 1805 C C . ALA A 1 220 ? -13.885 5.220 11.760 1.00 97.44 220 ALA A C 1
ATOM 1807 O O . ALA A 1 220 ? -14.011 5.128 12.978 1.00 97.44 220 ALA A O 1
ATOM 1808 N N . LEU A 1 221 ? -13.512 6.365 11.179 1.00 97.25 221 LEU A N 1
ATOM 1809 C CA . LEU A 1 221 ? -13.219 7.578 11.948 1.00 97.25 221 LEU A CA 1
ATOM 1810 C C . LEU A 1 221 ? -14.449 8.103 12.706 1.00 97.25 221 LEU A C 1
ATOM 1812 O O . LEU A 1 221 ? -14.309 8.556 13.842 1.00 97.25 221 LEU A O 1
ATOM 1816 N N . GLU A 1 222 ? -15.646 8.018 12.119 1.00 97.06 222 GLU A N 1
ATOM 1817 C CA . GLU A 1 222 ? -16.906 8.365 12.792 1.00 97.06 222 GLU A CA 1
ATOM 1818 C C . GLU A 1 222 ? -17.178 7.439 13.990 1.00 97.06 222 GLU A C 1
ATOM 1820 O O . GLU A 1 222 ? -17.452 7.920 15.091 1.00 97.06 222 GLU A O 1
ATOM 1825 N N . ALA A 1 223 ? -17.025 6.124 13.820 1.00 97.50 223 ALA A N 1
ATOM 1826 C CA . ALA A 1 223 ? -17.231 5.159 14.900 1.00 97.50 223 ALA A CA 1
ATOM 1827 C C . ALA A 1 223 ? -16.195 5.297 16.029 1.00 97.50 223 ALA A C 1
ATOM 1829 O O . ALA A 1 223 ? -16.552 5.273 17.208 1.00 97.50 223 ALA A O 1
ATOM 1830 N N . ILE A 1 224 ? -14.925 5.536 15.687 1.00 96.38 224 ILE A N 1
ATOM 1831 C CA . ILE A 1 224 ? -13.872 5.846 16.664 1.00 96.38 224 ILE A CA 1
ATOM 1832 C C . ILE A 1 224 ? -14.205 7.141 17.406 1.00 96.38 224 ILE A C 1
ATOM 1834 O O . ILE A 1 224 ? -14.067 7.195 18.624 1.00 96.38 224 ILE A O 1
ATOM 1838 N N . SER A 1 225 ? -14.672 8.179 16.704 1.00 96.12 225 SER A N 1
ATOM 1839 C CA . SER A 1 225 ? -15.083 9.440 17.332 1.00 96.12 225 SER A CA 1
ATOM 1840 C C . SER A 1 225 ? -16.223 9.234 18.332 1.00 96.12 225 SER A C 1
ATOM 1842 O O . SER A 1 225 ? -16.211 9.853 19.398 1.00 96.12 225 SER A O 1
ATOM 1844 N N . ASN A 1 226 ? -17.184 8.359 18.027 1.00 96.81 226 ASN A N 1
ATOM 1845 C CA . ASN A 1 226 ? -18.263 8.010 18.952 1.00 96.81 226 ASN A CA 1
ATOM 1846 C C . ASN A 1 226 ? -17.723 7.315 20.211 1.00 96.81 226 ASN A C 1
ATOM 1848 O O . ASN A 1 226 ? -18.038 7.747 21.318 1.00 96.81 226 ASN A O 1
ATOM 1852 N N . GLY A 1 227 ? -16.849 6.313 20.055 1.00 96.25 227 GLY A N 1
ATOM 1853 C CA . GLY A 1 227 ? -16.203 5.635 21.186 1.00 96.25 227 GLY A CA 1
ATOM 1854 C C . GLY A 1 227 ? -15.335 6.571 22.036 1.00 96.25 227 GLY A C 1
ATOM 1855 O O . GLY A 1 227 ? -15.417 6.552 23.260 1.00 96.25 227 GLY A O 1
ATOM 1856 N N . VAL A 1 228 ? -14.576 7.468 21.399 1.00 94.69 228 VAL A N 1
ATOM 1857 C CA . VAL A 1 228 ? -13.805 8.522 22.079 1.00 94.69 228 VAL A CA 1
ATOM 1858 C C . VAL A 1 228 ? -14.714 9.475 22.856 1.00 94.69 228 VAL A C 1
ATOM 1860 O O . VAL A 1 228 ? -14.348 9.912 23.944 1.00 94.69 228 VAL A O 1
ATOM 1863 N N . SER A 1 229 ? -15.871 9.832 22.296 1.00 94.81 229 SER A N 1
ATOM 1864 C CA . SER A 1 229 ? -16.800 10.764 22.943 1.00 94.81 229 SER A CA 1
ATOM 1865 C C . SER A 1 229 ? -17.429 10.123 24.176 1.00 94.81 229 SER A C 1
ATOM 1867 O O . SER A 1 229 ? -17.365 10.723 25.240 1.00 94.81 229 SER A O 1
ATOM 1869 N N . LEU A 1 230 ? -17.880 8.868 24.074 1.00 94.44 230 LEU A N 1
ATOM 1870 C CA . LEU A 1 230 ? -18.374 8.110 25.225 1.00 94.44 230 LEU A CA 1
ATOM 1871 C C . LEU A 1 230 ? -17.303 7.958 26.318 1.00 94.44 230 LEU A C 1
ATOM 1873 O O . LEU A 1 230 ? -17.566 8.208 27.492 1.00 94.44 230 LEU A O 1
ATOM 1877 N N . ALA A 1 231 ? -16.069 7.616 25.933 1.00 92.50 231 ALA A N 1
ATOM 1878 C CA . ALA A 1 231 ? -14.954 7.512 26.871 1.00 92.50 231 ALA A CA 1
ATOM 1879 C C . ALA A 1 231 ? -14.653 8.847 27.572 1.00 92.50 231 ALA A C 1
ATOM 1881 O O . ALA A 1 231 ? -14.327 8.871 28.759 1.00 92.50 231 ALA A O 1
ATOM 1882 N N . ARG A 1 232 ? -14.776 9.971 26.856 1.00 91.62 232 ARG A N 1
ATOM 1883 C CA . ARG A 1 232 ? -14.611 11.312 27.425 1.00 91.62 232 ARG A CA 1
ATOM 1884 C C . ARG A 1 232 ? -15.729 11.654 28.405 1.00 91.62 232 ARG A C 1
ATOM 1886 O O . ARG A 1 232 ? -15.422 12.174 29.474 1.00 91.62 232 ARG A O 1
ATOM 1893 N N . ASP A 1 233 ? -16.977 11.365 28.053 1.00 89.62 233 ASP A N 1
ATOM 1894 C CA . ASP A 1 233 ? -18.141 11.652 28.895 1.00 89.62 233 ASP A CA 1
ATOM 1895 C C . ASP A 1 233 ? -18.050 10.870 30.213 1.00 89.62 233 ASP A C 1
ATOM 1897 O O . ASP A 1 233 ? -18.142 11.465 31.286 1.00 89.62 233 ASP A O 1
ATOM 1901 N N . TYR A 1 234 ? -17.682 9.586 30.150 1.00 86.00 234 TYR A N 1
ATOM 1902 C CA . TYR A 1 234 ? -17.405 8.776 31.340 1.00 86.00 234 TYR A CA 1
ATOM 1903 C C . TYR A 1 234 ? -16.281 9.359 32.210 1.00 86.00 234 TYR A C 1
ATOM 1905 O O . TYR A 1 234 ? -16.386 9.414 33.436 1.00 86.00 234 TYR A O 1
ATOM 1913 N N . ASN A 1 235 ? -15.199 9.840 31.586 1.00 84.12 235 ASN A N 1
ATOM 1914 C CA . ASN A 1 235 ? -14.099 10.472 32.314 1.00 84.12 235 ASN A CA 1
ATOM 1915 C C . ASN A 1 235 ? -14.552 11.747 33.046 1.00 84.12 235 ASN A C 1
ATOM 1917 O O . ASN A 1 235 ? -14.113 12.007 34.163 1.00 84.12 235 ASN A O 1
ATOM 1921 N N . MET A 1 236 ? -15.432 12.540 32.427 1.00 83.81 236 MET A N 1
ATOM 1922 C CA . MET A 1 236 ? -15.988 13.755 33.029 1.00 83.81 236 MET A CA 1
ATOM 1923 C C . MET A 1 236 ? -16.901 13.437 34.217 1.00 83.81 236 MET A C 1
ATOM 1925 O O . MET A 1 236 ? -16.764 14.075 35.260 1.00 83.81 236 MET A O 1
ATOM 1929 N N . GLU A 1 237 ? -17.770 12.432 34.094 1.00 82.25 237 GLU A N 1
ATOM 1930 C CA . GLU A 1 237 ? -18.639 11.974 35.187 1.00 82.25 237 GLU A CA 1
ATOM 1931 C C . GLU A 1 237 ? -17.824 11.456 36.383 1.00 82.25 237 GLU A C 1
ATOM 1933 O O . GLU A 1 237 ? -18.085 11.819 37.534 1.00 82.25 237 GLU A O 1
ATOM 1938 N N . ALA A 1 238 ? -16.778 10.665 36.121 1.00 77.19 238 ALA A N 1
ATOM 1939 C CA . ALA A 1 238 ? -15.875 10.173 37.158 1.00 77.19 238 ALA A CA 1
ATOM 1940 C C . ALA A 1 238 ? -15.135 11.322 37.872 1.00 77.19 238 ALA A C 1
ATOM 1942 O O . ALA A 1 238 ? -15.022 11.324 39.101 1.00 77.19 238 ALA A O 1
ATOM 1943 N N . LEU A 1 239 ? -14.669 12.330 37.125 1.00 75.62 239 LEU A N 1
ATOM 1944 C CA . LEU A 1 239 ? -14.022 13.520 37.687 1.00 75.62 239 LEU A CA 1
ATOM 1945 C C . LEU A 1 239 ? -14.985 14.370 38.530 1.00 75.62 239 LEU A C 1
ATOM 1947 O O . LEU A 1 239 ? -14.587 14.877 39.582 1.00 75.62 239 LEU A O 1
ATOM 1951 N N . GLU A 1 240 ? -16.248 14.506 38.120 1.00 77.12 240 GLU A N 1
ATOM 1952 C CA . GLU A 1 240 ? -17.272 15.208 38.900 1.00 77.12 240 GLU A CA 1
ATOM 1953 C C . GLU A 1 240 ? -17.547 14.486 40.229 1.00 77.12 240 GLU A C 1
ATOM 1955 O O . GLU A 1 240 ? -17.550 15.119 41.290 1.00 77.12 240 GLU A O 1
ATOM 1960 N N . ALA A 1 241 ? -17.666 13.154 40.210 1.00 71.12 241 ALA A N 1
ATOM 1961 C CA . ALA A 1 241 ? -17.818 12.344 41.419 1.00 71.12 241 ALA A CA 1
ATOM 1962 C C . ALA A 1 241 ? -16.619 12.485 42.383 1.00 71.12 241 ALA A C 1
ATOM 1964 O O . ALA A 1 241 ? -16.808 12.597 43.596 1.00 71.12 241 ALA A O 1
ATOM 1965 N N . ILE A 1 242 ? -15.393 12.555 41.850 1.00 71.56 242 ILE A N 1
ATOM 1966 C CA . ILE A 1 242 ? -14.154 12.787 42.615 1.00 71.56 242 ILE A CA 1
ATOM 1967 C C . ILE A 1 242 ? -14.147 14.182 43.252 1.00 71.56 242 ILE A C 1
ATOM 1969 O O . ILE A 1 242 ? -13.836 14.317 44.441 1.00 71.56 242 ILE A O 1
ATOM 1973 N N . SER A 1 243 ? -14.538 15.214 42.495 1.00 65.62 243 SER A N 1
ATOM 1974 C CA . SER A 1 243 ? -14.585 16.604 42.975 1.00 65.62 243 SER A CA 1
ATOM 1975 C C . SER A 1 243 ? -15.538 16.802 44.165 1.00 65.62 243 SER A C 1
ATOM 1977 O O . SER A 1 243 ? -15.330 17.700 44.981 1.00 65.62 243 SER A O 1
ATOM 1979 N N . ASN A 1 244 ? -16.514 15.900 44.319 1.00 68.50 244 ASN A N 1
ATOM 1980 C CA . ASN A 1 244 ? -17.484 15.871 45.410 1.00 68.50 244 ASN A CA 1
ATOM 1981 C C . ASN A 1 244 ? -17.040 15.065 46.654 1.00 68.50 244 ASN A C 1
ATOM 1983 O O . ASN A 1 244 ? -17.836 14.920 47.583 1.00 68.50 244 ASN A O 1
ATOM 1987 N N . GLY A 1 245 ? -15.784 14.595 46.739 1.00 52.06 245 GLY A N 1
ATOM 1988 C CA . GLY A 1 245 ? -15.186 14.193 48.027 1.00 52.06 245 GLY A CA 1
ATOM 1989 C C . GLY A 1 245 ? -14.397 12.882 48.096 1.00 52.06 245 GLY A C 1
ATOM 1990 O O . GLY A 1 245 ? -14.148 12.412 49.206 1.00 52.06 245 GLY A O 1
ATOM 1991 N N . VAL A 1 246 ? -13.957 12.291 46.981 1.00 50.53 246 VAL A N 1
ATOM 1992 C CA . VAL A 1 246 ? -13.102 11.086 47.010 1.00 50.53 246 VAL A CA 1
ATOM 1993 C C . VAL A 1 246 ? -11.779 11.377 46.315 1.00 50.53 246 VAL A C 1
ATOM 1995 O O . VAL A 1 246 ? -11.679 11.366 45.096 1.00 50.53 246 VAL A O 1
ATOM 1998 N N . SER A 1 247 ? -10.743 11.648 47.110 1.00 48.62 247 SER A N 1
ATOM 1999 C CA . SER A 1 247 ? -9.366 11.758 46.626 1.00 48.62 247 SER A CA 1
ATOM 2000 C C . SER A 1 247 ? -8.897 10.429 46.039 1.00 48.62 247 SER A C 1
ATOM 2002 O O . SER A 1 247 ? -8.798 9.446 46.769 1.00 48.62 247 SER A O 1
ATOM 2004 N N . LEU A 1 248 ? -8.530 10.443 44.758 1.00 47.44 248 LEU A N 1
ATOM 2005 C CA . LEU A 1 248 ? -7.276 9.884 44.255 1.00 47.44 248 LEU A CA 1
ATOM 2006 C C . LEU A 1 248 ? -6.914 10.643 42.973 1.00 47.44 248 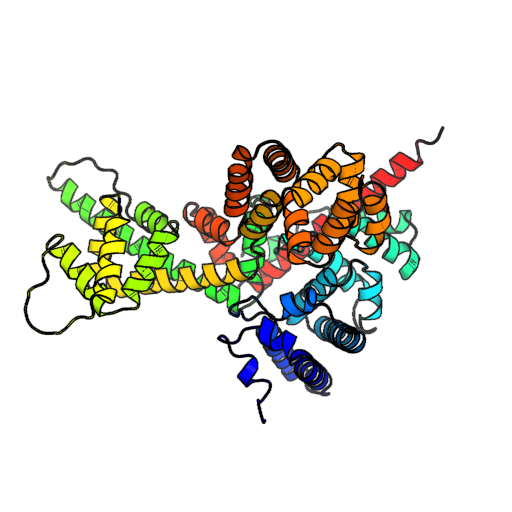LEU A C 1
ATOM 2008 O O . LEU A 1 248 ? -7.619 10.574 41.971 1.00 47.44 248 LEU A O 1
ATOM 2012 N N . ALA A 1 249 ? -5.807 11.382 43.023 1.00 42.19 249 ALA A N 1
ATOM 2013 C CA . ALA A 1 249 ? -5.178 11.992 41.861 1.00 42.19 249 ALA A CA 1
ATOM 2014 C C . ALA A 1 249 ? -4.720 10.888 40.893 1.00 42.19 249 ALA A C 1
ATOM 2016 O O . ALA A 1 249 ? -3.631 10.334 41.039 1.00 42.19 249 ALA A O 1
ATOM 2017 N N . ARG A 1 250 ? -5.566 10.525 39.933 1.00 54.66 250 ARG A N 1
ATOM 2018 C CA . ARG A 1 250 ? -5.162 9.764 38.753 1.00 54.66 250 ARG A CA 1
ATOM 2019 C C . ARG A 1 250 ? -5.538 10.590 37.535 1.00 54.66 250 ARG A C 1
ATOM 2021 O O . ARG A 1 250 ? -6.706 10.922 37.359 1.00 54.66 250 ARG A O 1
ATOM 2028 N N . ASP A 1 251 ? -4.542 10.912 36.715 1.00 55.16 251 ASP A N 1
ATOM 2029 C CA . ASP A 1 251 ? -4.731 11.456 35.369 1.00 55.16 251 ASP A CA 1
ATOM 2030 C C . ASP A 1 251 ? -5.330 10.357 34.475 1.00 55.16 251 ASP A C 1
ATOM 2032 O O . ASP A 1 251 ? -4.663 9.801 33.603 1.00 55.16 251 ASP A O 1
ATOM 2036 N N . PHE A 1 252 ? -6.587 9.988 34.724 1.00 69.44 252 PHE A N 1
ATOM 2037 C CA . PHE A 1 252 ? -7.325 9.119 33.824 1.00 69.44 252 PHE A CA 1
ATOM 2038 C C . PHE A 1 252 ? -7.654 9.911 32.566 1.00 69.44 252 PHE A C 1
ATOM 2040 O O . PHE A 1 252 ? -8.302 10.959 32.597 1.00 69.44 252 PHE A O 1
ATOM 2047 N N . ASN A 1 253 ? -7.182 9.403 31.435 1.00 85.75 253 ASN A N 1
ATOM 2048 C CA . ASN A 1 253 ? -7.551 9.914 30.132 1.00 85.75 253 ASN A CA 1
ATOM 2049 C C . ASN A 1 253 ? -8.132 8.763 29.317 1.00 85.75 253 ASN A C 1
ATOM 2051 O O . ASN A 1 253 ? -7.447 8.148 28.503 1.00 85.75 253 ASN A O 1
ATOM 2055 N N . MET A 1 254 ? -9.410 8.467 29.561 1.00 90.00 254 MET A N 1
ATOM 2056 C CA . MET A 1 254 ? -10.114 7.361 28.907 1.00 90.00 254 MET A CA 1
ATOM 2057 C C . MET A 1 254 ? -10.159 7.505 27.379 1.00 90.00 254 MET A C 1
ATOM 2059 O O . MET A 1 254 ? -10.160 6.498 26.676 1.00 90.00 254 MET A O 1
ATOM 2063 N N . GLU A 1 255 ? -10.103 8.732 26.840 1.00 91.50 255 GLU A N 1
ATOM 2064 C CA . GLU A 1 255 ? -9.924 8.953 25.397 1.00 91.50 255 GLU A CA 1
ATOM 2065 C C . GLU A 1 255 ? -8.583 8.380 24.904 1.00 91.50 255 GLU A C 1
ATOM 2067 O O . GLU A 1 255 ? -8.541 7.703 23.875 1.00 91.50 255 GLU A O 1
ATOM 2072 N N . VAL A 1 256 ? -7.488 8.636 25.627 1.00 91.38 256 VAL A N 1
ATOM 2073 C CA . VAL A 1 256 ? -6.160 8.091 25.296 1.00 91.38 256 VAL A CA 1
ATOM 2074 C C . VAL A 1 256 ? -6.141 6.576 25.472 1.00 91.38 256 VAL A C 1
ATOM 2076 O O . VAL A 1 256 ? -5.621 5.879 24.605 1.00 91.38 256 VAL A O 1
ATOM 2079 N N . THR A 1 257 ? -6.755 6.049 26.532 1.00 92.81 257 THR A N 1
ATOM 2080 C CA . THR A 1 257 ? -6.857 4.600 26.759 1.00 92.81 257 THR A CA 1
ATOM 2081 C C . THR A 1 257 ? -7.637 3.900 25.647 1.00 92.81 257 THR A C 1
ATOM 2083 O O . THR A 1 257 ? -7.199 2.856 25.167 1.00 92.81 257 THR A O 1
ATOM 2086 N N . PHE A 1 258 ? -8.746 4.483 25.181 1.00 95.00 258 PHE A N 1
ATOM 2087 C CA . PHE A 1 258 ? -9.533 3.928 24.077 1.00 95.00 258 PHE A CA 1
ATOM 2088 C C . PHE A 1 258 ? -8.748 3.892 22.766 1.00 95.00 258 PHE A C 1
ATOM 2090 O O . PHE A 1 258 ? -8.739 2.873 22.079 1.00 95.00 258 PHE A O 1
ATOM 2097 N N . LYS A 1 259 ? -8.023 4.965 22.436 1.00 94.75 259 LYS A N 1
ATOM 2098 C CA . LYS A 1 259 ? -7.149 4.981 21.253 1.00 94.75 259 LYS A CA 1
ATOM 2099 C C . LYS A 1 259 ? -6.012 3.972 21.375 1.00 94.75 259 LYS A C 1
ATOM 2101 O O . LYS A 1 259 ? -5.775 3.222 20.436 1.00 94.75 259 LYS A O 1
ATOM 2106 N N . ALA A 1 260 ? -5.361 3.900 22.536 1.00 93.25 260 ALA A N 1
ATOM 2107 C CA . ALA A 1 260 ? -4.296 2.935 22.793 1.00 93.25 260 ALA A CA 1
ATOM 2108 C C . ALA A 1 260 ? -4.786 1.485 22.657 1.00 93.25 260 ALA A C 1
ATOM 2110 O O . ALA A 1 260 ? -4.057 0.649 22.133 1.00 93.25 260 ALA A O 1
ATOM 2111 N N . MET A 1 261 ? -6.027 1.202 23.067 1.00 94.44 261 MET A N 1
ATOM 2112 C CA . MET A 1 261 ? -6.658 -0.104 22.874 1.00 94.44 261 MET A CA 1
ATOM 2113 C C . MET A 1 261 ? -6.824 -0.455 21.389 1.00 94.44 261 MET A C 1
ATOM 2115 O O . MET A 1 261 ? -6.597 -1.600 21.025 1.00 94.44 261 MET A O 1
ATOM 2119 N N . LEU A 1 262 ? -7.181 0.512 20.534 1.00 94.31 262 LEU A N 1
ATOM 2120 C CA . LEU A 1 262 ? -7.300 0.305 19.082 1.00 94.31 262 LEU A CA 1
ATOM 2121 C C . LEU A 1 262 ? -5.942 0.193 18.367 1.00 94.31 262 LEU A C 1
ATOM 2123 O O . LEU A 1 262 ? -5.857 -0.385 17.289 1.00 94.31 262 LEU A O 1
ATOM 2127 N N . ILE A 1 263 ? -4.879 0.756 18.942 1.00 93.06 263 ILE A N 1
ATOM 2128 C CA . ILE A 1 263 ? -3.517 0.676 18.390 1.00 93.06 263 ILE A CA 1
ATOM 2129 C C . ILE A 1 263 ? -2.880 -0.701 18.661 1.00 93.06 263 ILE A C 1
ATOM 2131 O O . ILE A 1 263 ? -2.023 -1.136 17.889 1.00 93.06 263 ILE A O 1
ATOM 2135 N N . ASP A 1 264 ? -3.285 -1.389 19.733 1.00 92.62 264 ASP A N 1
ATOM 2136 C CA . ASP A 1 264 ? -2.781 -2.718 20.093 1.00 92.62 264 ASP A CA 1
ATOM 2137 C C . ASP A 1 264 ? -3.439 -3.815 19.235 1.00 92.62 264 ASP A C 1
ATOM 2139 O O . ASP A 1 264 ? -4.598 -4.181 19.421 1.00 92.62 264 ASP A O 1
ATOM 2143 N N . GLU A 1 265 ? -2.673 -4.340 18.278 1.00 91.06 265 GLU A N 1
ATOM 2144 C CA . GLU A 1 265 ? -3.132 -5.330 17.297 1.00 91.06 265 GLU A CA 1
ATOM 2145 C C . GLU A 1 265 ? -3.694 -6.604 17.926 1.00 91.06 265 GLU A C 1
ATOM 2147 O O . GLU A 1 265 ? -4.755 -7.087 17.528 1.00 91.06 265 GLU A O 1
ATOM 2152 N N . GLU A 1 266 ? -2.980 -7.156 18.907 1.00 91.62 266 GLU A N 1
ATOM 2153 C CA . GLU A 1 266 ? -3.367 -8.419 19.525 1.00 91.62 266 GLU A CA 1
ATOM 2154 C C . GLU A 1 266 ? -4.610 -8.216 20.392 1.00 91.62 266 GLU A C 1
ATOM 2156 O O . GLU A 1 266 ? -5.523 -9.046 20.375 1.00 91.62 266 GLU A O 1
ATOM 2161 N N . LEU A 1 267 ? -4.698 -7.072 21.076 1.00 93.00 267 LEU A N 1
ATOM 2162 C CA . LEU A 1 267 ? -5.880 -6.702 21.841 1.00 93.00 267 LEU A CA 1
ATOM 2163 C C . LEU A 1 267 ? -7.108 -6.514 20.941 1.00 93.00 267 LEU A C 1
ATOM 2165 O O . LEU A 1 267 ? -8.161 -7.075 21.242 1.00 93.00 267 LEU A O 1
ATOM 2169 N N . VAL A 1 268 ? -6.987 -5.792 19.819 1.00 94.19 268 VAL A N 1
ATOM 2170 C CA . VAL A 1 268 ? -8.079 -5.617 18.841 1.00 94.19 268 VAL A CA 1
ATOM 2171 C C . VAL A 1 268 ? -8.533 -6.960 18.279 1.00 94.19 268 VAL A C 1
ATOM 2173 O O . VAL A 1 268 ? -9.737 -7.207 18.196 1.00 94.19 268 VAL A O 1
ATOM 2176 N N . ARG A 1 269 ? -7.596 -7.850 17.934 1.00 92.69 269 ARG A N 1
ATOM 2177 C CA . ARG A 1 269 ? -7.902 -9.183 17.400 1.00 92.69 269 ARG A CA 1
ATOM 2178 C C . ARG A 1 269 ? -8.715 -10.019 18.387 1.00 92.69 269 ARG A C 1
ATOM 2180 O O . ARG A 1 269 ? -9.756 -10.562 18.011 1.00 92.69 269 ARG A O 1
ATOM 2187 N N . GLN A 1 270 ? -8.281 -10.096 19.648 1.00 93.62 270 GLN A N 1
ATOM 2188 C CA . GLN A 1 270 ? -9.027 -10.822 20.683 1.00 93.62 270 GLN A CA 1
ATOM 2189 C C . GLN A 1 270 ? -10.369 -10.156 20.989 1.00 93.62 270 GLN A C 1
ATOM 2191 O O . GLN A 1 270 ? -11.389 -10.834 21.114 1.00 93.62 270 GLN A O 1
ATOM 2196 N N . LEU A 1 271 ? -10.404 -8.824 21.049 1.00 94.00 271 LEU A N 1
ATOM 2197 C CA . LEU A 1 271 ? -11.635 -8.081 21.285 1.00 94.00 271 LEU A CA 1
ATOM 2198 C C . LEU A 1 271 ? -12.656 -8.338 20.170 1.00 94.00 271 LEU A C 1
ATOM 2200 O O . LEU A 1 271 ? -13.833 -8.563 20.442 1.00 94.00 271 LEU A O 1
ATOM 2204 N N . GLN A 1 272 ? -12.212 -8.385 18.914 1.00 93.44 272 GLN A N 1
ATOM 2205 C CA . GLN A 1 272 ? -13.064 -8.715 17.778 1.00 93.44 272 GLN A CA 1
ATOM 2206 C C . GLN A 1 272 ? -13.605 -10.152 17.862 1.00 93.44 272 GLN A C 1
ATOM 2208 O O . GLN A 1 272 ? -14.776 -10.369 17.543 1.00 93.44 272 GLN A O 1
ATOM 2213 N N . ALA A 1 273 ? -12.790 -11.122 18.292 1.00 91.88 273 ALA A N 1
ATOM 2214 C CA . ALA A 1 273 ? -13.232 -12.502 18.504 1.00 91.88 273 ALA A CA 1
ATOM 2215 C C . ALA A 1 273 ? -14.348 -12.571 19.560 1.00 91.88 273 ALA A C 1
ATOM 2217 O O . ALA A 1 273 ? -15.412 -13.135 19.297 1.00 91.88 273 ALA A O 1
ATOM 2218 N N . VAL A 1 274 ? -14.160 -11.890 20.695 1.00 92.81 274 VAL A N 1
ATOM 2219 C CA . VAL A 1 274 ? -15.163 -11.815 21.767 1.00 92.81 274 VAL A CA 1
ATOM 2220 C C . VAL A 1 274 ? -16.447 -11.118 21.301 1.00 92.81 274 VAL A C 1
ATOM 2222 O O . VAL A 1 274 ? -17.537 -11.629 21.530 1.00 92.81 274 VAL A O 1
ATOM 2225 N N . LEU A 1 275 ? -16.357 -9.989 20.591 1.00 92.44 275 LEU A N 1
ATOM 2226 C CA . LEU A 1 275 ? -17.529 -9.220 20.130 1.00 92.44 275 LEU A CA 1
ATOM 2227 C C . LEU A 1 275 ? -18.331 -9.905 19.004 1.00 92.44 275 LEU A C 1
ATOM 2229 O O . LEU A 1 275 ? -19.476 -9.519 18.718 1.00 92.44 275 LEU A O 1
ATOM 2233 N N . LYS A 1 276 ? -17.735 -10.895 18.327 1.00 90.75 276 LYS A N 1
ATOM 2234 C CA . LYS A 1 276 ? -18.402 -11.744 17.327 1.00 90.75 276 LYS A CA 1
ATOM 2235 C C . LYS A 1 276 ? -19.158 -12.914 17.966 1.00 90.75 276 LYS A C 1
ATOM 2237 O O . LYS A 1 276 ? -20.124 -13.379 17.362 1.00 90.75 276 LYS A O 1
ATOM 2242 N N . ASP A 1 277 ? -18.762 -13.367 19.157 1.00 90.69 277 ASP A N 1
ATOM 2243 C CA . ASP A 1 277 ? -19.390 -14.488 19.861 1.00 90.69 277 ASP A CA 1
ATOM 2244 C C . ASP A 1 277 ? -20.181 -14.013 21.090 1.00 90.69 277 ASP A C 1
ATOM 2246 O O . ASP A 1 277 ? -19.631 -13.631 22.120 1.00 90.69 277 ASP A O 1
ATOM 2250 N N . GLU A 1 278 ? -21.508 -14.100 20.997 1.00 88.62 278 GLU A N 1
ATOM 2251 C CA . GLU A 1 278 ? -22.436 -13.703 22.064 1.00 88.62 278 GLU A CA 1
ATOM 2252 C C . GLU A 1 278 ? -22.128 -14.371 23.420 1.00 88.62 278 GLU A C 1
ATOM 2254 O O . GLU A 1 278 ? -22.297 -13.756 24.470 1.00 88.62 278 GLU A O 1
ATOM 2259 N N . ARG A 1 279 ? -21.635 -15.619 23.429 1.00 87.81 279 ARG A N 1
ATOM 2260 C CA . ARG A 1 279 ? -21.312 -16.338 24.674 1.00 87.81 279 ARG A CA 1
ATOM 2261 C C . ARG A 1 279 ? -20.002 -15.851 25.280 1.00 87.81 279 ARG A C 1
ATOM 2263 O O . ARG A 1 279 ? -19.906 -15.740 26.503 1.00 87.81 279 ARG A O 1
ATOM 2270 N N . ALA A 1 280 ? -19.001 -15.574 24.446 1.00 89.50 280 ALA A N 1
ATOM 2271 C CA . ALA A 1 280 ? -17.747 -14.982 24.903 1.00 89.50 280 ALA A CA 1
ATOM 2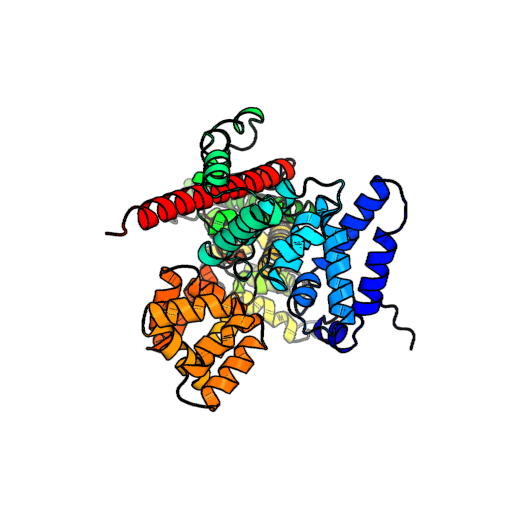272 C C . ALA A 1 280 ? -17.996 -13.578 25.475 1.00 89.50 280 ALA A C 1
ATOM 2274 O O . ALA A 1 280 ? -17.484 -13.254 26.543 1.00 89.50 280 ALA A O 1
ATOM 2275 N N . MET A 1 281 ? -18.857 -12.786 24.830 1.00 90.88 281 MET A N 1
ATOM 2276 C CA . MET A 1 281 ? -19.261 -11.462 25.305 1.00 90.88 281 MET A CA 1
ATOM 2277 C C . MET A 1 281 ? -19.982 -11.513 26.663 1.00 90.88 281 MET A C 1
ATOM 2279 O O . MET A 1 281 ? -19.623 -10.766 27.572 1.00 90.88 281 MET A O 1
ATOM 2283 N N . GLN A 1 282 ? -20.941 -12.428 26.846 1.00 88.12 282 GLN A N 1
ATOM 2284 C CA . GLN A 1 282 ? -21.611 -12.630 28.141 1.00 88.12 282 GLN A CA 1
ATOM 2285 C C . GLN A 1 282 ? -20.634 -13.085 29.232 1.00 88.12 282 GLN A C 1
ATOM 2287 O O . GLN A 1 282 ? -20.725 -12.648 30.379 1.00 88.12 282 GLN A O 1
ATOM 2292 N N . SER A 1 283 ? -19.676 -13.943 28.869 1.00 88.75 283 SER A N 1
ATOM 2293 C CA . SER A 1 283 ? -18.631 -14.408 29.786 1.00 88.75 283 SER A CA 1
ATOM 2294 C C . SER A 1 283 ? -17.725 -13.255 30.219 1.00 88.75 283 SER A C 1
ATOM 2296 O O . SER A 1 283 ? -17.455 -13.109 31.408 1.00 88.75 283 SER A O 1
ATOM 2298 N N . LEU A 1 284 ? -17.321 -12.392 29.279 1.00 89.69 284 LEU A N 1
ATOM 2299 C CA . LEU A 1 284 ? -16.558 -11.180 29.571 1.00 89.69 284 LEU A CA 1
ATOM 2300 C C . LEU A 1 284 ? -17.337 -10.245 30.508 1.00 89.69 284 LEU A C 1
ATOM 2302 O O . LEU A 1 284 ? -16.796 -9.821 31.522 1.00 89.69 284 LEU A O 1
ATOM 2306 N N . GLN A 1 285 ? -18.617 -9.975 30.229 1.00 89.50 285 GLN A N 1
ATOM 2307 C CA . GLN A 1 285 ? -19.469 -9.147 31.096 1.00 89.50 285 GLN A CA 1
ATOM 2308 C C . GLN A 1 285 ? -19.547 -9.679 32.535 1.00 89.50 285 GLN A C 1
ATOM 2310 O O . GLN A 1 285 ? -19.518 -8.890 33.478 1.00 89.50 285 GLN A O 1
ATOM 2315 N N . ALA A 1 286 ? -19.638 -10.999 32.712 1.00 86.69 286 ALA A N 1
ATOM 2316 C CA . ALA A 1 286 ? -19.646 -11.619 34.035 1.00 86.69 286 ALA A CA 1
ATOM 2317 C C . ALA A 1 286 ? -18.290 -11.475 34.750 1.00 86.69 286 ALA A C 1
ATOM 2319 O O . ALA A 1 286 ? -18.251 -11.078 35.912 1.00 86.69 286 ALA A O 1
ATOM 2320 N N . MET A 1 287 ? -17.179 -11.730 34.045 1.00 86.62 287 MET A N 1
ATOM 2321 C CA . MET A 1 287 ? -15.821 -11.578 34.592 1.00 86.62 287 MET A CA 1
ATOM 2322 C C . MET A 1 287 ? -15.514 -10.137 35.020 1.00 86.62 287 MET A C 1
ATOM 2324 O O . MET A 1 287 ? -14.807 -9.926 36.002 1.00 86.62 287 MET A O 1
ATOM 2328 N N . LEU A 1 288 ? -16.045 -9.158 34.286 1.00 85.75 288 LEU A N 1
ATOM 2329 C CA . LEU A 1 288 ? -15.889 -7.735 34.578 1.00 85.75 288 LEU A CA 1
ATOM 2330 C C . LEU A 1 288 ? -16.763 -7.274 35.759 1.00 85.75 288 LEU A C 1
ATOM 2332 O O . LEU A 1 288 ? -16.340 -6.424 36.530 1.00 85.75 288 LEU A O 1
ATOM 2336 N N . LYS A 1 289 ? -17.966 -7.840 35.944 1.00 79.62 289 LYS A N 1
ATOM 2337 C CA . LYS A 1 289 ? -18.857 -7.467 37.062 1.00 79.62 289 LYS A CA 1
ATOM 2338 C C . LYS A 1 289 ? -18.440 -8.062 38.404 1.00 79.62 289 LYS A C 1
ATOM 2340 O O . LYS A 1 289 ? -18.554 -7.382 39.421 1.00 79.62 289 LYS A O 1
ATOM 2345 N N . ASP A 1 290 ? -17.971 -9.307 38.411 1.00 68.31 290 ASP A N 1
ATOM 2346 C CA . ASP A 1 290 ? -17.786 -10.065 39.651 1.00 68.31 290 ASP A CA 1
ATOM 2347 C C . ASP A 1 290 ? -16.320 -10.490 39.918 1.00 68.31 290 ASP A C 1
ATOM 2349 O O . ASP A 1 290 ? -16.042 -11.234 40.865 1.00 68.31 290 ASP A O 1
ATOM 2353 N N . GLY A 1 291 ? -15.364 -10.024 39.103 1.00 55.00 291 GLY A N 1
ATOM 2354 C CA . GLY A 1 291 ? -13.988 -10.541 39.062 1.00 55.00 291 GLY A CA 1
ATOM 2355 C C . GLY A 1 291 ? -13.910 -11.911 38.368 1.00 55.00 291 GLY A C 1
ATOM 2356 O O . GLY A 1 291 ? -14.940 -12.441 37.947 1.00 55.00 291 GLY A O 1
ATOM 2357 N N . PRO A 1 292 ? -12.715 -12.529 38.210 1.00 41.72 292 PRO A N 1
ATOM 2358 C CA . PRO A 1 292 ? -12.581 -13.835 37.563 1.00 41.72 292 PRO A CA 1
ATOM 2359 C C . PRO A 1 292 ? -13.260 -14.920 38.415 1.00 41.72 292 PRO A C 1
ATOM 2361 O O . PRO A 1 292 ? -12.636 -15.581 39.246 1.00 41.72 292 PRO A O 1
ATOM 2364 N N . LEU A 1 293 ? -14.570 -15.077 38.237 1.00 39.75 293 LEU A N 1
ATOM 2365 C CA . LEU A 1 293 ? -15.389 -16.040 38.947 1.00 39.75 293 LEU A CA 1
ATOM 2366 C C . LEU A 1 293 ? -15.460 -17.354 38.180 1.00 39.75 293 LEU A C 1
ATOM 2368 O O . LEU A 1 293 ? -15.736 -17.417 36.983 1.00 39.75 293 LEU A O 1
ATOM 2372 N N . LEU A 1 294 ? -15.257 -18.422 38.948 1.00 40.50 294 LEU A N 1
ATOM 2373 C CA . LEU A 1 294 ? -15.629 -19.791 38.627 1.00 40.50 294 LEU A CA 1
ATOM 2374 C C . LEU A 1 294 ? -17.053 -19.812 38.056 1.00 40.50 294 LEU A C 1
ATOM 2376 O O . LEU A 1 294 ? -18.015 -19.563 38.784 1.00 40.50 294 LEU A O 1
ATOM 2380 N N . LEU A 1 295 ? -17.168 -20.125 36.762 1.00 36.91 295 LEU A N 1
ATOM 2381 C CA . LEU A 1 295 ? -18.444 -20.318 36.078 1.00 36.91 295 LEU A CA 1
ATOM 2382 C C . LEU A 1 295 ? -19.380 -21.194 36.933 1.00 36.91 295 LEU A C 1
ATOM 2384 O O . LEU A 1 295 ? -18.950 -22.254 37.413 1.00 36.91 295 LEU A O 1
ATOM 2388 N N . PRO A 1 296 ? -20.655 -20.802 37.122 1.00 34.44 296 PRO A N 1
ATOM 2389 C CA . PRO A 1 296 ? -21.611 -21.631 37.828 1.00 34.44 296 PRO A CA 1
ATOM 2390 C C . PRO A 1 296 ? -21.731 -22.970 37.100 1.00 34.44 296 PRO A C 1
ATOM 2392 O O . PRO A 1 296 ? -22.164 -23.046 35.949 1.00 34.44 296 PRO A O 1
ATOM 2395 N N . LYS A 1 297 ? -21.335 -24.046 37.786 1.00 34.69 297 LYS A N 1
ATOM 2396 C CA . LYS A 1 297 ? -21.591 -25.431 37.379 1.00 34.69 297 LYS A CA 1
ATOM 2397 C C . LYS A 1 297 ? -23.101 -25.657 37.360 1.00 34.69 297 LYS A C 1
ATOM 2399 O O . LYS A 1 297 ? -23.677 -26.104 38.347 1.00 34.69 297 LYS A O 1
ATOM 2404 N N . GLY A 1 298 ? -23.754 -25.318 36.259 1.00 40.91 298 GLY A N 1
ATOM 2405 C CA . GLY A 1 298 ? -25.196 -25.458 36.172 1.00 40.91 298 GLY A CA 1
ATOM 2406 C C . GLY A 1 298 ? -25.758 -25.029 34.833 1.00 40.91 298 GLY A C 1
ATOM 2407 O O . GLY A 1 298 ? -26.152 -23.886 34.671 1.00 40.91 298 GLY A O 1
ATOM 2408 N N . VAL A 1 299 ? -25.905 -26.019 33.951 1.00 34.66 299 VAL A N 1
ATOM 2409 C CA . VAL A 1 299 ? -26.811 -26.021 32.794 1.00 34.66 299 VAL A CA 1
ATOM 2410 C C . VAL A 1 299 ? -26.332 -25.207 31.592 1.00 34.66 299 VAL A C 1
ATOM 2412 O O . VAL A 1 299 ? -26.800 -24.113 31.316 1.00 34.66 299 VAL A O 1
ATOM 2415 N N . VAL A 1 300 ? -25.397 -25.807 30.862 1.00 37.09 300 VAL A N 1
ATOM 2416 C CA . VAL A 1 300 ? -25.355 -26.032 29.404 1.00 37.09 300 VAL A CA 1
ATOM 2417 C C . VAL A 1 300 ? -23.945 -26.568 29.168 1.00 37.09 300 VAL A C 1
ATOM 2419 O O . VAL A 1 300 ? -22.981 -25.951 29.611 1.00 37.09 300 VAL A O 1
ATOM 2422 N N . GLU A 1 301 ? -23.810 -27.736 28.540 1.00 39.28 301 GLU A N 1
ATOM 2423 C CA . GLU A 1 301 ? -22.508 -28.256 28.109 1.00 39.28 301 GLU A CA 1
ATOM 2424 C C . GLU A 1 301 ? -21.857 -27.227 27.171 1.00 39.28 301 GLU A C 1
ATOM 2426 O O . GLU A 1 301 ? -22.165 -27.137 25.979 1.00 39.28 301 GLU A O 1
ATOM 2431 N N . MET A 1 302 ? -21.013 -26.367 27.739 1.00 41.16 302 MET A N 1
ATOM 2432 C CA . MET A 1 302 ? -20.213 -25.417 26.988 1.00 41.16 302 MET A CA 1
ATOM 2433 C C . MET A 1 302 ? -19.047 -26.187 26.381 1.00 41.16 302 MET A C 1
ATOM 2435 O O . MET A 1 302 ? -18.323 -26.883 27.087 1.00 41.16 302 MET A O 1
ATOM 2439 N N . LYS A 1 303 ? -18.843 -26.052 25.069 1.00 44.47 303 LYS A N 1
ATOM 2440 C CA . LYS A 1 303 ? -17.566 -26.439 24.466 1.00 44.47 303 LYS A CA 1
ATOM 2441 C C . LYS A 1 303 ? -16.483 -25.527 25.047 1.00 44.47 303 LYS A C 1
ATOM 2443 O O . LYS A 1 303 ? -16.592 -24.309 24.906 1.00 44.47 303 LYS A O 1
ATOM 2448 N N . GLU A 1 304 ? -15.478 -26.122 25.687 1.00 52.69 304 GLU A N 1
ATOM 2449 C CA . GLU A 1 304 ? -14.395 -25.435 26.411 1.00 52.69 304 GLU A CA 1
ATOM 2450 C C . GLU A 1 304 ? -13.647 -24.389 25.558 1.00 52.69 304 GLU A C 1
ATOM 2452 O O . GLU A 1 304 ? -13.224 -23.371 26.093 1.00 52.69 304 GLU A O 1
ATOM 2457 N N . GLU A 1 305 ? -13.576 -24.562 24.232 1.00 51.78 305 GLU A N 1
ATOM 2458 C CA . GLU A 1 305 ? -12.857 -23.656 23.314 1.00 51.78 305 GLU A CA 1
ATOM 2459 C C . GLU A 1 305 ? -13.352 -22.197 23.297 1.00 51.78 305 GLU A C 1
ATOM 2461 O O . GLU A 1 305 ? -12.575 -21.312 22.973 1.00 51.78 305 GLU A O 1
ATOM 2466 N N . LYS A 1 306 ? -14.622 -21.907 23.621 1.00 52.28 306 LYS A N 1
ATOM 2467 C CA . LYS A 1 306 ? -15.202 -20.552 23.435 1.00 52.28 306 LYS A CA 1
ATOM 2468 C C . LYS A 1 306 ? -15.169 -19.656 24.676 1.00 52.28 306 LYS A C 1
ATOM 2470 O O . LYS A 1 306 ? -15.301 -18.442 24.567 1.00 52.28 306 LYS A O 1
ATOM 2475 N N . VAL A 1 307 ? -14.996 -20.251 25.856 1.00 59.00 307 VAL A N 1
ATOM 2476 C CA . VAL A 1 307 ? -14.743 -19.530 27.122 1.00 59.00 307 VAL A CA 1
ATOM 2477 C C . VAL A 1 307 ? -13.292 -19.016 27.166 1.00 59.00 307 VAL A C 1
ATOM 2479 O O . VAL A 1 307 ? -12.965 -18.068 27.885 1.00 59.00 307 VAL A O 1
ATOM 2482 N N . ASP A 1 308 ? -12.429 -19.618 26.348 1.00 78.56 308 ASP A N 1
ATOM 2483 C CA . ASP A 1 308 ? -11.010 -19.308 26.234 1.00 78.56 308 ASP A CA 1
ATOM 2484 C C . ASP A 1 308 ? -10.761 -17.880 25.711 1.00 78.56 308 ASP A C 1
ATOM 2486 O O . ASP A 1 308 ? -9.936 -17.164 26.267 1.00 78.56 308 ASP A O 1
ATOM 2490 N N . ASP A 1 309 ? -11.530 -17.394 24.728 1.00 83.56 309 ASP A N 1
ATOM 2491 C CA . ASP A 1 309 ? -11.282 -16.081 24.102 1.00 83.56 309 ASP A CA 1
ATOM 2492 C C . ASP A 1 309 ? -11.509 -14.891 25.053 1.00 83.56 309 ASP A C 1
ATOM 2494 O O . ASP A 1 309 ? -10.711 -13.953 25.078 1.00 83.56 309 ASP A O 1
ATOM 2498 N N . ALA A 1 310 ? -12.544 -14.939 25.903 1.00 84.50 310 ALA A N 1
ATOM 2499 C CA . ALA A 1 310 ? -12.765 -13.913 26.930 1.00 84.50 310 ALA A CA 1
ATOM 2500 C C . ALA A 1 310 ? -11.643 -13.915 27.983 1.00 84.50 310 ALA A C 1
ATOM 2502 O O . ALA A 1 310 ? -11.157 -12.860 28.392 1.00 84.50 310 ALA A O 1
ATOM 2503 N N . THR A 1 311 ? -11.183 -15.107 28.374 1.00 85.12 311 THR A N 1
ATOM 2504 C CA . THR A 1 311 ? -10.080 -15.274 29.330 1.00 85.12 311 THR A CA 1
ATOM 2505 C C . THR A 1 311 ? -8.759 -14.769 28.742 1.00 85.12 311 THR A C 1
ATOM 2507 O O . THR A 1 311 ? -8.017 -14.044 29.410 1.00 85.12 311 THR A O 1
ATOM 2510 N N . LYS A 1 312 ? -8.484 -15.087 27.470 1.00 88.69 312 LYS A N 1
ATOM 2511 C CA . LYS A 1 312 ? -7.337 -14.567 26.715 1.00 88.69 312 LYS A CA 1
ATOM 2512 C C . LYS A 1 312 ? -7.366 -13.049 26.646 1.00 88.69 312 LYS A C 1
ATOM 2514 O O . LYS A 1 312 ? -6.352 -12.429 26.957 1.00 88.69 312 LYS A O 1
ATOM 2519 N N . LEU A 1 313 ? -8.512 -12.452 26.309 1.00 89.50 313 LEU A N 1
ATOM 2520 C CA . LEU A 1 313 ? -8.660 -10.999 26.264 1.00 89.50 313 LEU A CA 1
ATOM 2521 C C . LEU A 1 313 ? -8.292 -10.356 27.609 1.00 89.50 313 LEU A C 1
ATOM 2523 O O . LEU A 1 313 ? -7.449 -9.465 27.638 1.00 89.50 313 LEU A O 1
ATOM 2527 N N . ILE A 1 314 ? -8.850 -10.846 28.724 1.00 87.06 314 ILE A N 1
ATOM 2528 C CA . ILE A 1 314 ? -8.514 -10.341 30.066 1.00 87.06 314 ILE A CA 1
ATOM 2529 C C . ILE A 1 314 ? -7.016 -10.492 30.365 1.00 87.06 314 ILE A C 1
ATOM 2531 O O . ILE A 1 314 ? -6.404 -9.574 30.905 1.00 87.06 314 ILE A O 1
ATOM 2535 N N . SER A 1 315 ? -6.392 -11.603 29.963 1.00 88.19 315 SER A N 1
ATOM 2536 C CA . SER A 1 315 ? -4.957 -11.833 30.190 1.00 88.19 315 SER A CA 1
ATOM 2537 C C . SER A 1 315 ? -4.032 -10.862 29.436 1.00 88.19 315 SER A C 1
ATOM 2539 O O . SER A 1 315 ? -2.894 -10.643 29.859 1.00 88.19 315 SER A O 1
ATOM 2541 N N . LEU A 1 316 ? -4.508 -10.256 28.341 1.00 88.81 316 LEU A N 1
ATOM 2542 C CA . LEU A 1 316 ? -3.764 -9.243 27.584 1.00 88.81 316 LEU A CA 1
ATOM 2543 C C . LEU A 1 316 ? -3.832 -7.855 28.231 1.00 88.81 316 LEU A C 1
ATOM 2545 O O . LEU A 1 316 ? -2.967 -7.010 27.984 1.00 88.81 316 LEU A O 1
ATOM 2549 N N . ILE A 1 317 ? -4.828 -7.612 29.083 1.00 89.94 317 ILE A N 1
ATOM 2550 C CA . ILE A 1 317 ? -5.047 -6.317 29.720 1.00 89.94 317 ILE A CA 1
ATOM 2551 C C . ILE A 1 317 ? -4.111 -6.177 30.917 1.00 89.94 317 ILE A C 1
ATOM 2553 O O . ILE A 1 317 ? -4.325 -6.731 31.990 1.00 89.94 317 ILE A O 1
ATOM 2557 N N . LYS A 1 318 ? -3.048 -5.393 30.729 1.00 86.62 318 LYS A N 1
ATOM 2558 C CA . LYS A 1 318 ? -2.044 -5.123 31.775 1.00 86.62 318 LYS A CA 1
ATOM 2559 C C . LYS A 1 318 ? -2.308 -3.841 32.562 1.00 86.62 318 LYS A C 1
ATOM 2561 O O . LYS A 1 318 ? -1.687 -3.625 33.599 1.00 86.62 318 LYS A O 1
ATOM 2566 N N . LYS A 1 319 ? -3.155 -2.957 32.032 1.00 86.88 319 LYS A N 1
ATOM 2567 C CA . LYS A 1 319 ? -3.446 -1.640 32.604 1.00 86.88 319 LYS A CA 1
ATOM 2568 C C . LYS A 1 319 ? -4.857 -1.628 33.165 1.00 86.88 319 LYS A C 1
ATOM 2570 O O . LYS A 1 319 ? -5.802 -1.933 32.444 1.00 86.88 319 LYS A O 1
ATOM 2575 N N . GLU A 1 320 ? -4.969 -1.196 34.413 1.00 86.00 320 GLU A N 1
ATOM 2576 C CA . GLU A 1 320 ? -6.245 -1.001 35.102 1.00 86.00 320 GLU A CA 1
ATOM 2577 C C . GLU A 1 320 ? -7.195 -0.103 34.295 1.00 86.00 320 GLU A C 1
ATOM 2579 O O . GLU A 1 320 ? -8.358 -0.430 34.109 1.00 86.00 320 GLU A O 1
ATOM 2584 N N . ASP A 1 321 ? -6.679 0.982 33.716 1.00 87.56 321 ASP A N 1
ATOM 2585 C CA . ASP A 1 321 ? -7.473 1.921 32.922 1.00 87.56 321 ASP A CA 1
ATOM 2586 C C . ASP A 1 321 ? -8.147 1.247 31.717 1.00 87.56 321 ASP A C 1
ATOM 2588 O O . ASP A 1 321 ? -9.267 1.593 31.356 1.00 87.56 321 ASP A O 1
ATOM 2592 N N . THR A 1 322 ? -7.481 0.271 31.090 1.00 90.56 322 THR A N 1
ATOM 2593 C CA . THR A 1 322 ? -8.044 -0.489 29.964 1.00 90.56 322 THR A CA 1
ATOM 2594 C C . THR A 1 322 ? -9.147 -1.436 30.433 1.00 90.56 322 THR A C 1
ATOM 2596 O O . THR A 1 322 ? -10.136 -1.606 29.723 1.00 90.56 322 THR A O 1
ATOM 2599 N N . LEU A 1 323 ? -9.009 -2.016 31.629 1.00 90.25 323 LEU A N 1
ATOM 2600 C CA . LEU A 1 323 ? -10.049 -2.848 32.234 1.00 90.25 323 LEU A CA 1
ATOM 2601 C C . LEU A 1 323 ? -11.302 -2.015 32.534 1.00 90.25 323 LEU A C 1
ATOM 2603 O O . LEU A 1 323 ? -12.386 -2.364 32.078 1.00 90.25 323 LEU A O 1
ATOM 2607 N N . GLN A 1 324 ? -11.135 -0.864 33.188 1.00 88.69 324 GLN A N 1
ATOM 2608 C CA . GLN A 1 324 ? -12.228 0.064 33.507 1.00 88.69 324 GLN A CA 1
ATOM 2609 C C . GLN A 1 324 ? -12.925 0.602 32.255 1.00 88.69 324 GLN A C 1
ATOM 2611 O O . GLN A 1 324 ? -14.146 0.749 32.216 1.00 88.69 324 GLN A O 1
ATOM 2616 N N . LEU A 1 325 ? -12.153 0.879 31.202 1.00 91.50 325 LEU A N 1
ATOM 2617 C CA . LEU A 1 325 ? -12.706 1.272 29.915 1.00 91.50 325 LEU A CA 1
ATOM 2618 C C . LEU A 1 325 ? -13.608 0.166 29.342 1.00 91.50 325 LEU A C 1
ATOM 2620 O O . LEU A 1 325 ? -14.706 0.458 28.871 1.00 91.50 325 LEU A O 1
ATOM 2624 N N . LEU A 1 326 ? -13.174 -1.098 29.394 1.00 92.12 326 LEU A N 1
ATOM 2625 C CA . LEU A 1 326 ? -13.997 -2.220 28.943 1.00 92.12 326 LEU A CA 1
ATOM 2626 C C . LEU A 1 326 ? -15.226 -2.431 29.825 1.00 92.12 326 LEU A C 1
ATOM 2628 O O . LEU A 1 326 ? -16.296 -2.657 29.277 1.00 92.12 326 LEU A O 1
ATOM 2632 N N . GLU A 1 327 ? -15.115 -2.318 31.149 1.00 91.44 327 GLU A N 1
ATOM 2633 C CA . GLU A 1 327 ? -16.269 -2.363 32.061 1.00 91.44 327 GLU A CA 1
ATOM 2634 C C . GLU A 1 327 ? -17.340 -1.351 31.652 1.00 91.44 327 GLU A C 1
ATOM 2636 O O . GLU A 1 327 ? -18.515 -1.701 31.525 1.00 91.44 327 GLU A O 1
ATOM 2641 N N . MET A 1 328 ? -16.922 -0.117 31.361 1.00 91.75 328 MET A N 1
ATOM 2642 C CA . MET A 1 328 ? -17.810 0.947 30.901 1.00 91.75 328 MET A CA 1
ATOM 2643 C C . MET A 1 328 ? -18.468 0.619 29.556 1.00 91.75 328 MET A C 1
ATOM 2645 O O . MET A 1 328 ? -19.686 0.765 29.422 1.00 91.75 328 MET A O 1
ATOM 2649 N N . PHE A 1 329 ? -17.710 0.118 28.576 1.00 94.44 329 PHE A N 1
ATOM 2650 C CA . PHE A 1 329 ? -18.295 -0.297 27.298 1.00 94.44 329 PHE A CA 1
ATOM 2651 C C . PHE A 1 329 ? -19.214 -1.519 27.424 1.00 94.44 329 PHE A C 1
ATOM 2653 O O . PHE A 1 329 ? -20.123 -1.690 26.619 1.00 94.44 329 PHE A O 1
ATOM 2660 N N . MET A 1 330 ? -18.988 -2.369 28.423 1.00 93.06 330 MET A N 1
ATOM 2661 C CA . MET A 1 330 ? -19.750 -3.596 28.664 1.00 93.06 330 MET A CA 1
ATOM 2662 C C . MET A 1 330 ? -20.962 -3.386 29.584 1.00 93.06 330 MET A C 1
ATOM 2664 O O . MET A 1 330 ? -21.691 -4.347 29.851 1.00 93.06 330 MET A O 1
ATOM 2668 N N . ALA A 1 331 ? -21.194 -2.156 30.056 1.00 89.56 331 ALA A N 1
ATOM 2669 C CA . ALA A 1 331 ? -22.246 -1.821 31.013 1.00 89.56 331 ALA A CA 1
ATOM 2670 C C . ALA A 1 331 ? -23.662 -2.084 30.472 1.00 89.56 331 ALA A C 1
ATOM 2672 O O . ALA A 1 331 ? -24.509 -2.620 31.195 1.00 89.56 331 ALA A O 1
ATOM 2673 N N . ASP A 1 332 ? -23.904 -1.754 29.200 1.00 91.38 332 ASP A N 1
ATOM 2674 C CA . ASP A 1 332 ? -25.186 -1.944 28.524 1.00 91.38 332 ASP A CA 1
ATOM 2675 C C . ASP A 1 332 ? -25.038 -2.195 27.013 1.00 91.38 332 ASP A C 1
ATOM 2677 O O . ASP A 1 332 ? -23.958 -2.102 26.429 1.00 91.38 332 ASP A O 1
ATOM 2681 N N . ASN A 1 333 ? -26.157 -2.533 26.370 1.00 91.69 333 ASN A N 1
ATOM 2682 C CA . ASN A 1 333 ? -26.187 -2.925 24.963 1.00 91.69 333 ASN A CA 1
ATOM 2683 C C . ASN A 1 333 ? -25.833 -1.790 23.986 1.00 91.69 333 ASN A C 1
ATOM 2685 O O . ASN A 1 333 ? -25.324 -2.082 22.903 1.00 91.69 333 ASN A O 1
ATOM 2689 N N . GLU A 1 334 ? -26.113 -0.524 24.312 1.00 95.75 334 GLU A N 1
ATOM 2690 C CA . GLU A 1 334 ? -25.781 0.590 23.416 1.00 95.75 334 GLU A CA 1
ATOM 2691 C C . GLU A 1 334 ? -24.281 0.890 23.479 1.00 95.75 334 GLU A C 1
ATOM 2693 O O . GLU A 1 334 ? -23.648 1.068 22.438 1.00 95.75 334 GLU A O 1
ATOM 2698 N N . HIS A 1 335 ? -23.680 0.836 24.668 1.00 95.25 335 HIS A N 1
ATOM 2699 C CA . HIS A 1 335 ? -22.230 0.957 24.827 1.00 95.25 335 HIS A CA 1
ATOM 2700 C C . HIS A 1 335 ? -21.482 -0.175 24.108 1.00 95.25 335 HIS A C 1
ATOM 2702 O O . HIS A 1 335 ? -20.546 0.082 23.341 1.00 95.25 335 HIS A O 1
ATOM 2708 N N . VAL A 1 336 ? -21.952 -1.420 24.257 1.00 95.19 336 VAL A N 1
ATOM 2709 C CA . VAL A 1 336 ? -21.395 -2.583 23.549 1.00 95.19 336 VAL A CA 1
ATOM 2710 C C . VAL A 1 336 ? -21.471 -2.381 22.039 1.00 95.19 336 VAL A C 1
ATOM 2712 O O . VAL A 1 336 ? -20.522 -2.681 21.314 1.00 95.19 336 VAL A O 1
ATOM 2715 N N . LYS A 1 337 ? -22.589 -1.847 21.541 1.00 96.44 337 LYS A N 1
ATOM 2716 C CA . LYS A 1 337 ? -22.782 -1.568 20.117 1.00 96.44 337 LYS A CA 1
ATOM 2717 C C . LYS A 1 337 ? -21.817 -0.498 19.604 1.00 96.44 337 LYS A C 1
ATOM 2719 O O . LYS A 1 337 ? -21.290 -0.676 18.510 1.00 96.44 337 LYS A O 1
ATOM 2724 N N . ILE A 1 338 ? -21.543 0.558 20.376 1.00 97.44 338 ILE A N 1
ATOM 2725 C CA . ILE A 1 338 ? -20.544 1.581 20.022 1.00 97.44 338 ILE A CA 1
ATOM 2726 C C . ILE A 1 338 ? -19.148 0.956 19.926 1.00 97.44 338 ILE A C 1
ATOM 2728 O O . ILE A 1 338 ? -18.457 1.158 18.926 1.00 97.44 338 ILE A O 1
ATOM 2732 N N . LEU A 1 339 ? -18.748 0.153 20.920 1.00 97.06 339 LEU A N 1
ATOM 2733 C CA . LEU A 1 339 ? -17.458 -0.540 20.896 1.00 97.06 339 LEU A CA 1
ATOM 2734 C C . LEU A 1 339 ? -17.355 -1.487 19.696 1.00 97.06 339 LEU A C 1
ATOM 2736 O O . LEU A 1 339 ? -16.358 -1.480 18.975 1.00 97.06 339 LEU A O 1
ATOM 2740 N N . LYS A 1 340 ? -18.403 -2.280 19.460 1.00 96.56 340 LYS A N 1
ATOM 2741 C CA . LYS A 1 340 ? -18.476 -3.223 18.344 1.00 96.56 340 LYS A CA 1
ATOM 2742 C C . LYS A 1 340 ? -18.375 -2.528 16.996 1.00 96.56 340 LYS A C 1
ATOM 2744 O O . LYS A 1 340 ? -17.618 -2.994 16.150 1.00 96.56 340 LYS A O 1
ATOM 2749 N N . ASP A 1 341 ? -19.096 -1.429 16.798 1.00 97.00 341 ASP A N 1
ATOM 2750 C CA . ASP A 1 341 ? -19.042 -0.661 15.553 1.00 97.00 341 ASP A CA 1
ATOM 2751 C C . ASP A 1 341 ? -17.640 -0.076 15.321 1.00 97.00 341 ASP A C 1
ATOM 2753 O O . ASP A 1 341 ? -17.090 -0.222 14.228 1.00 97.00 341 ASP A O 1
ATOM 2757 N N . ALA A 1 342 ? -17.015 0.489 16.362 1.00 96.88 342 ALA A N 1
ATOM 2758 C CA . ALA A 1 342 ? -15.653 1.014 16.284 1.00 96.88 342 ALA A CA 1
ATOM 2759 C C . ALA A 1 342 ? -14.634 -0.076 15.921 1.00 96.88 342 ALA A C 1
ATOM 2761 O O . ALA A 1 342 ? -13.889 0.095 14.960 1.00 96.88 342 ALA A O 1
ATOM 2762 N N . VAL A 1 343 ? -14.635 -1.212 16.629 1.00 96.06 343 VAL A N 1
ATOM 2763 C CA . VAL A 1 343 ? -13.701 -2.325 16.381 1.00 96.06 343 VAL A CA 1
ATOM 2764 C C . VAL A 1 343 ? -13.905 -2.916 14.987 1.00 96.06 343 VAL A C 1
ATOM 2766 O O . VAL A 1 343 ? -12.941 -3.085 14.249 1.00 96.06 343 VAL A O 1
ATOM 2769 N N . VAL A 1 344 ? -15.150 -3.191 14.583 1.00 94.81 344 VAL A N 1
ATOM 2770 C CA . VAL A 1 344 ? -15.442 -3.799 13.274 1.00 94.81 344 VAL A CA 1
ATOM 2771 C C . VAL A 1 344 ? -15.003 -2.894 12.124 1.00 94.81 344 VAL A C 1
ATOM 2773 O O . VAL A 1 344 ? -14.370 -3.369 11.182 1.00 94.81 344 VAL A O 1
ATOM 2776 N N . ARG A 1 345 ? -15.317 -1.596 12.186 1.00 95.62 345 ARG A N 1
ATOM 2777 C CA . ARG A 1 345 ? -14.944 -0.652 11.122 1.00 95.62 345 ARG A CA 1
ATOM 2778 C C . ARG A 1 345 ? -13.453 -0.352 11.114 1.00 95.62 345 ARG A C 1
ATOM 2780 O O . ARG A 1 345 ? -12.885 -0.183 10.040 1.00 95.62 345 ARG A O 1
ATOM 2787 N N . PHE A 1 346 ? -12.826 -0.316 12.287 1.00 94.94 346 PHE A N 1
ATOM 2788 C CA . PHE A 1 346 ? -11.380 -0.196 12.407 1.00 94.94 346 PHE A CA 1
ATOM 2789 C C . PHE A 1 346 ? -10.674 -1.377 11.730 1.00 94.94 346 PHE A C 1
ATOM 2791 O O . PHE A 1 346 ? -9.848 -1.157 10.849 1.00 94.94 346 PHE A O 1
ATOM 2798 N N . THR A 1 347 ? -11.082 -2.617 12.027 1.00 92.69 347 THR A N 1
ATOM 2799 C CA . THR A 1 347 ? -10.525 -3.806 11.361 1.00 92.69 347 THR A CA 1
ATOM 2800 C C . THR A 1 347 ? -10.752 -3.782 9.848 1.00 92.69 347 THR A C 1
ATOM 2802 O O . THR A 1 347 ? -9.850 -4.125 9.099 1.00 92.69 347 THR A O 1
ATOM 2805 N N . ALA A 1 348 ? -11.906 -3.304 9.369 1.00 92.31 348 ALA A N 1
ATOM 2806 C CA . ALA A 1 348 ? -12.144 -3.183 7.928 1.00 92.31 348 ALA A CA 1
ATOM 2807 C C . ALA A 1 348 ? -11.155 -2.221 7.234 1.00 92.31 348 ALA A C 1
ATOM 2809 O O . ALA A 1 348 ? -10.781 -2.439 6.080 1.00 92.31 348 ALA A O 1
ATOM 2810 N N . VAL A 1 349 ? -10.718 -1.159 7.924 1.00 93.88 349 VAL A N 1
ATOM 2811 C CA . VAL A 1 349 ? -9.658 -0.267 7.431 1.00 93.88 349 VAL A CA 1
ATOM 2812 C C . VAL A 1 349 ? -8.292 -0.947 7.500 1.00 93.88 349 VAL A C 1
ATOM 2814 O O . VAL A 1 349 ? -7.538 -0.848 6.532 1.00 93.88 349 VAL A O 1
ATOM 2817 N N . ASP A 1 350 ? -7.989 -1.664 8.583 1.00 91.62 350 ASP A N 1
ATOM 2818 C CA . ASP A 1 350 ? -6.748 -2.436 8.718 1.00 91.62 350 ASP A CA 1
ATOM 2819 C C . ASP A 1 350 ? -6.600 -3.471 7.590 1.00 91.62 350 ASP A C 1
ATOM 2821 O O . ASP A 1 350 ? -5.547 -3.528 6.948 1.00 91.62 350 ASP A O 1
ATOM 2825 N N . ASP A 1 351 ? -7.662 -4.221 7.287 1.00 88.75 351 ASP A N 1
ATOM 2826 C CA . ASP A 1 351 ? -7.704 -5.222 6.214 1.00 88.75 351 ASP A CA 1
ATOM 2827 C C . ASP A 1 351 ? -7.497 -4.566 4.841 1.00 88.75 351 ASP A C 1
ATOM 2829 O O . ASP A 1 351 ? -6.679 -5.008 4.027 1.00 88.75 351 ASP A O 1
ATOM 2833 N N . MET A 1 352 ? -8.202 -3.457 4.588 1.00 89.12 352 MET A N 1
ATOM 2834 C CA . MET A 1 352 ? -8.060 -2.676 3.361 1.00 89.12 352 MET A CA 1
ATOM 2835 C C . MET A 1 352 ? -6.621 -2.169 3.184 1.00 89.12 352 MET A C 1
ATOM 2837 O O . MET A 1 352 ? -6.062 -2.328 2.101 1.00 89.12 352 MET A O 1
ATOM 2841 N N . LEU A 1 353 ? -6.000 -1.568 4.203 1.00 90.56 353 LEU A N 1
ATOM 2842 C CA . LEU A 1 353 ? -4.638 -1.034 4.087 1.00 90.56 353 LEU A CA 1
ATOM 2843 C C . LEU A 1 353 ? -3.607 -2.155 3.923 1.00 90.56 353 LEU A C 1
ATOM 2845 O O . LEU A 1 353 ? -2.777 -2.091 3.013 1.00 90.56 353 LEU A O 1
ATOM 2849 N N . SER A 1 354 ? -3.699 -3.202 4.745 1.00 85.44 354 SER A N 1
ATOM 2850 C CA . SER A 1 354 ? -2.753 -4.326 4.744 1.00 85.44 354 SER A CA 1
ATOM 2851 C C . SER A 1 354 ? -2.746 -5.072 3.413 1.00 85.44 354 SER A C 1
ATOM 2853 O O . SER A 1 354 ? -1.694 -5.473 2.934 1.00 85.44 354 SER A O 1
ATOM 2855 N N . SER A 1 355 ? -3.900 -5.189 2.760 1.00 79.12 355 SER A N 1
ATOM 2856 C CA . SER A 1 355 ? -4.019 -5.884 1.476 1.00 79.12 355 SER A CA 1
ATOM 2857 C C . SER A 1 355 ? -3.329 -5.220 0.283 1.00 79.12 355 SER A C 1
ATOM 2859 O O . SER A 1 355 ? -3.127 -5.843 -0.764 1.00 79.12 355 SER A O 1
ATOM 2861 N N . THR A 1 356 ? -3.010 -3.933 0.410 1.00 75.00 356 THR A N 1
ATOM 2862 C CA . THR A 1 356 ? -2.325 -3.181 -0.645 1.00 75.00 356 THR A CA 1
ATOM 2863 C C . THR A 1 356 ? -0.811 -3.305 -0.544 1.00 75.00 356 THR A C 1
ATOM 2865 O O . THR A 1 356 ? -0.108 -2.974 -1.496 1.00 75.00 356 THR A O 1
ATOM 2868 N N . GLU A 1 357 ? -0.299 -3.795 0.585 1.00 82.25 357 GLU A N 1
ATOM 2869 C CA . GLU A 1 357 ? 1.126 -3.922 0.844 1.00 82.25 357 GLU A CA 1
ATOM 2870 C C . GLU A 1 357 ? 1.564 -5.383 0.790 1.00 82.25 357 GLU A C 1
ATOM 2872 O O . GLU A 1 357 ? 0.917 -6.284 1.316 1.00 82.25 357 GLU A O 1
ATOM 2877 N N . LEU A 1 358 ? 2.708 -5.611 0.151 1.00 84.44 358 LEU A N 1
ATOM 2878 C CA . LEU A 1 358 ? 3.395 -6.888 0.206 1.00 84.44 358 LEU A CA 1
ATOM 2879 C C . LEU A 1 358 ? 3.849 -7.152 1.645 1.00 84.44 358 LEU A C 1
ATOM 2881 O O . LEU A 1 358 ? 4.263 -6.220 2.345 1.00 84.44 358 LEU A O 1
ATOM 2885 N N . ASP A 1 359 ? 3.846 -8.415 2.075 1.00 86.62 359 ASP A N 1
ATOM 2886 C CA . ASP A 1 359 ? 4.408 -8.786 3.374 1.00 86.62 359 ASP A CA 1
ATOM 2887 C C . ASP A 1 359 ? 5.944 -8.836 3.352 1.00 86.62 359 ASP A C 1
ATOM 2889 O O . ASP A 1 359 ? 6.591 -9.854 3.600 1.00 86.62 359 ASP A O 1
ATOM 2893 N N . THR A 1 360 ? 6.532 -7.681 3.047 1.00 88.50 360 THR A N 1
ATOM 2894 C CA . THR A 1 360 ? 7.970 -7.446 2.919 1.00 88.50 360 THR A CA 1
ATOM 2895 C C . THR A 1 360 ? 8.745 -7.902 4.154 1.00 88.50 360 THR A C 1
ATOM 2897 O O . THR A 1 360 ? 9.897 -8.300 4.036 1.00 88.50 360 THR A O 1
ATOM 2900 N N . VAL A 1 361 ? 8.123 -7.860 5.337 1.00 89.75 361 VAL A N 1
ATOM 2901 C CA . VAL A 1 361 ? 8.738 -8.284 6.601 1.00 89.75 361 VAL A CA 1
ATOM 2902 C C . VAL A 1 361 ? 9.056 -9.775 6.567 1.00 89.75 361 VAL A C 1
ATOM 2904 O O . VAL A 1 361 ? 10.217 -10.148 6.706 1.00 89.75 361 VAL A O 1
ATOM 2907 N N . THR A 1 362 ? 8.044 -10.612 6.334 1.00 91.75 362 THR A N 1
ATOM 2908 C CA . THR A 1 362 ? 8.208 -12.069 6.295 1.00 91.75 362 THR A CA 1
ATOM 2909 C C . THR A 1 362 ? 9.152 -12.487 5.170 1.00 91.75 362 THR A C 1
ATOM 2911 O O . THR A 1 362 ? 10.016 -13.338 5.366 1.00 91.75 362 THR A O 1
ATOM 2914 N N . ILE A 1 363 ? 9.044 -11.847 4.001 1.00 93.25 363 ILE A N 1
ATOM 2915 C CA . ILE A 1 363 ? 9.882 -12.170 2.841 1.00 93.25 363 ILE A CA 1
ATOM 2916 C C . ILE A 1 363 ? 11.346 -11.778 3.072 1.00 93.25 363 ILE A C 1
ATOM 2918 O O . ILE A 1 363 ? 12.235 -12.573 2.778 1.00 93.25 363 ILE A O 1
ATOM 2922 N N . LEU A 1 364 ? 11.627 -10.582 3.603 1.00 93.50 364 LEU A N 1
ATOM 2923 C CA . LEU A 1 364 ? 13.007 -10.176 3.899 1.00 93.50 364 LEU A CA 1
ATOM 2924 C C . LEU A 1 364 ? 13.617 -11.004 5.019 1.00 93.50 364 LEU A C 1
ATOM 2926 O O . LEU A 1 364 ? 14.791 -11.338 4.922 1.00 93.50 364 LEU A O 1
ATOM 2930 N N . GLN A 1 365 ? 12.841 -11.366 6.041 1.00 94.00 365 GLN A N 1
ATOM 2931 C CA . GLN A 1 365 ? 13.319 -12.273 7.076 1.00 94.00 365 GLN A CA 1
ATOM 2932 C C . GLN A 1 365 ? 13.716 -13.625 6.469 1.00 94.00 365 GLN A C 1
ATOM 2934 O O . GLN A 1 365 ? 14.836 -14.070 6.673 1.00 94.00 365 GLN A O 1
ATOM 2939 N N . ALA A 1 366 ? 12.880 -14.203 5.601 1.00 94.50 366 ALA A N 1
ATOM 2940 C CA . ALA A 1 366 ? 13.215 -15.438 4.890 1.00 94.50 366 ALA A CA 1
ATOM 2941 C C . ALA A 1 366 ? 14.438 -15.308 3.956 1.00 94.50 366 ALA A C 1
ATOM 2943 O O . ALA A 1 366 ? 15.140 -16.289 3.724 1.00 94.50 366 ALA A O 1
ATOM 2944 N N . ILE A 1 367 ? 14.700 -14.120 3.398 1.00 95.31 367 ILE A N 1
ATOM 2945 C CA . ILE A 1 367 ? 15.924 -13.845 2.628 1.00 95.31 367 ILE A CA 1
ATOM 2946 C C . ILE A 1 367 ? 17.149 -13.795 3.551 1.00 95.31 367 ILE A C 1
ATOM 2948 O O . ILE A 1 367 ? 18.192 -14.330 3.188 1.00 95.31 367 ILE A O 1
ATOM 2952 N N . LEU A 1 368 ? 17.031 -13.153 4.716 1.00 95.12 368 LEU A N 1
ATOM 2953 C CA . LEU A 1 368 ? 18.117 -12.996 5.690 1.00 95.12 368 LEU A CA 1
ATOM 2954 C C . LEU A 1 368 ? 18.411 -14.292 6.465 1.00 95.12 368 LEU A C 1
ATOM 2956 O O . LEU A 1 368 ? 19.539 -14.494 6.901 1.00 95.12 368 LEU A O 1
ATOM 2960 N N . ASP A 1 369 ? 17.438 -15.196 6.569 1.00 94.38 369 ASP A N 1
ATOM 2961 C CA . ASP A 1 369 ? 17.609 -16.530 7.153 1.00 94.38 369 ASP A CA 1
ATOM 2962 C C . ASP A 1 369 ? 18.285 -17.528 6.184 1.00 94.38 369 ASP A C 1
ATOM 2964 O O . ASP A 1 369 ? 18.715 -18.604 6.606 1.00 94.38 369 ASP A O 1
ATOM 2968 N N . ASP A 1 370 ? 18.390 -17.202 4.887 1.00 95.62 370 ASP A N 1
ATOM 2969 C CA . ASP A 1 370 ? 19.031 -18.037 3.863 1.00 95.62 370 ASP A CA 1
ATOM 2970 C C . ASP A 1 370 ? 20.508 -17.633 3.670 1.00 95.62 370 ASP A C 1
ATOM 2972 O O . ASP A 1 370 ? 20.793 -16.582 3.081 1.00 95.62 370 ASP A O 1
ATOM 2976 N N . PRO A 1 371 ? 21.480 -18.475 4.079 1.00 94.62 371 PRO A N 1
ATOM 2977 C CA . PRO A 1 371 ? 22.897 -18.119 4.020 1.00 94.62 371 PRO A CA 1
ATOM 2978 C C . PRO A 1 371 ? 23.411 -17.811 2.608 1.00 94.62 371 PRO A C 1
ATOM 2980 O O . PRO A 1 371 ? 24.327 -17.006 2.452 1.00 94.62 371 PRO A O 1
ATOM 2983 N N . ILE A 1 372 ? 22.851 -18.442 1.569 1.00 95.31 372 ILE A N 1
ATOM 2984 C CA . ILE A 1 372 ? 23.289 -18.220 0.184 1.00 95.31 372 ILE A CA 1
ATOM 2985 C C . ILE A 1 372 ? 22.763 -16.867 -0.302 1.00 95.31 372 ILE A C 1
ATOM 2987 O O . ILE A 1 372 ? 23.497 -16.113 -0.944 1.00 95.31 372 ILE A O 1
ATOM 2991 N N . LYS A 1 373 ? 21.514 -16.520 0.032 1.00 95.88 373 LYS A N 1
ATOM 2992 C CA . LYS A 1 373 ? 20.951 -15.204 -0.309 1.00 95.88 373 LYS A CA 1
ATOM 2993 C C . LYS A 1 373 ? 21.633 -14.076 0.458 1.00 95.88 373 LYS A C 1
ATOM 2995 O O . LYS A 1 373 ? 21.883 -13.028 -0.136 1.00 95.88 373 LYS A O 1
ATOM 3000 N N . VAL A 1 374 ? 22.009 -14.296 1.718 1.00 95.69 374 VAL A N 1
ATOM 3001 C CA . VAL A 1 374 ? 22.814 -13.336 2.489 1.00 95.69 374 VAL A CA 1
ATOM 3002 C C . VAL A 1 374 ? 24.149 -13.060 1.797 1.00 95.69 374 VAL A C 1
ATOM 3004 O O . VAL A 1 374 ? 24.482 -11.896 1.614 1.00 95.69 374 VAL A O 1
ATOM 3007 N N . GLN A 1 375 ? 24.860 -14.074 1.292 1.00 94.44 375 GLN A N 1
ATOM 3008 C CA . GLN A 1 375 ? 26.108 -13.860 0.536 1.00 94.44 375 GLN A CA 1
ATOM 3009 C C . GLN A 1 375 ? 25.908 -13.039 -0.749 1.00 94.44 375 GLN A C 1
ATOM 3011 O O . GLN A 1 375 ? 26.748 -12.209 -1.105 1.00 94.44 375 GLN A O 1
ATOM 3016 N N . ILE A 1 376 ? 24.781 -13.228 -1.448 1.00 95.44 376 ILE A N 1
ATOM 3017 C CA . ILE A 1 376 ? 24.421 -12.386 -2.600 1.00 95.44 376 ILE A CA 1
ATOM 3018 C C . ILE A 1 376 ? 24.250 -10.929 -2.151 1.00 95.44 376 ILE A C 1
ATOM 3020 O O . ILE A 1 376 ? 24.729 -10.020 -2.835 1.00 95.44 376 ILE A O 1
ATOM 3024 N N . LEU A 1 377 ? 23.593 -10.700 -1.008 1.00 96.19 377 LEU A N 1
ATOM 3025 C CA . LEU A 1 377 ? 23.421 -9.363 -0.441 1.00 96.19 377 LEU A CA 1
ATOM 3026 C C . LEU A 1 377 ? 24.745 -8.761 0.038 1.00 96.19 377 LEU A C 1
ATOM 3028 O O . LEU A 1 377 ? 24.989 -7.592 -0.236 1.00 96.19 377 LEU A O 1
ATOM 3032 N N . GLU A 1 378 ? 25.632 -9.528 0.670 1.00 95.38 378 GLU A N 1
ATOM 3033 C CA . GLU A 1 378 ? 26.976 -9.064 1.040 1.00 95.38 378 GLU A CA 1
ATOM 3034 C C . GLU A 1 378 ? 27.727 -8.534 -0.185 1.00 95.38 378 GLU A C 1
ATOM 3036 O O . GLU A 1 378 ? 28.282 -7.435 -0.146 1.00 95.38 378 GLU A O 1
ATOM 3041 N N . ASN A 1 379 ? 27.686 -9.266 -1.305 1.00 93.62 379 ASN A N 1
ATOM 3042 C CA . ASN A 1 379 ? 28.310 -8.811 -2.544 1.00 93.62 379 ASN A CA 1
ATOM 3043 C C . ASN A 1 379 ? 27.604 -7.574 -3.121 1.00 93.62 379 ASN A C 1
ATOM 3045 O O . ASN A 1 379 ? 28.257 -6.610 -3.516 1.00 93.62 379 ASN A O 1
ATOM 3049 N N . ALA A 1 380 ? 26.268 -7.568 -3.129 1.00 94.88 380 ALA A N 1
ATOM 3050 C CA . ALA A 1 380 ? 25.473 -6.445 -3.619 1.00 94.88 380 ALA A CA 1
ATOM 3051 C C . ALA A 1 380 ? 25.699 -5.150 -2.825 1.00 94.88 380 ALA A C 1
ATOM 3053 O O . ALA A 1 380 ? 25.622 -4.064 -3.393 1.00 94.88 380 ALA A O 1
ATOM 3054 N N . LEU A 1 381 ? 25.943 -5.248 -1.517 1.00 95.31 381 LEU A N 1
ATOM 3055 C CA . LEU A 1 381 ? 26.035 -4.108 -0.600 1.00 95.31 381 LEU A CA 1
ATOM 3056 C C . LEU A 1 381 ? 27.477 -3.689 -0.282 1.00 95.31 381 LEU A C 1
ATOM 3058 O O . LEU A 1 381 ? 27.668 -2.711 0.445 1.00 95.31 381 LEU A O 1
ATOM 3062 N N . LYS A 1 382 ? 28.467 -4.398 -0.837 1.00 91.81 382 LYS A N 1
ATOM 3063 C CA . LYS A 1 382 ? 29.900 -4.242 -0.557 1.00 91.81 382 LYS A CA 1
ATOM 3064 C C . LYS A 1 382 ? 30.433 -2.830 -0.795 1.00 91.81 382 LYS A C 1
ATOM 3066 O O . LYS A 1 382 ? 31.236 -2.332 -0.010 1.00 91.81 382 LYS A O 1
ATOM 3071 N N . ASP A 1 383 ? 30.016 -2.202 -1.889 1.00 93.38 383 ASP A N 1
ATOM 3072 C CA . ASP A 1 383 ? 30.370 -0.829 -2.240 1.00 93.38 383 ASP A CA 1
ATOM 3073 C C . ASP A 1 383 ? 29.284 -0.183 -3.113 1.00 93.38 383 ASP A C 1
ATOM 3075 O O . ASP A 1 383 ? 28.342 -0.836 -3.566 1.00 93.38 383 ASP A O 1
ATOM 3079 N N . GLU A 1 384 ? 29.411 1.122 -3.359 1.00 93.56 384 GLU A N 1
ATOM 3080 C CA . GLU A 1 384 ? 28.424 1.894 -4.123 1.00 93.56 384 GLU A CA 1
ATOM 3081 C C . GLU A 1 384 ? 28.304 1.460 -5.594 1.00 93.56 384 GLU A C 1
ATOM 3083 O O . GLU A 1 384 ? 27.251 1.645 -6.210 1.00 93.56 384 GLU A O 1
ATOM 3088 N N . THR A 1 385 ? 29.344 0.845 -6.168 1.00 92.94 385 THR A N 1
ATOM 3089 C CA . THR A 1 385 ? 29.307 0.354 -7.554 1.00 92.94 385 THR A CA 1
ATOM 3090 C C . THR A 1 385 ? 28.435 -0.892 -7.644 1.00 92.94 385 THR A C 1
ATOM 3092 O O . THR A 1 385 ? 27.502 -0.926 -8.455 1.00 92.94 385 THR A O 1
ATOM 3095 N N . HIS A 1 386 ? 28.683 -1.874 -6.773 1.00 93.00 386 HIS A N 1
ATOM 3096 C CA . HIS A 1 386 ? 27.882 -3.097 -6.684 1.00 93.00 386 HIS A CA 1
ATOM 3097 C C . HIS A 1 386 ? 26.443 -2.776 -6.284 1.00 93.00 386 HIS A C 1
ATOM 3099 O O . HIS A 1 386 ? 25.507 -3.275 -6.912 1.00 93.00 386 HIS A O 1
ATOM 3105 N N . LEU A 1 387 ? 26.253 -1.851 -5.337 1.00 94.75 387 LEU A N 1
ATOM 3106 C CA . LEU A 1 387 ? 24.929 -1.397 -4.933 1.00 94.75 387 LEU A CA 1
ATOM 3107 C C . LEU A 1 387 ? 24.183 -0.767 -6.109 1.00 94.75 387 LEU A C 1
ATOM 3109 O O . LEU A 1 387 ? 23.033 -1.117 -6.368 1.00 94.75 387 LEU A O 1
ATOM 3113 N N . SER A 1 388 ? 24.818 0.140 -6.856 1.00 91.44 388 SER A N 1
ATOM 3114 C CA . SER A 1 388 ? 24.209 0.766 -8.034 1.00 91.44 388 SER A CA 1
ATOM 3115 C C . SER A 1 388 ? 23.822 -0.269 -9.094 1.00 91.44 388 SER A C 1
ATOM 3117 O O . SER A 1 388 ? 22.738 -0.184 -9.682 1.00 91.44 388 SER A O 1
ATOM 3119 N N . LEU A 1 389 ? 24.680 -1.264 -9.333 1.00 90.88 389 LEU A N 1
ATOM 3120 C CA . LEU A 1 389 ? 24.404 -2.340 -10.279 1.00 90.88 389 LEU A CA 1
ATOM 3121 C C . LEU A 1 389 ? 23.232 -3.208 -9.810 1.00 90.88 389 LEU A C 1
ATOM 3123 O O . LEU A 1 389 ? 22.286 -3.412 -10.572 1.00 90.88 389 LEU A O 1
ATOM 3127 N N . PHE A 1 390 ? 23.242 -3.643 -8.552 1.00 93.62 390 PHE A N 1
ATOM 3128 C CA . PHE A 1 390 ? 22.175 -4.450 -7.971 1.00 93.62 390 PHE A CA 1
ATOM 3129 C C . PHE A 1 390 ? 20.836 -3.709 -7.978 1.00 93.62 390 PHE A C 1
ATOM 3131 O O . PHE A 1 390 ? 19.821 -4.250 -8.417 1.00 93.62 390 PHE A O 1
ATOM 3138 N N . LYS A 1 391 ? 20.837 -2.421 -7.609 1.00 92.56 391 LYS A N 1
ATOM 3139 C CA . LYS A 1 391 ? 19.661 -1.548 -7.693 1.00 92.56 391 LYS A CA 1
ATOM 3140 C C . LYS A 1 391 ? 19.088 -1.503 -9.118 1.00 92.56 391 LYS A C 1
ATOM 3142 O O . LYS A 1 391 ? 17.873 -1.598 -9.277 1.00 92.56 391 LYS A O 1
ATOM 3147 N N . LYS A 1 392 ? 19.931 -1.405 -10.153 1.00 88.56 392 LYS A N 1
ATOM 3148 C CA . LYS A 1 392 ? 19.492 -1.419 -11.563 1.00 88.56 392 LYS A CA 1
ATOM 3149 C C . LYS A 1 392 ? 18.909 -2.763 -11.984 1.00 88.56 392 LYS A C 1
ATOM 3151 O O . LYS A 1 392 ? 17.934 -2.778 -12.726 1.00 88.56 392 LYS A O 1
ATOM 3156 N N . VAL A 1 393 ? 19.496 -3.865 -11.528 1.00 90.25 393 VAL A N 1
ATOM 3157 C CA . VAL A 1 393 ? 19.042 -5.221 -11.861 1.00 90.25 393 VAL A CA 1
ATOM 3158 C C . VAL A 1 393 ? 17.701 -5.519 -11.204 1.00 90.25 393 VAL A C 1
ATOM 3160 O O . VAL A 1 393 ? 16.807 -6.040 -11.862 1.00 90.25 393 VAL A O 1
ATOM 3163 N N . LEU A 1 394 ? 17.526 -5.121 -9.939 1.00 90.75 394 LEU A N 1
ATOM 3164 C CA . LEU A 1 394 ? 16.240 -5.235 -9.256 1.00 90.75 394 LEU A CA 1
ATOM 3165 C C . LEU A 1 394 ? 15.142 -4.517 -10.022 1.00 90.75 394 LEU A C 1
ATOM 3167 O O . LEU A 1 394 ? 14.019 -4.992 -10.013 1.00 90.75 394 LEU A O 1
ATOM 3171 N N . GLU A 1 395 ? 15.437 -3.393 -10.672 1.00 86.56 395 GLU A N 1
ATOM 3172 C CA . GLU A 1 395 ? 14.464 -2.643 -11.465 1.00 86.56 395 GLU A CA 1
ATOM 3173 C C . GLU A 1 395 ? 14.244 -3.273 -12.836 1.00 86.56 395 GLU A C 1
ATOM 3175 O O . GLU A 1 395 ? 13.099 -3.391 -13.251 1.00 86.56 395 GLU A O 1
ATOM 3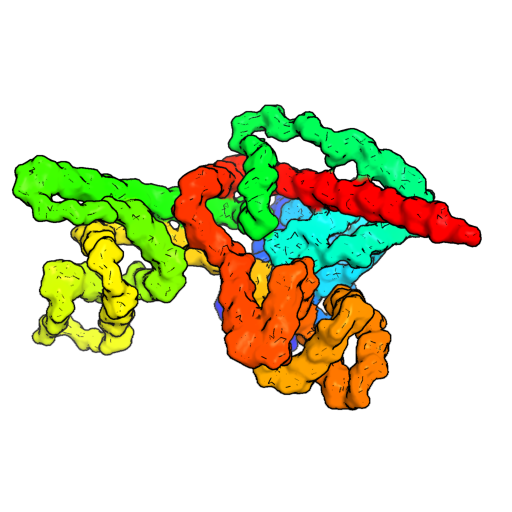180 N N . ASP A 1 396 ? 15.301 -3.745 -13.495 1.00 82.75 396 ASP A N 1
ATOM 3181 C CA . ASP A 1 396 ? 15.286 -4.286 -14.850 1.00 82.75 396 ASP A CA 1
ATOM 3182 C C . ASP A 1 396 ? 15.994 -5.646 -14.928 1.00 82.75 396 ASP A C 1
ATOM 3184 O O . ASP A 1 396 ? 17.226 -5.742 -14.982 1.00 82.75 396 ASP A O 1
ATOM 3188 N N . LYS A 1 397 ? 15.182 -6.706 -14.997 1.00 78.06 397 LYS A N 1
ATOM 3189 C CA . LYS A 1 397 ? 15.653 -8.093 -15.051 1.00 78.06 397 LYS A CA 1
ATOM 3190 C C . LYS A 1 397 ? 16.526 -8.396 -16.269 1.00 78.06 397 LYS A C 1
ATOM 3192 O O . LYS A 1 397 ? 17.330 -9.317 -16.207 1.00 78.06 397 LYS A O 1
ATOM 3197 N N . GLU A 1 398 ? 16.422 -7.640 -17.365 1.00 78.50 398 GLU A N 1
ATOM 3198 C CA . GLU A 1 398 ? 17.266 -7.867 -18.548 1.00 78.50 398 GLU A CA 1
ATOM 3199 C C . GLU A 1 398 ? 18.738 -7.540 -18.260 1.00 78.50 398 GLU A C 1
ATOM 3201 O O . GLU A 1 398 ? 19.652 -8.061 -18.902 1.00 78.50 398 GLU A O 1
ATOM 3206 N N . LYS A 1 399 ? 18.992 -6.729 -17.227 1.00 83.00 399 LYS A N 1
ATOM 3207 C CA . LYS A 1 399 ? 20.339 -6.361 -16.781 1.00 83.00 399 LYS A CA 1
ATOM 3208 C C . LYS A 1 399 ? 20.970 -7.382 -15.834 1.00 83.00 399 LYS A C 1
ATOM 3210 O O . LYS A 1 399 ? 22.142 -7.210 -15.490 1.00 83.00 399 LYS A O 1
ATOM 3215 N N . ILE A 1 400 ? 20.259 -8.453 -15.459 1.00 86.50 400 ILE A N 1
ATOM 3216 C CA . ILE A 1 400 ? 20.728 -9.459 -14.489 1.00 86.50 400 ILE A CA 1
ATOM 3217 C C . ILE A 1 400 ? 22.066 -10.080 -14.866 1.00 86.50 400 ILE A C 1
ATOM 3219 O O . ILE A 1 400 ? 22.905 -10.296 -13.997 1.00 86.50 400 ILE A O 1
ATOM 3223 N N . HIS A 1 401 ? 22.317 -10.282 -16.163 1.00 85.75 401 HIS A N 1
ATOM 3224 C CA . HIS A 1 401 ? 23.544 -10.909 -16.643 1.00 85.75 401 HIS A CA 1
ATOM 3225 C C . HIS A 1 401 ? 24.813 -10.198 -16.166 1.00 85.75 401 HIS A C 1
ATOM 3227 O O . HIS A 1 401 ? 25.791 -10.876 -15.872 1.00 85.75 401 HIS A O 1
ATOM 3233 N N . LYS A 1 402 ? 24.800 -8.863 -16.047 1.00 86.12 402 LYS A N 1
ATOM 3234 C CA . LYS A 1 402 ? 25.977 -8.095 -15.613 1.00 86.12 402 LYS A CA 1
ATOM 3235 C C . LYS A 1 402 ? 26.329 -8.358 -14.151 1.00 86.12 402 LYS A C 1
ATOM 3237 O O . LYS A 1 402 ? 27.484 -8.604 -13.853 1.00 86.12 402 LYS A O 1
ATOM 3242 N N . PHE A 1 403 ? 25.335 -8.362 -13.267 1.00 88.44 403 PHE A N 1
ATOM 3243 C CA . PHE A 1 403 ? 25.557 -8.648 -11.847 1.00 88.44 403 PHE A CA 1
ATOM 3244 C C . PHE A 1 403 ? 25.832 -10.134 -11.606 1.00 88.44 403 PHE A C 1
ATOM 3246 O O . PHE A 1 403 ? 26.686 -10.501 -10.809 1.00 88.44 403 PHE A O 1
ATOM 3253 N N . ARG A 1 404 ? 25.160 -11.010 -12.359 1.00 89.94 404 ARG A N 1
ATOM 3254 C CA . ARG A 1 404 ? 25.331 -12.460 -12.257 1.00 89.94 404 ARG A CA 1
ATOM 3255 C C . ARG A 1 404 ? 26.776 -12.905 -12.492 1.00 89.94 404 ARG A C 1
ATOM 3257 O O . ARG A 1 404 ? 27.249 -13.783 -11.782 1.00 89.94 404 ARG A O 1
ATOM 3264 N N . VAL A 1 405 ? 27.470 -12.336 -13.481 1.00 88.56 405 VAL A N 1
ATOM 3265 C CA . VAL A 1 405 ? 28.866 -12.719 -13.778 1.00 88.56 405 VAL A CA 1
ATOM 3266 C C . VAL A 1 405 ? 29.871 -12.218 -12.738 1.00 88.56 405 VAL A C 1
ATOM 3268 O O . VAL A 1 405 ? 30.995 -12.706 -12.718 1.00 88.56 405 VAL A O 1
ATOM 3271 N N . GLU A 1 406 ? 29.477 -11.274 -11.880 1.00 87.50 406 GLU A N 1
ATOM 3272 C CA . GLU A 1 406 ? 30.294 -10.778 -10.765 1.00 87.50 406 GLU A CA 1
ATOM 3273 C C . GLU A 1 406 ? 30.165 -11.657 -9.511 1.00 87.50 406 GLU A C 1
ATOM 3275 O O . GLU A 1 406 ? 30.941 -11.498 -8.569 1.00 87.50 406 GLU A O 1
ATOM 3280 N N . LEU A 1 407 ? 29.217 -12.603 -9.490 1.00 89.44 407 LEU A N 1
ATOM 3281 C CA . LEU A 1 407 ? 29.083 -13.556 -8.391 1.00 89.44 407 LEU A CA 1
ATOM 3282 C C . LEU A 1 407 ? 30.151 -14.666 -8.487 1.00 89.44 407 LEU A C 1
ATOM 3284 O O . LEU A 1 407 ? 30.353 -15.228 -9.569 1.00 89.44 407 LEU A O 1
ATOM 3288 N N . PRO A 1 408 ? 30.808 -15.014 -7.363 1.00 85.81 408 PRO A N 1
ATOM 3289 C CA . PRO A 1 408 ? 31.985 -15.884 -7.314 1.00 85.81 408 PRO A CA 1
ATOM 3290 C C . PRO A 1 408 ? 31.741 -17.333 -7.750 1.00 85.81 408 PRO A C 1
ATOM 3292 O O . PRO A 1 408 ? 32.673 -17.978 -8.232 1.00 85.81 408 PRO A O 1
ATOM 3295 N N . ASP A 1 409 ? 30.524 -17.863 -7.598 1.00 91.38 409 ASP A N 1
ATOM 3296 C CA . ASP A 1 409 ? 30.220 -19.256 -7.925 1.00 91.38 409 ASP A CA 1
ATOM 3297 C C . ASP A 1 409 ? 28.815 -19.470 -8.509 1.00 91.38 409 ASP A C 1
ATOM 3299 O O . ASP A 1 409 ? 27.939 -18.602 -8.488 1.00 91.38 409 ASP A O 1
ATOM 3303 N N . LYS A 1 410 ? 28.611 -20.670 -9.065 1.00 92.19 410 LYS A N 1
ATOM 3304 C CA . LYS A 1 410 ? 27.368 -21.073 -9.729 1.00 92.19 410 LYS A CA 1
ATOM 3305 C C . LYS A 1 410 ? 26.183 -21.186 -8.762 1.00 92.19 410 LYS A C 1
ATOM 3307 O O . LYS A 1 410 ? 25.062 -20.906 -9.171 1.00 92.19 410 LYS A O 1
ATOM 3312 N N . THR A 1 411 ? 26.421 -21.534 -7.500 1.00 92.94 411 THR A N 1
ATOM 3313 C CA . THR A 1 411 ? 25.375 -21.656 -6.477 1.00 92.94 411 THR A CA 1
ATOM 3314 C C . THR A 1 411 ? 24.755 -20.295 -6.179 1.00 92.94 411 THR A C 1
ATOM 3316 O O . THR A 1 411 ? 23.533 -20.166 -6.192 1.00 92.94 411 THR A O 1
ATOM 3319 N N . GLN A 1 412 ? 25.575 -19.255 -5.998 1.00 92.19 412 GLN A N 1
ATOM 3320 C CA . GLN A 1 412 ? 25.082 -17.886 -5.818 1.00 92.19 412 GLN A CA 1
ATOM 3321 C C . GLN A 1 412 ? 24.374 -17.365 -7.072 1.00 92.19 412 GLN A C 1
ATOM 3323 O O . GLN A 1 412 ? 23.360 -16.681 -6.972 1.00 92.19 412 GLN A O 1
ATOM 3328 N N . GLN A 1 413 ? 24.864 -17.710 -8.266 1.00 93.12 413 GLN A N 1
ATOM 3329 C CA . GLN A 1 413 ? 24.185 -17.346 -9.513 1.00 93.12 413 GLN A CA 1
ATOM 3330 C C . GLN A 1 413 ? 22.805 -17.999 -9.646 1.00 93.12 413 GLN A C 1
ATOM 3332 O O . GLN A 1 413 ? 21.878 -17.353 -10.123 1.00 93.12 413 GLN A O 1
ATOM 3337 N N . ASP A 1 414 ? 22.665 -19.263 -9.248 1.00 92.25 414 ASP A N 1
ATOM 3338 C CA . ASP A 1 414 ? 21.391 -19.980 -9.316 1.00 92.25 414 ASP A CA 1
ATOM 3339 C C . ASP A 1 414 ? 20.417 -19.487 -8.233 1.00 92.25 414 ASP A C 1
ATOM 3341 O O . ASP A 1 414 ? 19.227 -19.338 -8.498 1.00 92.25 414 ASP A O 1
ATOM 3345 N N . ALA A 1 415 ? 20.914 -19.143 -7.041 1.00 92.50 415 ALA A N 1
ATOM 3346 C CA . ALA A 1 415 ? 20.112 -18.494 -6.005 1.00 92.50 415 ALA A CA 1
ATOM 3347 C C . ALA A 1 415 ? 19.682 -17.070 -6.405 1.00 92.50 415 ALA A C 1
ATOM 3349 O O . ALA A 1 415 ? 18.545 -16.681 -6.145 1.00 92.50 415 ALA A O 1
ATOM 3350 N N . LEU A 1 416 ? 20.537 -16.310 -7.101 1.00 93.44 416 LEU A N 1
ATOM 3351 C CA . LEU A 1 416 ? 20.149 -15.035 -7.707 1.00 93.44 416 LEU A CA 1
ATOM 3352 C C . LEU A 1 416 ? 19.026 -15.252 -8.727 1.00 93.44 416 LEU A C 1
ATOM 3354 O O . LEU A 1 416 ? 18.022 -14.549 -8.672 1.00 93.44 416 LEU A O 1
ATOM 3358 N N . ASP A 1 417 ? 19.159 -16.235 -9.622 1.00 91.06 417 ASP A N 1
ATOM 3359 C CA . ASP A 1 417 ? 18.104 -16.556 -10.587 1.00 91.06 417 ASP A CA 1
ATOM 3360 C C . ASP A 1 417 ? 16.777 -16.872 -9.855 1.00 91.06 417 ASP A C 1
ATOM 3362 O O . ASP A 1 417 ? 15.746 -16.316 -10.223 1.00 91.06 417 ASP A O 1
ATOM 3366 N N . GLN A 1 418 ? 16.800 -17.646 -8.761 1.00 91.12 418 GLN A N 1
ATOM 3367 C CA . GLN A 1 418 ? 15.609 -17.932 -7.939 1.00 91.12 418 GLN A CA 1
ATOM 3368 C C . GLN A 1 418 ? 14.991 -16.680 -7.299 1.00 91.12 418 GLN A C 1
ATOM 3370 O O . GLN A 1 418 ? 13.770 -16.529 -7.308 1.00 91.12 418 GLN A O 1
ATOM 3375 N N . VAL A 1 419 ? 15.810 -15.762 -6.770 1.00 92.38 419 VAL A N 1
ATOM 3376 C CA . VAL A 1 419 ? 15.328 -14.472 -6.240 1.00 92.38 419 VAL A CA 1
ATOM 3377 C C . VAL A 1 419 ? 14.594 -13.687 -7.328 1.00 92.38 419 VAL A C 1
ATOM 3379 O O . VAL A 1 419 ? 13.572 -13.075 -7.047 1.00 92.38 419 VAL A O 1
ATOM 3382 N N . PHE A 1 420 ? 15.082 -13.718 -8.570 1.00 90.31 420 PHE A N 1
ATOM 3383 C CA . PHE A 1 420 ? 14.473 -13.009 -9.701 1.00 90.31 420 PHE A CA 1
ATOM 3384 C C . PHE A 1 420 ? 13.310 -13.755 -10.369 1.00 90.31 420 PHE A C 1
ATOM 3386 O O . PHE A 1 420 ? 12.548 -13.143 -11.122 1.00 90.31 420 PHE A O 1
ATOM 3393 N N . GLU A 1 421 ? 13.148 -15.049 -10.098 1.00 88.00 421 GLU A N 1
ATOM 3394 C CA . GLU A 1 421 ? 11.939 -15.800 -10.440 1.00 88.00 421 GLU A CA 1
ATOM 3395 C C . GLU A 1 421 ? 10.781 -15.499 -9.478 1.00 88.00 421 GLU A C 1
ATOM 3397 O O . GLU A 1 421 ? 9.622 -15.554 -9.893 1.00 88.00 421 GLU A O 1
ATOM 3402 N N . ASP A 1 422 ? 11.084 -15.114 -8.235 1.00 89.12 422 ASP A N 1
ATOM 3403 C CA . ASP A 1 422 ? 10.107 -14.691 -7.235 1.00 89.12 422 ASP A CA 1
ATOM 3404 C C . ASP A 1 422 ? 9.993 -13.157 -7.158 1.00 89.12 422 ASP A C 1
ATOM 3406 O O . ASP A 1 422 ? 10.738 -12.464 -6.458 1.00 89.12 422 ASP A O 1
ATOM 3410 N N . MET A 1 423 ? 8.995 -12.604 -7.851 1.00 87.31 423 MET A N 1
ATOM 3411 C CA . MET A 1 423 ? 8.755 -11.157 -7.863 1.00 87.31 423 MET A CA 1
ATOM 3412 C C . MET A 1 423 ? 8.489 -10.565 -6.474 1.00 87.31 423 MET A C 1
ATOM 3414 O O . MET A 1 423 ? 8.811 -9.394 -6.262 1.00 87.31 423 MET A O 1
ATOM 3418 N N . ASN A 1 424 ? 7.977 -11.345 -5.516 1.00 89.56 424 ASN A N 1
ATOM 3419 C CA . ASN A 1 424 ? 7.787 -10.873 -4.147 1.00 89.56 424 ASN A CA 1
ATOM 3420 C C . ASN A 1 424 ? 9.138 -10.621 -3.463 1.00 89.56 424 ASN A C 1
ATOM 3422 O O . ASN A 1 424 ? 9.299 -9.617 -2.763 1.00 89.56 424 ASN A O 1
ATOM 3426 N N . GLN A 1 425 ? 10.141 -11.469 -3.707 1.00 93.19 425 GLN A N 1
ATOM 3427 C CA . GLN A 1 425 ? 11.503 -11.246 -3.211 1.00 93.19 425 GLN A CA 1
ATOM 3428 C C . GLN A 1 425 ? 12.137 -10.014 -3.866 1.00 93.19 425 GLN A C 1
ATOM 3430 O O . GLN A 1 425 ? 12.662 -9.154 -3.157 1.00 93.19 425 GLN A O 1
ATOM 3435 N N . VAL A 1 426 ? 12.014 -9.858 -5.191 1.00 92.06 426 VAL A N 1
ATOM 3436 C CA . VAL A 1 426 ? 12.510 -8.663 -5.908 1.00 92.06 426 VAL A CA 1
ATOM 3437 C C . VAL A 1 426 ? 11.896 -7.383 -5.339 1.00 92.06 426 VAL A C 1
ATOM 3439 O O . VAL A 1 426 ? 12.608 -6.426 -5.034 1.00 92.06 426 VAL A O 1
ATOM 3442 N N . PHE A 1 427 ? 10.575 -7.357 -5.182 1.00 91.06 427 PHE A N 1
ATOM 3443 C CA . PHE A 1 427 ? 9.840 -6.225 -4.627 1.00 91.06 427 PHE A CA 1
ATOM 3444 C C . PHE A 1 427 ? 10.239 -5.925 -3.182 1.00 91.06 427 PHE A C 1
ATOM 3446 O O . PHE A 1 427 ? 10.499 -4.768 -2.852 1.00 91.06 427 PHE A O 1
ATOM 3453 N N . SER A 1 428 ? 10.392 -6.951 -2.349 1.00 93.38 428 SER A N 1
ATOM 3454 C CA . SER A 1 428 ? 10.826 -6.790 -0.960 1.00 93.38 428 SER A CA 1
ATOM 3455 C C . SER A 1 428 ? 12.233 -6.192 -0.857 1.00 93.38 428 SER A C 1
ATOM 3457 O O . SER A 1 428 ? 12.468 -5.264 -0.081 1.00 93.38 428 SER A O 1
ATOM 3459 N N . LEU A 1 429 ? 13.158 -6.641 -1.711 1.00 94.94 429 LEU A N 1
ATOM 3460 C CA . LEU A 1 429 ? 14.508 -6.083 -1.806 1.00 94.94 429 LEU A CA 1
ATOM 3461 C C . LEU A 1 429 ? 14.513 -4.641 -2.324 1.00 94.94 429 LEU A C 1
ATOM 3463 O O . LEU A 1 429 ? 15.301 -3.824 -1.850 1.00 94.94 429 LEU A O 1
ATOM 3467 N N . ARG A 1 430 ? 13.623 -4.279 -3.258 1.00 93.44 430 ARG A N 1
ATOM 3468 C CA . ARG A 1 430 ? 13.474 -2.875 -3.678 1.00 93.44 430 ARG A CA 1
ATOM 3469 C C . ARG A 1 430 ? 13.044 -1.987 -2.515 1.00 93.44 430 ARG A C 1
ATOM 3471 O O . ARG A 1 430 ? 13.635 -0.923 -2.350 1.00 93.44 430 ARG A O 1
ATOM 3478 N N . VAL A 1 431 ? 12.079 -2.428 -1.702 1.00 92.69 431 VAL A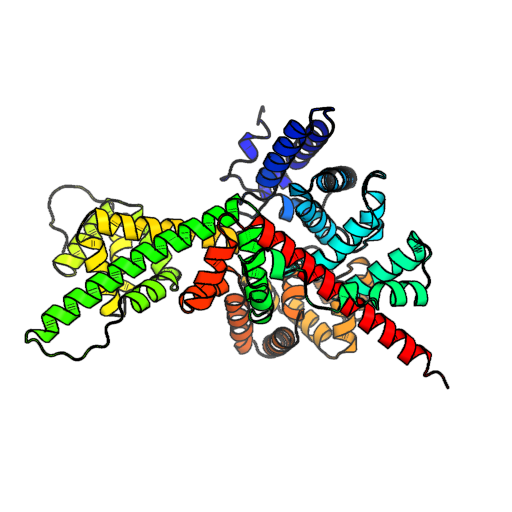 N 1
ATOM 3479 C CA . VAL A 1 431 ? 11.638 -1.688 -0.505 1.00 92.69 431 VAL A CA 1
ATOM 3480 C C . VAL A 1 431 ? 12.797 -1.492 0.468 1.00 92.69 431 VAL A C 1
ATOM 3482 O O . VAL A 1 431 ? 13.022 -0.375 0.926 1.00 92.69 431 VAL A O 1
ATOM 3485 N N . ALA A 1 432 ? 13.584 -2.535 0.735 1.00 93.19 432 ALA A N 1
ATOM 3486 C CA . ALA A 1 432 ? 14.736 -2.442 1.635 1.00 93.19 432 ALA A CA 1
ATOM 3487 C C . ALA A 1 432 ? 15.840 -1.483 1.137 1.00 93.19 432 ALA A C 1
ATOM 3489 O O . ALA A 1 432 ? 16.672 -1.038 1.920 1.00 93.19 432 ALA A O 1
ATOM 3490 N N . LEU A 1 433 ? 15.843 -1.141 -0.157 1.00 93.06 433 LEU A N 1
ATOM 3491 C CA . LEU A 1 433 ? 16.864 -0.319 -0.817 1.00 93.06 433 LEU A CA 1
ATOM 3492 C C . LEU A 1 433 ? 16.326 1.020 -1.350 1.00 93.06 433 LEU A C 1
ATOM 3494 O O . LEU A 1 433 ? 16.986 1.655 -2.187 1.00 93.06 433 LEU A O 1
ATOM 3498 N N . ILE A 1 434 ? 15.117 1.417 -0.942 1.00 89.06 434 ILE A N 1
ATOM 3499 C CA . ILE A 1 434 ? 14.431 2.599 -1.482 1.00 89.06 434 ILE A CA 1
ATOM 3500 C C . ILE A 1 434 ? 14.979 3.917 -0.915 1.00 89.06 434 ILE A C 1
ATOM 3502 O O . ILE A 1 434 ? 14.975 4.927 -1.617 1.00 89.06 434 ILE A O 1
ATOM 3506 N N . ASP A 1 435 ? 15.477 3.905 0.322 1.00 89.06 435 ASP A N 1
ATOM 3507 C CA . ASP A 1 435 ? 16.080 5.051 1.003 1.00 89.06 435 ASP A CA 1
ATOM 3508 C C . ASP A 1 435 ? 17.282 4.630 1.855 1.00 89.06 435 ASP A C 1
ATOM 3510 O O . ASP A 1 435 ? 17.456 3.452 2.177 1.00 89.06 435 ASP A O 1
ATOM 3514 N N . ASP A 1 436 ? 18.108 5.612 2.213 1.00 89.94 436 ASP A N 1
ATOM 3515 C CA . ASP A 1 436 ? 19.369 5.384 2.920 1.00 89.94 436 ASP A CA 1
ATOM 3516 C C . ASP A 1 436 ? 19.154 4.808 4.325 1.00 89.94 436 ASP A C 1
ATOM 3518 O O . ASP A 1 436 ? 19.937 3.977 4.771 1.00 89.94 436 ASP A O 1
ATOM 3522 N N . GLY A 1 437 ? 18.066 5.170 5.013 1.00 92.06 437 GLY A N 1
ATOM 3523 C CA . GLY A 1 437 ? 17.776 4.646 6.349 1.00 92.06 437 GLY A CA 1
ATOM 3524 C C . GLY A 1 437 ? 17.532 3.137 6.332 1.00 92.06 437 GLY A C 1
ATOM 3525 O O . GLY A 1 437 ? 18.087 2.409 7.153 1.00 92.06 437 GLY A O 1
ATOM 3526 N N . ARG A 1 438 ? 16.745 2.653 5.365 1.00 93.25 438 ARG A N 1
ATOM 3527 C CA . ARG A 1 438 ? 16.511 1.212 5.169 1.00 93.25 438 ARG A CA 1
ATOM 3528 C C . ARG A 1 438 ? 17.751 0.476 4.687 1.00 93.25 438 ARG A C 1
ATOM 3530 O O . ARG A 1 438 ? 18.018 -0.623 5.167 1.00 93.25 438 ARG A O 1
ATOM 3537 N N . LEU A 1 439 ? 18.512 1.088 3.781 1.00 94.94 439 LEU A N 1
ATOM 3538 C CA . LEU A 1 439 ? 19.763 0.526 3.281 1.00 94.94 439 LEU A CA 1
ATOM 3539 C C . LEU A 1 439 ? 20.767 0.289 4.415 1.00 94.94 439 LEU A C 1
ATOM 3541 O O . LEU A 1 439 ? 21.359 -0.784 4.476 1.00 94.94 439 LEU A O 1
ATOM 3545 N N . GLU A 1 440 ? 20.944 1.257 5.316 1.00 95.06 440 GLU A N 1
ATOM 3546 C CA . GLU A 1 440 ? 21.867 1.116 6.446 1.00 95.06 440 GLU A CA 1
ATOM 3547 C C . GLU A 1 440 ? 21.414 0.027 7.428 1.00 95.06 440 GLU A C 1
ATOM 3549 O O . GLU A 1 440 ? 22.234 -0.769 7.886 1.00 95.06 440 GLU A O 1
ATOM 3554 N N . LEU A 1 441 ? 20.107 -0.084 7.692 1.00 95.75 441 LEU A N 1
ATOM 3555 C CA . LEU A 1 441 ? 19.567 -1.183 8.497 1.00 95.75 441 LEU A CA 1
ATOM 3556 C C . LEU A 1 441 ? 19.783 -2.543 7.821 1.00 95.75 441 LEU A C 1
ATOM 3558 O O . LEU A 1 441 ? 20.185 -3.497 8.483 1.00 95.75 441 LEU A O 1
ATOM 3562 N N . LEU A 1 442 ? 19.571 -2.635 6.505 1.00 96.12 442 LEU A N 1
ATOM 3563 C CA . LEU A 1 442 ? 19.821 -3.864 5.754 1.00 96.12 442 LEU A CA 1
ATOM 3564 C C . LEU A 1 442 ? 21.310 -4.235 5.770 1.00 96.12 442 LEU A C 1
ATOM 3566 O O . LEU A 1 442 ? 21.640 -5.393 6.001 1.00 96.12 442 LEU A O 1
ATOM 3570 N N . ARG A 1 443 ? 22.213 -3.264 5.577 1.00 95.94 443 ARG A N 1
ATOM 3571 C CA . ARG A 1 443 ? 23.666 -3.468 5.702 1.00 95.94 443 ARG A CA 1
ATOM 3572 C C . ARG A 1 443 ? 24.030 -3.998 7.086 1.00 95.94 443 ARG A C 1
ATOM 3574 O O . ARG A 1 443 ? 24.849 -4.908 7.183 1.00 95.94 443 ARG A O 1
ATOM 3581 N N . ALA A 1 444 ? 23.426 -3.463 8.145 1.00 95.25 444 ALA A N 1
ATOM 3582 C CA . ALA A 1 444 ? 23.643 -3.959 9.499 1.00 95.25 444 ALA A CA 1
ATOM 3583 C C . ALA A 1 444 ? 23.148 -5.407 9.657 1.00 95.25 444 ALA A C 1
ATOM 3585 O O . ALA A 1 444 ? 23.909 -6.247 10.120 1.00 95.25 444 ALA A O 1
ATOM 3586 N N . ALA A 1 445 ? 21.929 -5.715 9.204 1.00 95.69 445 ALA A N 1
ATOM 3587 C CA . ALA A 1 445 ? 21.331 -7.050 9.302 1.00 95.69 445 ALA A CA 1
ATOM 3588 C C . ALA A 1 445 ? 22.072 -8.128 8.500 1.00 95.69 445 ALA A C 1
ATOM 3590 O O . ALA A 1 445 ? 22.161 -9.267 8.943 1.00 95.69 445 ALA A O 1
ATOM 3591 N N . VAL A 1 446 ? 22.630 -7.772 7.341 1.00 95.56 446 VAL A N 1
ATOM 3592 C CA . VAL A 1 446 ? 23.447 -8.688 6.531 1.00 95.56 446 VAL A CA 1
ATOM 3593 C C . VAL A 1 446 ? 24.749 -9.065 7.250 1.00 95.56 446 VAL A C 1
ATOM 3595 O O . VAL A 1 446 ? 25.210 -10.191 7.111 1.00 95.56 446 VAL A O 1
ATOM 3598 N N . ASN A 1 447 ? 25.324 -8.154 8.041 1.00 92.62 447 ASN A N 1
ATOM 3599 C CA . ASN A 1 447 ? 26.579 -8.392 8.766 1.00 92.62 447 ASN A CA 1
ATOM 3600 C C . ASN A 1 447 ? 26.380 -8.934 10.193 1.00 92.62 447 ASN A C 1
ATOM 3602 O O . ASN A 1 447 ? 27.310 -9.497 10.771 1.00 92.62 447 ASN A O 1
ATOM 3606 N N . ASP A 1 448 ? 25.204 -8.725 10.782 1.00 92.69 448 ASP A N 1
ATOM 3607 C CA . ASP A 1 448 ? 24.887 -9.082 12.160 1.00 92.69 448 ASP A CA 1
ATOM 3608 C C . ASP A 1 448 ? 23.429 -9.540 12.267 1.00 92.69 448 ASP A C 1
ATOM 3610 O O . ASP A 1 448 ? 22.491 -8.745 12.168 1.00 92.69 448 ASP A O 1
ATOM 3614 N N . ASN A 1 449 ? 23.238 -10.836 12.519 1.00 88.25 449 ASN A N 1
ATOM 3615 C CA . ASN A 1 449 ? 21.913 -11.438 12.618 1.00 88.25 449 ASN A CA 1
ATOM 3616 C C . ASN A 1 449 ? 21.078 -10.850 13.774 1.00 88.25 449 ASN A C 1
ATOM 3618 O O . ASN A 1 449 ? 19.849 -10.846 13.715 1.00 88.25 449 ASN A O 1
ATOM 3622 N N . GLU A 1 450 ? 21.714 -10.294 14.813 1.00 91.12 450 GLU A N 1
ATOM 3623 C CA . GLU A 1 450 ? 20.994 -9.615 15.898 1.00 91.12 450 GLU A CA 1
ATOM 3624 C C . GLU A 1 450 ? 20.290 -8.335 15.406 1.00 91.12 450 GLU A C 1
ATOM 3626 O O . GLU A 1 450 ? 19.320 -7.883 16.018 1.00 91.12 450 GLU A O 1
ATOM 3631 N N . LYS A 1 451 ? 20.720 -7.776 14.265 1.00 93.94 451 LYS A N 1
ATOM 3632 C CA . LYS A 1 451 ? 20.150 -6.573 13.634 1.00 93.94 451 LYS A CA 1
ATOM 3633 C C . LYS A 1 451 ? 18.996 -6.854 12.678 1.00 93.94 451 LYS A C 1
ATOM 3635 O O . LYS A 1 451 ? 18.346 -5.910 12.229 1.00 93.94 451 LYS A O 1
ATOM 3640 N N . VAL A 1 452 ? 18.670 -8.119 12.406 1.00 91.81 452 VAL A N 1
ATOM 3641 C CA . VAL A 1 452 ? 17.507 -8.480 11.574 1.00 91.81 452 VAL A CA 1
ATOM 3642 C C . VAL A 1 452 ? 16.212 -7.922 12.171 1.00 91.81 452 VAL A C 1
ATOM 3644 O O . VAL A 1 452 ? 15.370 -7.389 11.445 1.00 91.81 452 VAL A O 1
ATOM 3647 N N . MET A 1 453 ? 16.077 -7.950 13.501 1.00 92.19 453 MET A N 1
ATOM 3648 C CA . MET A 1 453 ? 14.897 -7.409 14.180 1.00 92.19 453 MET A CA 1
ATOM 3649 C C . MET A 1 453 ? 14.758 -5.891 14.028 1.00 92.19 453 MET A C 1
ATOM 3651 O O . MET A 1 453 ? 13.635 -5.403 13.917 1.00 92.19 453 MET A O 1
ATOM 3655 N N . ASP A 1 454 ? 15.867 -5.152 13.921 1.00 93.88 454 ASP A N 1
ATOM 3656 C CA . ASP A 1 454 ? 15.835 -3.702 13.693 1.00 93.88 454 ASP A CA 1
ATOM 3657 C C . ASP A 1 454 ? 15.231 -3.377 12.311 1.00 93.88 454 ASP A C 1
ATOM 3659 O O . ASP A 1 454 ? 14.415 -2.458 12.183 1.00 93.88 454 ASP A O 1
ATOM 3663 N N . VAL A 1 455 ? 15.566 -4.168 11.279 1.00 92.06 455 VAL A N 1
ATOM 3664 C CA . VAL A 1 455 ? 14.958 -4.068 9.936 1.00 92.06 455 VAL A CA 1
ATOM 3665 C C . VAL A 1 455 ? 13.469 -4.402 9.995 1.00 92.06 455 VAL A C 1
ATOM 3667 O O . VAL A 1 455 ? 12.641 -3.644 9.482 1.00 92.06 455 VAL A O 1
ATOM 3670 N N . VAL A 1 456 ? 13.119 -5.522 10.634 1.00 90.12 456 VAL A N 1
ATOM 3671 C CA . VAL A 1 456 ? 11.733 -5.989 10.771 1.00 90.12 456 VAL A CA 1
ATOM 3672 C C . VAL A 1 456 ? 10.863 -4.930 11.450 1.00 90.12 456 VAL A C 1
ATOM 3674 O O . VAL A 1 456 ? 9.809 -4.566 10.923 1.00 90.12 456 VAL A O 1
ATOM 3677 N N . ASP A 1 457 ? 11.311 -4.388 12.579 1.00 92.00 457 ASP A N 1
ATOM 3678 C CA . ASP A 1 457 ? 10.565 -3.390 13.343 1.00 92.00 457 ASP A CA 1
ATOM 3679 C C . ASP A 1 457 ? 10.441 -2.065 12.590 1.00 92.00 457 ASP A C 1
ATOM 3681 O O . ASP A 1 457 ? 9.385 -1.422 12.622 1.00 92.00 457 ASP A O 1
ATOM 3685 N N . PHE A 1 458 ? 11.491 -1.659 11.871 1.00 93.12 458 PHE A N 1
ATOM 3686 C CA . PHE A 1 458 ? 11.439 -0.475 11.023 1.00 93.12 458 PHE A CA 1
ATOM 3687 C C . PHE A 1 458 ? 10.394 -0.628 9.914 1.00 93.12 458 PHE A C 1
ATOM 3689 O O . PHE A 1 458 ? 9.551 0.251 9.733 1.00 93.12 458 PHE A O 1
ATOM 3696 N N . LEU A 1 459 ? 10.401 -1.751 9.195 1.00 91.50 459 LEU A N 1
ATOM 3697 C CA . LEU A 1 459 ? 9.460 -1.996 8.101 1.00 91.50 459 LEU A CA 1
ATOM 3698 C C . LEU A 1 459 ? 8.024 -2.146 8.596 1.00 91.50 459 LEU A C 1
ATOM 3700 O O . LEU A 1 459 ? 7.114 -1.605 7.970 1.00 91.50 459 LEU A O 1
ATOM 3704 N N . LYS A 1 460 ? 7.808 -2.791 9.750 1.00 90.75 460 LYS A N 1
ATOM 3705 C CA . LYS A 1 460 ? 6.488 -2.834 10.395 1.00 90.75 460 LYS A CA 1
ATOM 3706 C C . LYS A 1 460 ? 5.955 -1.427 10.648 1.00 90.75 460 LYS A C 1
ATOM 3708 O O . LYS A 1 460 ? 4.826 -1.144 10.257 1.00 90.75 460 LYS A O 1
ATOM 3713 N N . LYS A 1 461 ? 6.755 -0.518 11.216 1.00 91.81 461 LYS A N 1
ATOM 3714 C CA . LYS A 1 461 ? 6.340 0.879 11.468 1.00 91.81 461 LYS A CA 1
ATOM 3715 C C . LYS A 1 461 ? 5.957 1.640 10.194 1.00 91.81 461 LYS A C 1
ATOM 3717 O O . LYS A 1 461 ? 5.172 2.578 10.268 1.00 91.81 461 LYS A O 1
ATOM 3722 N N . LYS A 1 462 ? 6.506 1.241 9.045 1.00 91.56 462 LYS A N 1
ATOM 3723 C CA . LYS A 1 462 ? 6.264 1.855 7.732 1.00 91.56 462 LYS A CA 1
ATOM 3724 C C . LYS A 1 462 ? 5.059 1.282 6.979 1.00 91.56 462 LYS A C 1
ATOM 3726 O O . LYS A 1 462 ? 4.693 1.844 5.947 1.00 91.56 462 LYS A O 1
ATOM 3731 N N . LYS A 1 463 ? 4.438 0.203 7.475 1.00 91.81 463 LYS A N 1
ATOM 3732 C CA . LYS A 1 463 ? 3.186 -0.321 6.910 1.00 91.81 463 LYS A CA 1
ATOM 3733 C C . LYS A 1 463 ? 2.057 0.697 7.092 1.00 91.81 463 LYS A C 1
ATOM 3735 O O . LYS A 1 463 ? 1.922 1.294 8.163 1.00 91.81 463 LYS A O 1
ATOM 3740 N N . LEU A 1 464 ? 1.211 0.863 6.078 1.00 94.12 464 LEU A N 1
ATOM 3741 C CA . LEU A 1 464 ? 0.096 1.819 6.058 1.00 94.12 464 LEU A CA 1
ATOM 3742 C C . LEU A 1 464 ? -0.853 1.648 7.242 1.00 94.12 464 LEU A C 1
ATOM 3744 O O . LEU A 1 464 ? -1.301 2.644 7.807 1.00 94.12 464 LEU A O 1
ATOM 3748 N N . VAL A 1 465 ? -1.111 0.405 7.651 1.00 93.00 465 VAL A N 1
ATOM 3749 C CA . VAL A 1 465 ? -1.930 0.096 8.831 1.00 93.00 465 VAL A CA 1
ATOM 3750 C C . VAL A 1 465 ? -1.339 0.693 10.115 1.00 93.00 465 VAL A C 1
ATOM 3752 O O . VAL A 1 465 ? -2.044 1.311 10.911 1.00 93.00 465 VAL A O 1
ATOM 3755 N N . ASN A 1 466 ? -0.018 0.617 10.282 1.00 93.81 466 ASN A N 1
ATOM 3756 C CA . ASN A 1 466 ? 0.666 1.156 11.456 1.00 93.81 466 ASN A CA 1
ATOM 3757 C C . ASN A 1 466 ? 0.796 2.682 11.391 1.00 93.81 466 ASN A C 1
ATOM 3759 O O . ASN A 1 466 ? 0.693 3.352 12.420 1.00 93.81 466 ASN A O 1
ATOM 3763 N N . ILE A 1 467 ? 0.921 3.248 10.188 1.00 95.31 467 ILE A N 1
ATOM 3764 C CA . ILE A 1 467 ? 0.829 4.697 9.975 1.00 95.31 467 ILE A CA 1
ATOM 3765 C C . ILE A 1 467 ? -0.574 5.184 10.367 1.00 95.31 467 ILE A C 1
ATOM 3767 O O . ILE A 1 467 ? -0.689 6.149 11.121 1.00 95.31 467 ILE A O 1
ATOM 3771 N N . PHE A 1 468 ? -1.638 4.493 9.946 1.00 96.06 468 PHE A N 1
ATOM 3772 C CA . PHE A 1 468 ? -3.018 4.823 10.315 1.00 96.06 468 PHE A CA 1
ATOM 3773 C C . PHE A 1 468 ? -3.248 4.760 11.829 1.00 96.06 468 PHE A C 1
ATOM 3775 O O . PHE A 1 468 ? -3.753 5.725 12.402 1.00 96.06 468 PHE A O 1
ATOM 3782 N N . ARG A 1 469 ? -2.789 3.691 12.493 1.00 94.62 469 ARG A N 1
ATOM 3783 C CA . ARG A 1 469 ? -2.795 3.569 13.962 1.00 94.62 469 ARG A CA 1
ATOM 3784 C C . ARG A 1 469 ? -2.096 4.750 14.636 1.00 94.62 469 ARG A C 1
ATOM 3786 O O . ARG A 1 469 ? -2.666 5.370 15.528 1.00 94.62 469 ARG A O 1
ATOM 3793 N N . SER A 1 470 ? -0.909 5.128 14.158 1.00 93.75 470 SER A N 1
ATOM 3794 C CA . SER A 1 470 ? -0.152 6.259 14.715 1.00 93.75 470 SER A CA 1
ATOM 3795 C C . SER A 1 470 ? -0.855 7.612 14.535 1.00 93.75 470 SER A C 1
ATOM 3797 O O . SER A 1 470 ? -0.680 8.523 15.348 1.00 93.75 470 SER A O 1
ATOM 3799 N N . LEU A 1 471 ? -1.696 7.759 13.500 1.00 94.00 471 LEU A N 1
ATOM 3800 C CA . LEU A 1 471 ? -2.482 8.976 13.311 1.00 94.00 471 LEU A CA 1
ATOM 3801 C C . LEU A 1 471 ? -3.543 9.164 14.393 1.00 94.00 471 LEU A C 1
ATOM 3803 O O . LEU A 1 471 ? -3.910 10.315 14.638 1.00 94.00 471 LEU A O 1
ATOM 3807 N N . LEU A 1 472 ? -4.010 8.100 15.059 1.00 91.81 472 LEU A N 1
ATOM 3808 C CA . LEU A 1 472 ? -5.047 8.197 16.095 1.00 91.81 472 LEU A CA 1
ATOM 3809 C C . LEU A 1 472 ? -4.627 9.081 17.283 1.00 91.81 472 LEU A C 1
ATOM 3811 O O . LEU A 1 472 ? -5.472 9.717 17.923 1.00 91.81 472 LEU A O 1
ATOM 3815 N N . ASP A 1 473 ? -3.323 9.212 17.518 1.00 90.06 473 ASP A N 1
ATOM 3816 C CA . ASP A 1 473 ? -2.766 10.085 18.554 1.00 90.06 473 ASP A CA 1
ATOM 3817 C C . ASP A 1 473 ? -2.737 11.567 18.137 1.00 90.06 473 ASP A C 1
ATOM 3819 O O . ASP A 1 473 ? -2.592 12.467 18.968 1.00 90.06 473 ASP A O 1
ATOM 3823 N N . SER A 1 474 ? -2.937 11.870 16.849 1.00 91.50 474 SER A N 1
ATOM 3824 C CA . SER A 1 474 ? -2.901 13.226 16.306 1.00 91.50 474 SER A CA 1
ATOM 3825 C C . SER A 1 474 ? -4.282 13.716 15.876 1.00 91.50 474 SER A C 1
ATOM 3827 O O . SER A 1 474 ? -4.695 13.574 14.724 1.00 91.50 474 SER A O 1
ATOM 3829 N N . LYS A 1 475 ? -4.969 14.436 16.775 1.00 90.00 475 LYS A N 1
ATOM 3830 C CA . LYS A 1 475 ? -6.273 15.073 16.487 1.00 90.00 475 LYS A CA 1
ATOM 3831 C C . LYS A 1 475 ? -6.267 15.881 15.181 1.00 90.00 475 LYS A C 1
ATOM 3833 O O . LYS A 1 475 ? -7.219 15.830 14.409 1.00 90.00 475 LYS A O 1
ATOM 3838 N N . LYS A 1 476 ? -5.181 16.616 14.915 1.00 90.50 476 LYS A N 1
ATOM 3839 C CA . LYS A 1 476 ? -5.032 17.425 13.697 1.00 90.50 476 LYS A CA 1
ATOM 3840 C C . LYS A 1 476 ? -5.028 16.554 12.436 1.00 90.50 476 LYS A C 1
ATOM 3842 O O . LYS A 1 476 ? -5.749 16.866 11.493 1.00 90.50 476 LYS A O 1
ATOM 3847 N N . LYS A 1 477 ? -4.242 15.473 12.425 1.00 91.25 477 LYS A N 1
ATOM 3848 C CA . LYS A 1 477 ? -4.096 14.597 11.255 1.00 91.25 477 LYS A CA 1
ATOM 3849 C C . LYS A 1 477 ? -5.335 13.724 11.031 1.00 91.25 477 LYS A C 1
ATOM 3851 O O . LYS A 1 477 ? -5.734 13.563 9.883 1.00 91.25 477 LYS A O 1
ATOM 3856 N N . ILE A 1 478 ? -6.011 13.273 12.093 1.00 91.88 478 ILE A N 1
ATOM 3857 C CA . ILE A 1 478 ? -7.323 12.604 11.983 1.00 91.88 478 ILE A CA 1
ATOM 3858 C C . ILE A 1 478 ? -8.347 13.520 11.324 1.00 91.88 478 ILE A C 1
ATOM 3860 O O . ILE A 1 478 ? -9.027 13.101 10.393 1.00 91.88 478 ILE A O 1
ATOM 3864 N N . ASN A 1 479 ? -8.440 14.780 11.759 1.00 90.06 479 ASN A N 1
ATOM 3865 C CA . ASN A 1 479 ? -9.376 15.734 11.163 1.00 90.06 479 ASN A CA 1
ATOM 3866 C C . ASN A 1 479 ? -9.089 15.946 9.670 1.00 90.06 479 ASN A C 1
ATOM 3868 O O . ASN A 1 479 ? -10.014 16.035 8.866 1.00 90.06 479 ASN A O 1
ATOM 3872 N N . TRP A 1 480 ? -7.811 15.997 9.288 1.00 90.81 480 TRP A N 1
ATOM 3873 C CA . TRP A 1 480 ? -7.412 16.069 7.884 1.00 90.81 480 TRP A CA 1
ATOM 3874 C C . TRP A 1 480 ? -7.807 14.817 7.098 1.00 90.81 480 TRP A C 1
ATOM 3876 O O . TRP A 1 480 ? -8.342 14.950 5.998 1.00 90.81 480 TRP A O 1
ATOM 3886 N N . LEU A 1 481 ? -7.597 13.621 7.653 1.00 92.88 481 LEU A N 1
ATOM 3887 C CA . LEU A 1 481 ? -7.977 12.361 7.011 1.00 92.88 481 LEU A CA 1
ATOM 3888 C C . LEU A 1 481 ? -9.504 12.224 6.888 1.00 92.88 481 LEU A C 1
ATOM 3890 O O . LEU A 1 481 ? -10.006 11.830 5.836 1.00 92.88 481 LEU A O 1
ATOM 3894 N N . GLY A 1 482 ? -10.255 12.621 7.917 1.00 92.56 482 GLY A N 1
ATOM 3895 C CA . GLY A 1 482 ? -11.719 12.661 7.888 1.00 92.56 482 GLY A CA 1
ATOM 3896 C C . GLY A 1 482 ? -12.257 13.634 6.836 1.00 92.56 482 GLY A C 1
ATOM 3897 O O . GLY A 1 482 ? -13.152 13.290 6.064 1.00 92.56 482 GLY A O 1
ATOM 3898 N N . ALA A 1 483 ? -11.665 14.827 6.723 1.00 89.06 483 ALA A N 1
ATOM 3899 C CA . ALA A 1 483 ? -12.007 15.776 5.662 1.00 89.06 483 ALA A CA 1
ATOM 3900 C C . ALA A 1 483 ? -11.678 15.214 4.267 1.00 89.06 483 ALA A C 1
ATOM 3902 O O . ALA A 1 483 ? -12.484 15.343 3.342 1.00 89.06 483 ALA A O 1
ATOM 3903 N N . ALA A 1 484 ? -10.530 14.543 4.126 1.00 89.56 484 ALA A N 1
ATOM 3904 C CA . ALA A 1 484 ? -10.098 13.938 2.872 1.00 89.56 484 ALA A CA 1
ATOM 3905 C C . ALA A 1 484 ? -11.010 12.803 2.394 1.00 89.56 484 ALA A C 1
ATOM 3907 O O . ALA A 1 484 ? -11.205 12.644 1.196 1.00 89.56 484 ALA A O 1
ATOM 3908 N N . THR A 1 485 ? -11.596 12.042 3.312 1.00 91.88 485 THR A N 1
ATOM 3909 C CA . THR A 1 485 ? -12.418 10.854 3.011 1.00 91.88 485 THR A CA 1
ATOM 3910 C C . THR A 1 485 ? -13.921 11.142 2.958 1.00 91.88 485 THR A C 1
ATOM 3912 O O . THR A 1 485 ? -14.729 10.269 2.647 1.00 91.88 485 THR A O 1
ATOM 3915 N N . SER A 1 486 ? -14.312 12.393 3.207 1.00 88.31 486 SER A N 1
ATOM 3916 C CA . SER A 1 486 ? -15.699 12.856 3.156 1.00 88.31 486 SER A CA 1
ATOM 3917 C C . SER A 1 486 ? -16.206 13.051 1.712 1.00 88.31 486 SER A C 1
ATOM 3919 O O . SER A 1 486 ? -15.695 12.482 0.747 1.00 88.31 486 SER A O 1
ATOM 3921 N N . THR A 1 487 ? -17.221 13.899 1.516 1.00 75.31 487 THR A N 1
ATOM 3922 C CA . THR A 1 487 ? -17.774 14.260 0.194 1.00 75.31 487 THR A CA 1
ATOM 3923 C C . THR A 1 487 ? -16.755 14.869 -0.774 1.00 75.31 487 THR A C 1
ATOM 3925 O O . THR A 1 487 ? -17.077 15.065 -1.945 1.00 75.31 487 THR A O 1
ATOM 3928 N N . HIS A 1 488 ? -15.537 15.156 -0.305 1.00 77.81 488 HIS A N 1
ATOM 3929 C CA . HIS A 1 488 ? -14.477 15.811 -1.061 1.00 77.81 488 HIS A CA 1
ATOM 3930 C C . HIS A 1 488 ? -13.336 14.884 -1.512 1.00 77.81 488 HIS A C 1
ATOM 3932 O O . HIS A 1 488 ? -12.310 15.368 -1.996 1.00 77.81 488 HIS A O 1
ATOM 3938 N N . TYR A 1 489 ? -13.491 13.560 -1.388 1.00 85.75 489 TYR A N 1
ATOM 3939 C CA . TYR A 1 489 ? -12.399 12.627 -1.693 1.00 85.75 489 TYR A CA 1
ATOM 3940 C C . TYR A 1 489 ? -11.883 12.741 -3.134 1.00 85.75 489 TYR A C 1
ATOM 3942 O O . TYR A 1 489 ? -10.675 12.682 -3.343 1.00 85.75 489 TYR A O 1
ATOM 3950 N N . LYS A 1 490 ? -12.752 13.003 -4.125 1.00 85.81 490 LYS A N 1
ATOM 3951 C CA . LYS A 1 490 ? -12.325 13.212 -5.523 1.00 85.81 490 LYS A CA 1
ATOM 3952 C C . LYS A 1 490 ? -11.430 14.442 -5.666 1.00 85.81 490 LYS A C 1
ATOM 3954 O O . LYS A 1 490 ? -10.416 14.390 -6.355 1.00 85.81 490 LYS A O 1
ATOM 3959 N N . GLN A 1 491 ? -11.776 15.552 -5.009 1.00 85.12 491 GLN A N 1
ATOM 3960 C CA . GLN A 1 491 ? -10.949 16.761 -5.027 1.00 85.12 491 GLN A CA 1
ATOM 3961 C C . GLN A 1 491 ? -9.579 16.493 -4.397 1.00 85.12 491 GLN A C 1
ATOM 3963 O O . GLN A 1 491 ? -8.563 16.929 -4.937 1.00 85.12 491 GLN A O 1
ATOM 3968 N N . VAL A 1 492 ? -9.541 15.744 -3.292 1.00 87.00 492 VAL A N 1
ATOM 3969 C CA . VAL A 1 492 ? -8.287 15.363 -2.631 1.00 87.00 492 VAL A CA 1
ATOM 3970 C C . VAL A 1 492 ? -7.458 14.406 -3.483 1.00 87.00 492 VAL A C 1
ATOM 3972 O O . VAL A 1 492 ? -6.256 14.615 -3.633 1.00 87.00 492 VAL A O 1
ATOM 3975 N N . GLN A 1 493 ? -8.085 13.416 -4.112 1.00 87.81 493 GLN A N 1
ATOM 3976 C CA . GLN A 1 493 ? -7.430 12.509 -5.050 1.00 87.81 493 GLN A CA 1
ATOM 3977 C C . GLN A 1 493 ? -6.774 13.284 -6.202 1.00 87.81 493 GLN A C 1
ATOM 3979 O O . GLN A 1 493 ? -5.587 13.101 -6.474 1.00 87.81 493 GLN A O 1
ATOM 3984 N N . HIS A 1 494 ? -7.500 14.220 -6.822 1.00 85.94 494 HIS A N 1
ATOM 3985 C CA . HIS A 1 494 ? -6.946 15.089 -7.862 1.00 85.94 494 HIS A CA 1
ATOM 3986 C C . HIS A 1 494 ? -5.820 15.994 -7.344 1.00 85.94 494 HIS A C 1
ATOM 3988 O O . HIS A 1 494 ? -4.833 16.211 -8.048 1.00 85.94 494 HIS A O 1
ATOM 3994 N N . ALA A 1 495 ? -5.932 16.511 -6.118 1.00 85.06 495 ALA A N 1
ATOM 3995 C CA . ALA A 1 495 ? -4.881 17.310 -5.494 1.00 85.06 495 ALA A CA 1
ATOM 3996 C C . ALA A 1 495 ? -3.585 16.506 -5.299 1.00 85.06 495 ALA A C 1
ATOM 3998 O O . ALA A 1 495 ? -2.505 17.002 -5.625 1.00 85.06 495 ALA A O 1
ATOM 3999 N N . LEU A 1 496 ? -3.691 15.260 -4.831 1.00 88.75 496 LEU A N 1
ATOM 4000 C CA . LEU A 1 496 ? -2.563 14.341 -4.663 1.00 88.75 496 LEU A CA 1
ATOM 4001 C C . LEU A 1 496 ? -1.918 13.984 -6.010 1.00 88.75 496 LEU A C 1
ATOM 4003 O O . LEU A 1 496 ? -0.699 14.069 -6.138 1.00 88.75 496 LEU A O 1
ATOM 4007 N N . GLN A 1 497 ? -2.720 13.692 -7.039 1.00 87.75 497 GLN A N 1
ATOM 4008 C CA . GLN A 1 497 ? -2.216 13.444 -8.398 1.00 87.75 497 GLN A CA 1
ATOM 4009 C C . GLN A 1 497 ? -1.460 14.655 -8.961 1.00 87.75 497 GLN A C 1
ATOM 4011 O O . GLN A 1 497 ? -0.370 14.515 -9.514 1.00 87.75 497 GLN A O 1
ATOM 4016 N N . ARG A 1 498 ? -2.005 15.868 -8.798 1.00 86.62 498 ARG A N 1
ATOM 4017 C CA . ARG A 1 498 ? -1.335 17.108 -9.226 1.00 86.62 498 ARG A CA 1
ATOM 4018 C C . ARG A 1 498 ? -0.040 17.358 -8.455 1.00 86.62 498 ARG A C 1
ATOM 4020 O O . ARG A 1 498 ? 0.946 17.768 -9.063 1.00 86.62 498 ARG A O 1
ATOM 4027 N N . ARG A 1 499 ? -0.026 17.097 -7.141 1.00 88.19 499 ARG A N 1
ATOM 4028 C CA . ARG A 1 499 ? 1.185 17.166 -6.308 1.00 88.19 499 ARG A CA 1
ATOM 4029 C C . ARG A 1 499 ? 2.274 16.253 -6.865 1.00 88.19 499 ARG A C 1
ATOM 4031 O O . ARG A 1 499 ? 3.389 16.722 -7.065 1.00 88.19 499 ARG A O 1
ATOM 4038 N N . ASP A 1 500 ? 1.958 14.991 -7.138 1.00 91.56 500 ASP A N 1
ATOM 4039 C CA . ASP A 1 500 ? 2.935 14.022 -7.648 1.00 91.56 500 ASP A CA 1
ATOM 4040 C C . ASP A 1 500 ? 3.474 14.426 -9.020 1.00 91.56 500 ASP A C 1
ATOM 4042 O O . ASP A 1 500 ? 4.681 14.421 -9.243 1.00 91.56 500 ASP A O 1
ATOM 4046 N N . ARG A 1 501 ? 2.584 14.861 -9.918 1.00 90.56 501 ARG A N 1
ATOM 4047 C CA . ARG A 1 501 ? 2.936 15.404 -11.237 1.00 90.56 501 ARG A CA 1
ATOM 4048 C C . ARG A 1 501 ? 3.895 16.590 -11.130 1.00 90.56 501 ARG A C 1
ATOM 4050 O O . ARG A 1 501 ? 4.891 16.645 -11.843 1.00 90.56 501 ARG A O 1
ATOM 4057 N N . ARG A 1 502 ? 3.638 17.513 -10.202 1.00 87.69 502 ARG A N 1
ATOM 4058 C CA . ARG A 1 502 ? 4.521 18.652 -9.924 1.00 87.69 502 ARG A CA 1
ATOM 4059 C C . ARG A 1 502 ? 5.875 18.220 -9.363 1.00 87.69 502 ARG A C 1
ATOM 4061 O O . ARG A 1 502 ? 6.902 18.720 -9.810 1.00 87.69 502 ARG A O 1
ATOM 4068 N N . MET A 1 503 ? 5.887 17.306 -8.394 1.00 90.25 503 MET A N 1
ATOM 4069 C CA . MET A 1 503 ? 7.135 16.774 -7.843 1.00 90.25 503 MET A CA 1
ATOM 4070 C C . MET A 1 503 ? 7.963 16.082 -8.926 1.00 90.25 503 MET A C 1
ATOM 4072 O O . MET A 1 503 ? 9.169 16.289 -8.988 1.00 90.25 503 MET A O 1
ATOM 4076 N N . PHE A 1 504 ? 7.312 15.332 -9.817 1.00 93.62 504 PHE A N 1
ATOM 4077 C CA . PHE A 1 504 ? 7.972 14.669 -10.935 1.00 93.62 504 PHE A CA 1
ATOM 4078 C C . PHE A 1 504 ? 8.552 15.676 -11.936 1.00 93.62 504 PHE A C 1
ATOM 4080 O O . PHE A 1 504 ? 9.715 15.551 -12.303 1.00 93.62 504 PHE A O 1
ATOM 4087 N N . ALA A 1 505 ? 7.794 16.715 -12.315 1.00 91.62 505 ALA A N 1
ATOM 4088 C CA . ALA A 1 505 ? 8.300 17.811 -13.151 1.00 91.62 505 ALA A CA 1
ATOM 4089 C C . ALA A 1 505 ? 9.551 18.468 -12.548 1.00 91.62 505 ALA A C 1
ATOM 4091 O O . ALA A 1 505 ? 10.506 18.748 -13.266 1.00 91.62 505 ALA A O 1
ATOM 4092 N N . MET A 1 506 ? 9.562 18.682 -11.230 1.00 90.12 506 MET A N 1
ATOM 4093 C CA . MET A 1 506 ? 10.697 19.286 -10.534 1.00 90.12 506 MET A CA 1
ATOM 4094 C C . MET A 1 506 ? 11.913 18.349 -10.472 1.00 90.12 506 MET A C 1
ATOM 4096 O O . MET A 1 506 ? 13.030 18.798 -10.712 1.00 90.12 506 MET A O 1
ATOM 4100 N N . GLU A 1 507 ? 11.718 17.051 -10.204 1.00 93.94 507 GLU A N 1
ATOM 4101 C CA . GLU A 1 507 ? 12.796 16.052 -10.300 1.00 93.94 507 GLU A CA 1
ATOM 4102 C C . GLU A 1 507 ? 13.377 15.990 -11.720 1.00 93.94 507 GLU A C 1
ATOM 4104 O O . GLU A 1 507 ? 14.596 15.959 -11.887 1.00 93.94 507 GLU A O 1
ATOM 4109 N N . LEU A 1 508 ? 12.513 16.032 -12.737 1.00 92.69 508 LEU A N 1
ATOM 4110 C CA . LEU A 1 508 ? 12.903 16.034 -14.141 1.00 92.69 508 LEU A CA 1
ATOM 4111 C C . LEU A 1 508 ? 13.709 17.281 -14.507 1.00 92.69 508 LEU A C 1
ATOM 4113 O O . LEU A 1 508 ? 14.795 17.149 -15.063 1.00 92.69 508 LEU A O 1
ATOM 4117 N N . PHE A 1 509 ? 13.223 18.472 -14.157 1.00 90.50 509 PHE A N 1
ATOM 4118 C CA . PHE A 1 509 ? 13.933 19.727 -14.401 1.00 90.50 509 PHE A CA 1
ATOM 4119 C C . PHE A 1 509 ? 15.322 19.731 -13.744 1.00 90.50 509 PHE A C 1
ATOM 4121 O O . PHE A 1 509 ? 16.325 19.954 -14.421 1.00 90.50 509 PHE A O 1
ATOM 4128 N N . ASN A 1 510 ? 15.405 19.370 -12.459 1.00 90.69 510 ASN A N 1
ATOM 4129 C CA . ASN A 1 510 ? 16.677 19.302 -11.734 1.00 90.69 510 ASN A CA 1
ATOM 4130 C C . ASN A 1 510 ? 17.651 18.292 -12.361 1.00 90.69 510 ASN A C 1
ATOM 4132 O O . ASN A 1 510 ? 18.857 18.538 -12.431 1.00 90.69 510 ASN A O 1
ATOM 4136 N N . HIS A 1 511 ? 17.140 17.149 -12.826 1.00 92.31 511 HIS A N 1
ATOM 4137 C CA . HIS A 1 511 ? 17.954 16.152 -13.509 1.00 92.31 511 HIS A CA 1
ATOM 4138 C C . HIS A 1 511 ? 18.502 16.690 -14.836 1.00 92.31 511 HIS A C 1
ATOM 4140 O O . HIS A 1 511 ? 19.696 16.544 -15.100 1.00 92.31 511 HIS A O 1
ATOM 4146 N N . LEU A 1 512 ? 17.676 17.367 -15.636 1.00 89.56 512 LEU A N 1
ATOM 4147 C CA . LEU A 1 512 ? 18.098 17.979 -16.899 1.00 89.56 512 LEU A CA 1
ATOM 4148 C C . LEU A 1 512 ? 19.172 19.056 -16.679 1.00 89.56 512 LEU A C 1
ATOM 4150 O O . LEU A 1 512 ? 20.214 18.994 -17.332 1.00 89.56 512 LEU A O 1
ATOM 4154 N N . GLU A 1 513 ? 19.002 19.947 -15.694 1.00 86.69 513 GLU A N 1
ATOM 4155 C CA . GLU A 1 513 ? 20.041 20.922 -15.329 1.00 86.69 513 GLU A CA 1
ATOM 4156 C C . GLU A 1 513 ? 21.361 20.240 -14.933 1.00 86.69 513 GLU A C 1
ATOM 4158 O O . GLU A 1 513 ? 22.451 20.719 -15.257 1.00 86.69 513 GLU A O 1
ATOM 4163 N N . SER A 1 514 ? 21.287 19.123 -14.200 1.00 87.75 514 SER A N 1
ATOM 4164 C CA . SER A 1 514 ? 22.485 18.396 -13.767 1.00 87.75 514 SER A CA 1
ATOM 4165 C C . SER A 1 514 ? 23.247 17.773 -14.941 1.00 87.75 514 SER A C 1
ATOM 4167 O O . SER A 1 514 ? 24.482 17.773 -14.935 1.00 87.75 514 SER A O 1
ATOM 4169 N N . LEU A 1 515 ? 22.528 17.308 -15.972 1.00 84.25 515 LEU A N 1
ATOM 4170 C CA . LEU A 1 515 ? 23.106 16.769 -17.206 1.00 84.25 515 LEU A CA 1
ATOM 4171 C C . LEU A 1 515 ? 23.788 17.859 -18.041 1.00 84.25 515 LEU A C 1
ATOM 4173 O O . LEU A 1 515 ? 24.835 17.607 -18.635 1.00 84.25 515 LEU A O 1
ATOM 4177 N N . GLU A 1 516 ? 23.230 19.072 -18.085 1.00 75.44 516 GLU A N 1
ATOM 4178 C CA . GLU A 1 516 ? 23.876 20.200 -18.766 1.00 75.44 516 GLU A CA 1
ATOM 4179 C C . GLU A 1 516 ? 25.161 20.633 -18.048 1.00 75.44 516 GLU A C 1
ATOM 4181 O O . GLU A 1 516 ? 26.194 20.827 -18.691 1.00 75.44 516 GLU A O 1
ATOM 4186 N N . LYS A 1 517 ? 25.136 20.698 -16.709 1.00 76.12 517 LYS A N 1
ATOM 4187 C CA . LYS A 1 517 ? 26.317 21.030 -15.893 1.00 76.12 517 LYS A CA 1
ATOM 4188 C C . LYS A 1 517 ? 27.437 20.000 -16.047 1.00 76.12 517 LYS A C 1
ATOM 4190 O O . LYS A 1 517 ? 28.597 20.387 -16.100 1.00 76.12 517 LYS A O 1
ATOM 4195 N N . THR A 1 518 ? 27.116 18.710 -16.161 1.00 71.25 518 THR A N 1
ATOM 4196 C CA . THR A 1 518 ? 28.127 17.657 -16.378 1.00 71.25 518 THR A CA 1
ATOM 4197 C C . THR A 1 518 ? 28.671 17.634 -17.806 1.00 71.25 518 THR A C 1
ATOM 4199 O O . THR A 1 518 ? 29.857 17.383 -17.979 1.00 71.25 518 THR A O 1
ATOM 4202 N N . LYS A 1 519 ? 27.869 17.970 -18.826 1.00 60.81 519 LYS A N 1
ATOM 4203 C CA . LYS A 1 519 ? 28.353 18.116 -20.215 1.00 60.81 519 LYS A CA 1
ATOM 4204 C C . LYS A 1 519 ? 29.158 19.398 -20.462 1.00 60.81 519 LYS A C 1
ATOM 4206 O O . LYS A 1 519 ? 29.917 19.455 -21.420 1.00 60.81 519 LYS A O 1
ATOM 4211 N N . GLY A 1 520 ? 28.999 20.421 -19.621 1.00 50.88 520 GLY A N 1
ATOM 4212 C CA . GLY A 1 520 ? 29.811 21.644 -19.642 1.00 50.88 520 GLY A CA 1
ATOM 4213 C C . GLY A 1 520 ? 31.181 21.513 -18.961 1.00 50.88 520 GLY A C 1
ATOM 4214 O O . GLY A 1 520 ? 31.941 22.478 -18.954 1.00 50.88 520 GLY A O 1
ATOM 4215 N N . ILE A 1 521 ? 31.488 20.345 -18.385 1.00 41.81 521 ILE A N 1
ATOM 4216 C CA . ILE A 1 521 ? 32.765 20.001 -17.747 1.00 41.81 521 ILE A CA 1
ATOM 4217 C C . ILE A 1 521 ? 33.381 18.832 -18.537 1.00 41.81 521 ILE A C 1
ATOM 4219 O O . ILE A 1 521 ? 33.544 17.728 -18.031 1.00 41.81 521 ILE A O 1
ATOM 4223 N N . GLU A 1 522 ? 33.701 19.060 -19.807 1.00 33.25 522 GLU A N 1
ATOM 4224 C CA . GLU A 1 522 ? 34.735 18.289 -20.507 1.00 33.25 522 GLU A CA 1
ATOM 4225 C C . GLU A 1 522 ? 35.898 19.260 -20.796 1.00 33.25 522 GLU A C 1
ATOM 4227 O O . GLU A 1 522 ? 35.633 20.338 -21.336 1.00 33.25 522 GLU A O 1
ATOM 4232 N N . PRO A 1 523 ? 37.142 18.963 -20.362 1.00 38.53 523 PRO A N 1
ATOM 4233 C CA . PRO A 1 523 ? 38.313 19.799 -20.639 1.00 38.53 523 PRO A CA 1
ATOM 4234 C C . PRO A 1 523 ? 38.725 19.815 -22.115 1.00 38.53 523 PRO A C 1
ATOM 4236 O O . PRO A 1 523 ? 38.558 18.778 -22.799 1.00 38.53 523 PRO A O 1
#

Organism: Plasmopara halstedii (NCBI:txid4781)

Secondary structure (DSSP, 8-state):
----TTGGGSTTS-HHHHHHTTTHHHHHHHHHHHHTS---HHHHHHHHHHHHHHHH-EETTEEHHHHHHHS---HHHHHHHHHHHHHHHTSTTTHHHHHHHHHHH---HHHHHTTS-TTS-HHHHHHHHHHHHHS-SSGGG---HHHHHHHHHHHHHHTS---HHHHHHHHSSHHHH---SGGGG-SS-GGGGGSS-HHHHHHHHHHTSSHHHHHHHHHHHHHHHHHHHHHHHHHHHHHHHHHTT--------HHHHHHHHHH-HHHHHHHHHHHH-HHHHHHHHHHHHHSS----S-S----GGGTHHHHHHHHH---HHHHHHHHHHTSSHHHHHHHHHHHHHHHHHHHHHHTTS--HHHHHHHHHT-HHHHHHHHHHHSSHHHHHHHHHHHH-GGGHHHHHTTSSSHHHHHHHHHHHH-HHHHHHHHHHTSSHHHHHHHHHHHH-GGGHHHHHHHHHHHSHHHHHHHHTT-HHHHHHHHHHHTTTHHHHHHHHHHHHHHHHHHHHHHHHHHHHHHHT---

Foldseek 3Di:
DDDPLVVCLDQAHDVVVCVVVVSVVVVLVVLLVLLVPPDDPVSNQVSLVVVLCQQQRAHPHFGNLVCLLQPDDDPVSVVSLLSVLLSLCVDPLSLLSSLQSCLSHDLALVSVLVSHDPPDPSLVSSLLSLLCQCQPLALLSHDHCVRSLVRVVCCCCVVVVDDLVNLLVVLVDCVLVDDDPPPVPVQAPLCVVVVDDSLLLSLLLLCLSDLVSLVLLLQLLVLLVLLLVLQVVVVVVVVVVCVVPPDDDDPQRSSVLSLVCLLDPVLLVLVLLQLVDPVSLVLLLVCLPPNPDDDPPDDDPDDPVSVVSSVVNVVVDPDPSNSVSVNSLSVDDVSSVSVNSNSVSLVVSLCSLQSSYQPLLVLVVVLLVDPLSLVLVCQCLVDPVSVVQLLVCLSPVVSLVVNLVVDPDPSSSVVSVVCVSRNSSSSSVCSCSVDPVSSVLVVCCSVDVVSSVVNSVVVVCSRSSNVVSVCSVPPPSSVSSSSCSPPCVVVNNVSSSSVSSSVSSVSNSVVSVVVVVVVVPDD

Sequence (523 aa):
MDIRPYDAANEDSSLEEFFRLKLYSPLLSHIIKVYDLDTSSTYQTAVAEDVASLLTTNRNDGNMISWLGMYKCDIHTKHEIEVLIGKLLTQPVTLNLAFRLHAMRSNHILDLSVRIHDDLDRYDILFGYAAFVRFNFIEHEIKRSEVVLPDFIGFMSNGINLDVKKIERLFSDERWTHKDEFIRLGLVDTNIFNNLDKDEVRLFKAAVQSRYQAKLVKEALEAISNGVSLARDYNMEALEAISNGVSLARDFNMEVTFKAMLIDEELVRQLQAVLKDERAMQSLQAMLKDGPLLLPKGVVEMKEEKVDDATKLISLIKKEDTLQLLEMFMADNEHVKILKDAVVRFTAVDDMLSSTELDTVTILQAILDDPIKVQILENALKDETHLSLFKKVLEDKEKIHKFRVELPDKTQQDALDQVFEDMNQVFSLRVALIDDGRLELLRAAVNDNEKVMDVVDFLKKKKLVNIFRSLLDSKKKINWLGAATSTHYKQVQHALQRRDRRMFAMELFNHLESLEKTKGIEP

Radius of gyration: 26.64 Å; chains: 1; bounding box: 65×59×79 Å

pLDDT: mean 84.61, std 14.74, range [28.0, 97.5]

=== Feature glossary ===
The record interleaves many kinds of information about one protein. Here is each kind framed as the question it answers.

Q: Are the domains correctly placed relative to each other?
A: Predicted aligned error is AlphaFold's pairwise confidence. Unlike pLDDT (per-residue), PAE is per-residue-pair and captures whether two parts of the structure are correctly placed relative to each other. Units are ångströms of expected positional error.

Q: Which residues are in helices, strands, or loops?
A: Eight-state secondary structure (DSSP): H is the canonical α-helix, G the tighter 3₁₀-helix, I the wider π-helix; E/B are β-structure, T and S are turns and bends, and '-' is everything else. DSSP derives these from the pattern of main-chain N–H···O=C hydrogen bonds, not from the sequence.

Q: What if only a Cα trace is available?
A: P-SEA three-state annotation labels each residue as helix, strand, or coil based purely on the geometry of the Cα trace. It serves as a fallback when the full backbone (and thus DSSP) is unavailable.

Q: What are the backbone torsion angles?
A: φ (phi) and ψ (psi) are the two rotatable backbone dihedrals per residue: φ is the C(i-1)–N–Cα–C torsion, ψ is the N–Cα–C–N(i+1) torsion, both in degrees on (−180°, 180°]. α-helical residues cluster near (−60°, −45°); β-strand residues near (−120°, +130°). A Ramachandran plot is simply a scatter of (φ, ψ) for every residue.

Q: What known structures does this most resemble?
A: Structural nearest neighbors (via Foldseek easy-search vs the PDB). Reported per hit: target PDB id, E-value, and alignment TM-score. A TM-score above ~0.5 is the conventional threshold for 'same fold'.

Q: What family and function is it annotated with?
A: Database cross-references. InterPro integrates a dozen domain/family signature databases into unified entries with residue-range hits. GO terms attach function/process/location labels with evidence codes. CATH codes position the fold in a four-level structural taxonomy. Organism is the NCBI-taxonomy species name.

Q: Which residues are buried vs exposed?
A: Solvent accessibility: the surface area of each residue that a 1.4 Å water probe can touch, in Å². When only backbone atoms are present the absolute values are lower than full-atom SASA (side chains contribute most of the area) and are flagged as backbone-only.

Q: What do the diagnostic plots show?
A: Three diagnostic plots accompany the record. The Cα contact map visualizes the tertiary structure as a 2D adjacency matrix (8 Å cutoff, sequence-local contacts suppressed). The Ramachandran plot shows the distribution of backbone (φ, ψ) torsions, with points in the α and β basins reflecting secondary structure content. The PAE plot shows AlphaFold's inter-residue confidence as a color matrix.

Q: What is the amino-acid chain?
A: The amino-acid sequence is the protein's primary structure: the linear order of residues from the N-terminus to the C-terminus, written in one-letter code. Everything else here — the 3D coordinates, the secondary structure, the domain annotations — is ultimately a consequence of this string.

Q: What do the rendered images show?
A: The six renders are orthographic views along the three Cartesian axes in both directions. Representation (cartoon, sticks, or surface) and color scheme (sequence-rainbow or by-chain) vary across proteins so the training set covers all the common visualization conventions.

Q: Where is each backbone atom in 3D?
A: The mmCIF table is the protein's shape written out atom by atom. For each backbone N, Cα, C, and carbonyl O, it records an (x, y, z) coordinate triple in Å plus the residue type, chain letter, and residue number.

Q: How mobile is each atom in the crystal?
A: For experimental (PDB) structures, the B-factor (temperature factor) quantifies the positional spread of each atom in the crystal — a combination of thermal vibration and static disorder — in units of Å². High B-factors mark flexible loops or poorly resolved regions; low B-factors mark the rigid, well-ordered core.

Q: How big and how compact is the whole molecule?
A: Three whole-structure scalars: the radius of gyration (RMS distance of Cα from centroid, in Å), the count of Cα–Cα contacts (pairs closer than 8 Å and separated by more than four residues in sequence — i.e. tertiary, not local, contacts), and the bounding-box dimensions. Together they distinguish compact globular folds from extended fibres or disordered chains.

Q: What does the local fold look like, residue by residue?
A: A 3Di character summarizes, for each residue, the relative orientation of the Cα frame of its nearest spatial neighbor. Because it encodes fold topology rather than chemistry, 3Di alignments detect remote structural similarity that sequence alignment misses.

Q: How confident is the AlphaFold model at each residue?
A: For AlphaFold models, the B-factor field carries pLDDT — the model's own estimate of local accuracy on a 0–100 scale. Regions with pLDDT<50 should be treated as essentially unmodeled; they often correspond to intrinsically disordered segments.